Protein AF-C4V7X6-F1 (afdb_monomer)

pLDDT: mean 84.25, std 17.14, range [27.61, 98.06]

Nearest PDB structures (foldseek):
  4yir-assembly1_A  TM=5.001E-01  e=3.037E-16  Saccharomyces cerevisiae S288C
  2qsf-assembly1_A  TM=4.305E-01  e=5.023E-17  Saccharomyces cerevisiae
  6ug1-assembly1_A  TM=4.697E-01  e=4.060E-16  Saccharomyces cerevisiae S288C
  6uin-assembly1_A  TM=4.471E-01  e=1.200E-16  Saccharomyces cerevisiae
  6ubf-assembly1_A  TM=4.645E-01  e=1.322E-14  Saccharomyces cerevisiae

Sequence (397 aa):
MSSDEGWEEVYNDDLSIKLDTKEKQKRLHIKYDIFISLVNIFKEFLQDISIPQISEYLDFNIINKMYYLLKSENQLESTQFYFSDYVKNIKYFKFLKEHNISSRIFFIINKNIESFLEISVNKGIIKNKNKYKGCVFYIDINNTIEDYSWYFSTNMKNHSMFLEVLKHFKNLFSKPNIQNEFTELDERRRKEIPTSIIKFKKHPLYCLESLLKINQVLIDKKLIQGYFRGEPVFLKKYIVDLKSDKYFYKHGKIPKKIDGKDVSPSKIYKDLKFYSEDQVEDILLEDMSLSLVQDYLHPNHIPLNCVYIQNEYDEIICKKLKVDYRRCFVGFNKQNPIYKGVFIYKKDLFIVSNFIFEYFDFVKKLEIKERIEQIVKNWEKLTKLCKRYKKLRTRLG

Organism: Vairimorpha ceranae (strain BRL01) (NCBI:txid578460)

Structure (mmCIF, N/CA/C/O backbone):
data_AF-C4V7X6-F1
#
_entry.id   AF-C4V7X6-F1
#
loop_
_atom_site.group_PDB
_atom_site.id
_atom_site.type_symbol
_atom_site.label_atom_id
_atom_site.label_alt_id
_atom_site.label_comp_id
_atom_site.label_asym_id
_atom_site.label_entity_id
_atom_site.label_seq_id
_atom_site.pdbx_PDB_ins_code
_atom_site.Cartn_x
_atom_site.Cartn_y
_atom_site.Cartn_z
_atom_site.occupancy
_atom_site.B_iso_or_equiv
_atom_site.auth_seq_id
_atom_site.auth_comp_id
_atom_site.auth_asym_id
_atom_site.auth_atom_id
_atom_site.pdbx_PDB_model_num
ATOM 1 N N . MET A 1 1 ? 40.371 -19.729 -3.068 1.00 27.61 1 MET A N 1
ATOM 2 C CA . MET A 1 1 ? 39.379 -20.786 -2.787 1.00 27.61 1 MET A CA 1
ATOM 3 C C . MET A 1 1 ? 38.130 -20.096 -2.275 1.00 27.61 1 MET A C 1
ATOM 5 O O . MET A 1 1 ? 38.260 -19.190 -1.467 1.00 27.61 1 MET A O 1
ATOM 9 N N . SER A 1 2 ? 37.006 -20.455 -2.889 1.00 35.97 2 SER A N 1
ATOM 10 C CA . SER A 1 2 ? 35.614 -20.010 -2.711 1.00 35.97 2 SER A CA 1
ATOM 11 C C . SER A 1 2 ? 35.250 -19.205 -1.456 1.00 35.97 2 SER A C 1
ATOM 13 O O . SER A 1 2 ? 35.359 -19.711 -0.342 1.00 35.97 2 SER A O 1
ATOM 15 N N . SER A 1 3 ? 34.659 -18.031 -1.675 1.00 29.88 3 SER A N 1
ATOM 16 C CA . SER A 1 3 ? 33.728 -17.392 -0.740 1.00 29.88 3 SER A CA 1
ATOM 17 C C . SER A 1 3 ? 32.489 -16.949 -1.527 1.00 29.88 3 SER A C 1
ATOM 19 O O . SER A 1 3 ? 32.413 -15.824 -2.022 1.00 29.88 3 SER A O 1
ATOM 21 N N . ASP A 1 4 ? 31.571 -17.899 -1.709 1.00 40.97 4 ASP A N 1
ATOM 22 C CA . ASP A 1 4 ? 30.183 -17.665 -2.107 1.00 40.97 4 ASP A CA 1
ATOM 23 C C . ASP A 1 4 ? 29.427 -17.062 -0.912 1.00 40.97 4 ASP A C 1
ATOM 25 O O . ASP A 1 4 ? 28.917 -17.794 -0.072 1.00 40.97 4 ASP A O 1
ATOM 29 N N . GLU A 1 5 ? 29.366 -15.734 -0.818 1.00 35.25 5 GLU A N 1
ATOM 30 C CA . GLU A 1 5 ? 28.523 -14.980 0.128 1.00 35.25 5 GLU A CA 1
ATOM 31 C C . GLU A 1 5 ? 28.230 -13.603 -0.503 1.00 35.25 5 GLU A C 1
ATOM 33 O O . GLU A 1 5 ? 29.143 -12.936 -0.973 1.00 35.25 5 GLU A O 1
ATOM 38 N N . GLY A 1 6 ? 27.024 -13.052 -0.610 1.00 32.56 6 GLY A N 1
ATOM 39 C CA . GLY A 1 6 ? 25.678 -13.521 -0.344 1.00 32.56 6 GLY A CA 1
ATOM 40 C C . GLY A 1 6 ? 24.731 -12.637 -1.169 1.00 32.56 6 GLY A C 1
ATOM 41 O O . GLY A 1 6 ? 24.722 -11.414 -1.034 1.00 32.56 6 GLY A O 1
ATOM 42 N N . TRP A 1 7 ? 23.959 -13.257 -2.063 1.00 35.81 7 TRP A N 1
ATOM 43 C CA . TRP A 1 7 ? 22.860 -12.620 -2.810 1.00 35.81 7 TRP A CA 1
ATOM 44 C C . TRP A 1 7 ? 21.488 -12.916 -2.188 1.00 35.81 7 TRP A C 1
ATOM 46 O O . TRP A 1 7 ? 20.442 -12.681 -2.795 1.00 35.81 7 TRP A O 1
ATOM 56 N N . GLU A 1 8 ? 21.473 -13.385 -0.945 1.00 37.62 8 GLU A N 1
ATOM 57 C CA . GLU A 1 8 ? 20.260 -13.518 -0.154 1.00 37.62 8 GLU A CA 1
ATOM 58 C C . GLU A 1 8 ? 20.050 -12.236 0.648 1.00 37.62 8 GLU A C 1
ATOM 60 O O . GLU A 1 8 ? 20.697 -12.030 1.662 1.00 37.62 8 GLU A O 1
ATOM 65 N N . GLU A 1 9 ? 19.202 -11.340 0.134 1.00 39.53 9 GLU A N 1
ATOM 66 C CA . GLU A 1 9 ? 18.213 -10.559 0.906 1.00 39.53 9 GLU A CA 1
ATOM 67 C C . GLU A 1 9 ? 17.699 -9.361 0.083 1.00 39.53 9 GLU A C 1
ATOM 69 O O . GLU A 1 9 ? 18.013 -8.207 0.355 1.00 39.53 9 GLU A O 1
ATOM 74 N N . VAL A 1 10 ? 16.858 -9.632 -0.926 1.00 35.25 10 VAL A N 1
ATOM 75 C CA . VAL A 1 10 ? 15.574 -8.920 -1.112 1.00 35.25 10 VAL A CA 1
ATOM 76 C C . VAL A 1 10 ? 14.563 -9.903 -1.719 1.00 35.25 10 VAL A C 1
ATOM 78 O O . VAL A 1 10 ? 14.067 -9.721 -2.825 1.00 35.25 10 VAL A O 1
ATOM 81 N N . TYR A 1 11 ? 14.241 -10.954 -0.970 1.00 33.44 11 TYR A N 1
ATOM 82 C CA . TYR A 1 11 ? 12.914 -11.558 -1.032 1.00 33.44 11 TYR A CA 1
ATOM 83 C C . TYR A 1 11 ? 12.235 -11.264 0.299 1.00 33.44 11 TYR A C 1
ATOM 85 O O . TYR A 1 11 ? 12.383 -12.000 1.264 1.00 33.44 11 TYR A O 1
ATOM 93 N N . ASN A 1 12 ? 11.477 -10.171 0.345 1.00 36.69 12 ASN A N 1
ATOM 94 C CA . ASN A 1 12 ? 10.424 -10.012 1.350 1.00 36.69 12 ASN A CA 1
ATOM 95 C C . ASN A 1 12 ? 9.066 -10.517 0.831 1.00 36.69 12 ASN A C 1
ATOM 97 O O . ASN A 1 12 ? 8.041 -10.158 1.395 1.00 36.69 12 ASN A O 1
ATOM 101 N N . ASP A 1 13 ? 9.078 -11.386 -0.189 1.00 35.84 13 ASP A N 1
ATOM 102 C CA . ASP A 1 13 ? 7.907 -12.153 -0.641 1.00 35.84 13 ASP A CA 1
ATOM 103 C C . ASP A 1 13 ? 8.136 -13.677 -0.712 1.00 35.84 13 ASP A C 1
ATOM 105 O O . ASP A 1 13 ? 7.194 -14.408 -0.990 1.00 35.84 13 ASP A O 1
ATOM 109 N N . ASP A 1 14 ? 9.322 -14.189 -0.354 1.00 33.59 14 ASP A N 1
ATOM 110 C CA . ASP A 1 14 ? 9.591 -15.637 -0.285 1.00 33.59 14 ASP A CA 1
ATOM 111 C C . ASP A 1 14 ? 10.178 -16.055 1.072 1.00 33.59 14 ASP A C 1
ATOM 113 O O . ASP A 1 14 ? 11.131 -16.826 1.172 1.00 33.59 14 ASP A O 1
ATOM 117 N N . LEU A 1 15 ? 9.487 -15.688 2.158 1.00 33.22 15 LEU A N 1
ATOM 118 C CA . LEU A 1 15 ? 9.352 -16.640 3.264 1.00 33.22 15 LEU A CA 1
ATOM 119 C C . LEU A 1 15 ? 8.469 -17.797 2.780 1.00 33.22 15 LEU A C 1
ATOM 121 O O . LEU A 1 15 ? 7.358 -18.012 3.269 1.00 33.22 15 LEU A O 1
ATOM 125 N N . SER A 1 16 ? 9.005 -18.599 1.859 1.00 36.94 16 SER A N 1
ATOM 126 C CA . SER A 1 16 ? 8.642 -20.001 1.747 1.00 36.94 16 SER A CA 1
ATOM 127 C C . SER A 1 16 ? 9.237 -20.738 2.954 1.00 36.94 16 SER A C 1
ATOM 129 O O . SER A 1 16 ? 9.974 -21.714 2.858 1.00 36.94 16 SER A O 1
ATOM 131 N N . ILE A 1 17 ? 8.767 -20.349 4.149 1.00 36.78 17 ILE A N 1
ATOM 132 C CA . ILE A 1 17 ? 8.308 -21.380 5.070 1.00 36.78 17 ILE A CA 1
ATOM 133 C C . ILE A 1 17 ? 7.487 -22.280 4.151 1.00 36.78 17 ILE A C 1
ATOM 135 O O . ILE A 1 17 ? 6.527 -21.800 3.536 1.00 36.78 17 ILE A O 1
ATOM 139 N N . LYS A 1 18 ? 7.897 -23.537 3.958 1.00 40.56 18 LYS A N 1
ATOM 140 C CA . LYS A 1 18 ? 6.975 -24.571 3.493 1.00 40.56 18 LYS A CA 1
ATOM 141 C C . LYS A 1 18 ? 5.866 -24.593 4.542 1.00 40.56 18 LYS A C 1
ATOM 143 O O . LYS A 1 18 ? 5.904 -25.391 5.468 1.00 40.56 18 LYS A O 1
ATOM 148 N N . LEU A 1 19 ? 4.955 -23.620 4.474 1.00 43.62 19 LEU A N 1
ATOM 149 C CA . LEU A 1 19 ? 3.733 -23.575 5.236 1.00 43.62 19 LEU A CA 1
ATOM 150 C C . LEU A 1 19 ? 3.070 -24.836 4.754 1.00 43.62 19 LEU A C 1
ATOM 152 O O . LEU A 1 19 ? 2.712 -24.936 3.575 1.00 43.62 19 LEU A O 1
ATOM 156 N N . ASP A 1 20 ? 3.067 -25.818 5.649 1.00 58.09 20 ASP A N 1
ATOM 157 C CA . ASP A 1 20 ? 2.465 -27.115 5.451 1.00 58.09 20 ASP A CA 1
ATOM 158 C C . ASP A 1 20 ? 1.180 -26.890 4.651 1.00 58.09 20 ASP A C 1
ATOM 160 O O . ASP A 1 20 ? 0.403 -25.980 4.960 1.00 58.09 20 ASP A O 1
ATOM 164 N N . THR A 1 21 ? 0.982 -27.625 3.558 1.00 69.25 21 THR A N 1
ATOM 165 C CA . THR A 1 21 ? -0.215 -27.482 2.709 1.00 69.25 21 THR A CA 1
ATOM 166 C C . THR A 1 21 ? -1.501 -27.396 3.542 1.00 69.25 21 THR A C 1
ATOM 168 O O . THR A 1 21 ? -2.404 -26.629 3.203 1.00 69.25 21 THR A O 1
ATOM 171 N N . LYS A 1 22 ? -1.514 -28.050 4.712 1.00 72.88 22 LYS A N 1
ATOM 172 C CA . LYS A 1 22 ? -2.533 -27.941 5.762 1.00 72.88 22 LYS A CA 1
ATOM 173 C C . LYS A 1 22 ? -2.671 -26.554 6.398 1.00 72.88 22 LYS A C 1
ATOM 175 O O . LYS A 1 22 ? -3.790 -26.089 6.585 1.00 72.88 22 LYS A O 1
ATOM 180 N N . GLU A 1 23 ? -1.586 -25.861 6.738 1.00 76.94 23 GLU A N 1
ATOM 181 C CA . GLU A 1 23 ? -1.638 -24.483 7.242 1.00 76.94 23 GLU A CA 1
ATOM 182 C C . GLU A 1 23 ? -2.162 -23.513 6.185 1.00 76.94 23 GLU A C 1
ATOM 184 O O . GLU A 1 23 ? -3.003 -22.669 6.500 1.00 76.94 23 GLU A O 1
ATOM 189 N N . LYS A 1 24 ? -1.731 -23.650 4.924 1.00 77.50 24 LYS A N 1
ATOM 190 C CA . LYS A 1 24 ? -2.251 -22.823 3.824 1.00 77.50 24 LYS A CA 1
ATOM 191 C C . LYS A 1 24 ? -3.749 -23.062 3.614 1.00 77.50 24 LYS A C 1
ATOM 193 O O . LYS A 1 24 ? -4.510 -22.098 3.537 1.00 77.50 24 LYS A O 1
ATOM 198 N N . GLN A 1 25 ? -4.183 -24.323 3.611 1.00 77.62 25 GLN A N 1
ATOM 199 C CA . GLN A 1 25 ? -5.600 -24.699 3.555 1.00 77.62 25 GLN A CA 1
ATOM 200 C C . GLN A 1 25 ? -6.386 -24.155 4.754 1.00 77.62 25 GLN A C 1
ATOM 202 O O . GLN A 1 25 ? -7.444 -23.559 4.580 1.00 77.62 25 GLN A O 1
ATOM 207 N N . LYS A 1 26 ? -5.848 -24.263 5.972 1.00 84.62 26 LYS A N 1
ATOM 208 C CA . LYS A 1 26 ? -6.480 -23.729 7.186 1.00 84.62 26 LYS A CA 1
ATOM 209 C C . LYS A 1 26 ? -6.640 -22.211 7.136 1.00 84.62 26 LYS A C 1
ATOM 211 O O . LYS A 1 26 ? -7.678 -21.691 7.533 1.00 84.62 26 LYS A O 1
ATOM 216 N N . ARG A 1 27 ? -5.629 -21.489 6.640 1.00 82.50 27 ARG A N 1
ATOM 217 C CA . ARG A 1 27 ? -5.707 -20.034 6.430 1.00 82.50 27 ARG A CA 1
ATOM 218 C C . ARG A 1 27 ? -6.777 -19.672 5.397 1.00 82.50 27 ARG A C 1
ATOM 220 O O . ARG A 1 27 ? -7.523 -18.725 5.624 1.00 82.50 27 ARG A O 1
ATOM 227 N N . LEU A 1 28 ? -6.873 -20.434 4.305 1.00 84.06 28 LEU A N 1
ATOM 228 C CA . LEU A 1 28 ? -7.912 -20.257 3.286 1.00 84.06 28 LEU A CA 1
ATOM 229 C C . LEU A 1 28 ? -9.315 -20.501 3.851 1.00 84.06 28 LEU A C 1
ATOM 231 O O . LEU A 1 28 ? -10.184 -19.662 3.639 1.00 84.06 28 LEU A O 1
ATOM 235 N N . HIS A 1 29 ? -9.517 -21.568 4.630 1.00 85.81 29 HIS A N 1
ATOM 236 C CA . HIS A 1 29 ? -10.794 -21.838 5.300 1.00 85.81 29 HIS A CA 1
ATOM 237 C C . HIS A 1 29 ? -11.211 -20.695 6.225 1.00 85.81 29 HIS A C 1
ATOM 239 O O . HIS A 1 29 ? -12.316 -20.186 6.107 1.00 85.81 29 HIS A O 1
ATOM 245 N N . ILE A 1 30 ? -10.300 -20.204 7.068 1.00 86.44 30 ILE A N 1
ATOM 246 C CA . ILE A 1 30 ? -10.585 -19.064 7.951 1.00 86.44 30 ILE A CA 1
ATOM 247 C C . ILE A 1 30 ? -10.993 -17.823 7.146 1.00 86.44 30 ILE A C 1
ATOM 249 O O . ILE A 1 30 ? -11.929 -17.118 7.520 1.00 86.44 30 ILE A O 1
ATOM 253 N N . LYS A 1 31 ? -10.280 -17.527 6.053 1.00 87.75 31 LYS A N 1
ATOM 254 C CA . LYS A 1 31 ? -10.598 -16.385 5.186 1.00 87.75 31 LYS A CA 1
ATOM 255 C C . LYS A 1 31 ? -11.971 -16.553 4.528 1.00 87.75 31 LYS A C 1
ATOM 257 O O . LYS A 1 31 ? -12.719 -15.584 4.445 1.00 87.75 31 LYS A O 1
ATOM 262 N N . TYR A 1 32 ? -12.299 -17.771 4.106 1.00 88.69 32 TYR A N 1
ATOM 263 C CA . TYR A 1 32 ? -13.594 -18.129 3.537 1.00 88.69 32 TYR A CA 1
ATOM 264 C C . TYR A 1 32 ? -14.736 -17.972 4.552 1.00 88.69 32 TYR A C 1
ATOM 266 O O . TYR A 1 32 ? -15.736 -17.336 4.234 1.00 88.69 32 TYR A O 1
ATOM 274 N N . ASP A 1 33 ? -14.557 -18.430 5.793 1.00 88.94 33 ASP A N 1
ATOM 275 C CA . ASP A 1 33 ? -15.553 -18.285 6.865 1.00 88.94 33 ASP A CA 1
ATOM 276 C C . ASP A 1 33 ? -15.834 -16.804 7.181 1.00 88.94 33 ASP A C 1
ATOM 278 O O . ASP A 1 33 ? -16.987 -16.390 7.338 1.00 88.94 33 ASP A O 1
ATOM 282 N N . ILE A 1 34 ? -14.781 -15.976 7.225 1.00 91.50 34 ILE A N 1
ATOM 283 C CA . ILE A 1 34 ? -14.910 -14.520 7.394 1.00 91.50 34 ILE A CA 1
ATOM 284 C C . ILE A 1 34 ? -15.667 -13.908 6.211 1.00 91.50 34 ILE A C 1
ATOM 286 O O . ILE A 1 34 ? -16.547 -13.071 6.414 1.00 91.50 34 ILE A O 1
ATOM 290 N N . PHE A 1 35 ? -15.335 -14.318 4.985 1.00 92.12 35 PHE A N 1
ATOM 291 C CA . PHE A 1 35 ? -16.003 -13.837 3.781 1.00 92.12 35 PHE A CA 1
ATOM 292 C C . PHE A 1 35 ? -17.493 -14.183 3.788 1.00 92.12 35 PHE A C 1
ATOM 294 O O . PHE A 1 35 ? -18.305 -13.278 3.621 1.00 92.12 35 PHE A O 1
ATOM 301 N N . ILE A 1 36 ? -17.863 -15.436 4.070 1.00 90.31 36 ILE A N 1
ATOM 302 C CA . ILE A 1 36 ? -19.268 -15.850 4.211 1.00 90.31 36 ILE A CA 1
ATOM 303 C C . ILE A 1 36 ? -19.976 -15.020 5.279 1.00 90.31 36 ILE A C 1
ATOM 305 O O . ILE A 1 36 ? -21.078 -14.529 5.041 1.00 90.31 36 ILE A O 1
ATOM 309 N N . SER A 1 37 ? -19.347 -14.832 6.442 1.00 92.06 37 SER A N 1
ATOM 310 C CA . SER A 1 37 ? -19.945 -14.058 7.535 1.00 92.06 37 SER A CA 1
ATOM 311 C C . SER A 1 37 ? -20.277 -12.631 7.097 1.00 92.06 37 SER A C 1
ATOM 313 O O . SER A 1 37 ? -21.369 -12.135 7.366 1.00 92.06 37 SER A O 1
ATOM 315 N N . LEU A 1 38 ? -19.362 -11.983 6.369 1.00 92.19 38 LEU A N 1
ATOM 316 C CA . LEU A 1 38 ? -19.587 -10.646 5.826 1.00 92.19 38 LEU A CA 1
ATOM 317 C C . LEU A 1 38 ? -20.647 -10.652 4.718 1.00 92.19 38 LEU A C 1
ATOM 319 O O . LEU A 1 38 ? -21.551 -9.826 4.767 1.00 92.19 38 LEU A O 1
ATOM 323 N N . VAL A 1 39 ? -20.612 -11.601 3.776 1.00 91.88 39 VAL A N 1
ATOM 324 C CA . VAL A 1 39 ? -21.655 -11.734 2.741 1.00 91.88 39 VAL A CA 1
ATOM 325 C C . VAL A 1 39 ? -23.040 -11.856 3.374 1.00 91.88 39 VAL A C 1
ATOM 327 O O . VAL A 1 39 ? -23.958 -11.167 2.940 1.00 91.88 39 VAL A O 1
ATOM 330 N N . ASN A 1 40 ? -23.191 -12.667 4.422 1.00 90.00 40 ASN A N 1
ATOM 331 C CA . ASN A 1 40 ? -24.464 -12.823 5.122 1.00 90.00 40 ASN A CA 1
ATOM 332 C C . ASN A 1 40 ? -24.924 -11.510 5.768 1.00 90.00 40 ASN A C 1
ATOM 334 O O . ASN A 1 40 ? -26.076 -11.131 5.596 1.00 90.00 40 ASN A O 1
ATOM 338 N N . ILE A 1 41 ? -24.034 -10.774 6.444 1.00 92.06 41 ILE A N 1
ATOM 339 C CA . ILE A 1 41 ? -24.367 -9.455 7.015 1.00 92.06 41 ILE A CA 1
ATOM 340 C C . ILE A 1 41 ? -24.839 -8.493 5.923 1.00 92.06 41 ILE A C 1
ATOM 342 O O . ILE A 1 41 ? -25.891 -7.872 6.066 1.00 92.06 41 ILE A O 1
ATOM 346 N N . PHE A 1 42 ? -24.085 -8.375 4.828 1.00 90.38 42 PHE A N 1
ATOM 347 C CA . PHE A 1 42 ? -24.412 -7.447 3.745 1.00 90.38 42 PHE A CA 1
ATOM 348 C C . PHE A 1 42 ? -25.671 -7.864 2.976 1.00 90.38 42 PHE A C 1
ATOM 350 O O . PHE A 1 42 ? -26.446 -6.999 2.580 1.00 90.38 42 PHE A O 1
ATOM 357 N N . LYS A 1 43 ? -25.935 -9.168 2.830 1.00 89.38 43 LYS A N 1
ATOM 358 C CA . LYS A 1 43 ? -27.185 -9.686 2.260 1.00 89.38 43 LYS A CA 1
ATOM 359 C C . LYS A 1 43 ? -28.393 -9.237 3.081 1.00 89.38 43 LYS A C 1
ATOM 361 O O . LYS A 1 43 ? -29.337 -8.706 2.510 1.00 89.38 43 LYS A O 1
ATOM 366 N N . GLU A 1 44 ? -28.353 -9.398 4.402 1.00 89.06 44 GLU A N 1
ATOM 367 C CA . GLU A 1 44 ? -29.419 -8.924 5.303 1.00 89.06 44 GLU A CA 1
ATOM 368 C C . GLU A 1 44 ? -29.563 -7.392 5.252 1.00 89.06 44 GLU A C 1
ATOM 370 O O . GLU A 1 44 ? -30.661 -6.831 5.272 1.00 89.06 44 GLU A O 1
ATOM 375 N N . PHE A 1 45 ? -28.444 -6.685 5.105 1.00 85.88 45 PHE A N 1
ATOM 376 C CA . PHE A 1 45 ? -28.428 -5.236 4.929 1.00 85.88 45 PHE A CA 1
ATOM 377 C C . PHE A 1 45 ? -29.072 -4.749 3.628 1.00 85.88 45 PHE A C 1
ATOM 379 O O . PHE A 1 45 ? -29.630 -3.653 3.617 1.00 85.88 45 PHE A O 1
ATOM 386 N N . LEU A 1 46 ? -29.038 -5.548 2.564 1.00 85.69 46 LEU A N 1
ATOM 387 C CA . LEU A 1 46 ? -29.633 -5.218 1.267 1.00 85.69 46 LEU A CA 1
ATOM 388 C C . LEU A 1 46 ? -31.109 -5.617 1.141 1.00 85.69 46 LEU A C 1
ATOM 390 O O . LEU A 1 46 ? -31.762 -5.158 0.216 1.00 85.69 46 LEU A O 1
ATOM 394 N N . GLN A 1 47 ? -31.643 -6.445 2.044 1.00 84.69 47 GLN A N 1
ATOM 395 C CA . GLN A 1 47 ? -33.065 -6.811 2.021 1.00 84.69 47 GLN A CA 1
ATOM 396 C C . GLN A 1 47 ? -33.966 -5.608 2.320 1.00 84.69 47 GLN A C 1
ATOM 398 O O . GLN A 1 47 ? -33.716 -4.870 3.277 1.00 84.69 47 GLN A O 1
ATOM 403 N N . ASP A 1 48 ? -35.041 -5.444 1.557 1.00 76.94 48 ASP A N 1
ATOM 404 C CA . ASP A 1 48 ? -36.060 -4.439 1.849 1.00 76.94 48 ASP A CA 1
ATOM 405 C C . ASP A 1 48 ? -36.789 -4.769 3.157 1.00 76.94 48 ASP A C 1
ATOM 407 O O . ASP A 1 48 ? -36.999 -5.934 3.502 1.00 76.94 48 ASP A O 1
ATOM 411 N N . ILE A 1 49 ? -37.153 -3.733 3.913 1.00 71.75 49 ILE A N 1
ATOM 412 C CA . ILE A 1 49 ? -37.855 -3.872 5.191 1.00 71.75 49 ILE A CA 1
ATOM 413 C C . ILE A 1 49 ? -39.081 -2.971 5.148 1.00 71.75 49 ILE A C 1
ATOM 415 O O . ILE A 1 49 ? -38.963 -1.785 4.852 1.00 71.75 49 ILE A O 1
ATOM 419 N N . SER A 1 50 ? -40.252 -3.526 5.458 1.00 70.38 50 SER A N 1
ATOM 420 C CA . SER A 1 50 ? -41.456 -2.734 5.690 1.00 70.38 50 SER A CA 1
ATOM 421 C C . SER A 1 50 ? -41.275 -1.927 6.975 1.00 70.38 50 SER A C 1
ATOM 423 O O . SER A 1 50 ? -41.259 -2.489 8.069 1.00 70.38 50 SER A O 1
ATOM 425 N N . ILE A 1 51 ? -41.088 -0.616 6.843 1.00 66.19 51 ILE A N 1
ATOM 426 C CA . ILE A 1 51 ? -40.948 0.302 7.975 1.00 66.19 51 ILE A CA 1
ATOM 427 C C . ILE A 1 51 ? -42.348 0.787 8.377 1.00 66.19 51 ILE A C 1
ATOM 429 O O . ILE A 1 51 ? -43.036 1.375 7.538 1.00 66.19 51 ILE A O 1
ATOM 433 N N . PRO A 1 52 ? -42.805 0.555 9.621 1.00 65.06 52 PRO A N 1
ATOM 434 C CA . PRO A 1 52 ? -44.100 1.057 10.066 1.00 65.06 52 PRO A CA 1
ATOM 435 C C . PRO A 1 52 ? -44.097 2.592 10.106 1.00 65.06 52 PRO A C 1
ATOM 437 O O . PRO A 1 52 ? -43.176 3.205 10.647 1.00 65.06 52 PRO A O 1
ATOM 440 N N . GLN A 1 53 ? -45.135 3.222 9.547 1.00 60.41 53 GLN A N 1
ATOM 441 C CA . GLN A 1 53 ? -45.309 4.675 9.620 1.00 60.41 53 GLN A CA 1
ATOM 442 C C . GLN A 1 53 ? -45.677 5.091 11.050 1.00 60.41 53 GLN A C 1
ATOM 444 O O . GLN A 1 53 ? -46.694 4.657 11.587 1.00 60.41 53 GLN A O 1
ATOM 449 N N . ILE A 1 54 ? -44.867 5.962 11.658 1.00 61.44 54 ILE A N 1
ATOM 450 C CA . ILE A 1 54 ? -45.194 6.606 12.936 1.00 61.44 54 ILE A CA 1
ATOM 451 C C . ILE A 1 54 ? -45.874 7.945 12.629 1.00 61.44 54 ILE A C 1
ATOM 453 O O . ILE A 1 54 ? -45.255 8.840 12.062 1.00 61.44 54 ILE A O 1
ATOM 457 N N . SER A 1 55 ? -47.148 8.081 13.000 1.00 54.09 55 SER A N 1
ATOM 458 C CA . SER A 1 55 ? -47.980 9.266 12.732 1.00 54.09 55 SER A CA 1
ATOM 459 C C . SER A 1 55 ? -47.786 10.426 13.720 1.00 54.09 55 SER A C 1
ATOM 461 O O . SER A 1 55 ? -48.436 11.460 13.586 1.00 54.09 55 SER A O 1
ATOM 463 N N . GLU A 1 56 ? -46.932 10.271 14.733 1.00 52.38 56 GLU A N 1
ATOM 464 C CA . GLU A 1 56 ? -46.790 11.225 15.838 1.00 52.38 56 GLU A CA 1
ATOM 465 C C . GLU A 1 56 ? -45.400 11.879 15.830 1.00 52.38 56 GLU A C 1
ATOM 467 O O . GLU A 1 56 ? -44.372 11.206 15.877 1.00 52.38 56 GLU A O 1
ATOM 472 N N . TYR A 1 57 ? -45.380 13.214 15.769 1.00 46.97 57 TYR A N 1
ATOM 473 C CA . TYR A 1 57 ? -44.184 14.030 15.513 1.00 46.97 57 TYR A CA 1
ATOM 474 C C . TYR A 1 57 ? -43.215 14.179 16.698 1.00 46.97 57 TYR A C 1
ATOM 476 O O . TYR A 1 57 ? -42.107 14.678 16.517 1.00 46.97 57 TYR A O 1
ATOM 484 N N . LEU A 1 58 ? -43.588 13.760 17.906 1.00 46.94 58 LEU A N 1
ATOM 485 C CA . LEU A 1 58 ? -42.721 13.829 19.082 1.00 46.94 58 LEU A CA 1
ATOM 486 C C . LEU A 1 58 ? -43.115 12.736 20.068 1.00 46.94 58 LEU A C 1
ATOM 488 O O . LEU A 1 58 ? -44.013 12.926 20.882 1.00 46.94 58 LEU A O 1
ATOM 492 N N . ASP A 1 59 ? -42.416 11.607 20.033 1.00 46.53 59 ASP A N 1
ATOM 493 C CA . ASP A 1 59 ? -42.476 10.654 21.134 1.00 46.53 59 ASP A CA 1
ATOM 494 C C . ASP A 1 59 ? -41.081 10.574 21.767 1.00 46.53 59 ASP A C 1
ATOM 496 O O . ASP A 1 59 ? -40.147 9.988 21.218 1.00 46.53 59 ASP A O 1
ATOM 500 N N . PHE A 1 60 ? -40.912 11.182 22.946 1.00 46.34 60 PHE A N 1
ATOM 501 C CA . PHE A 1 60 ? -39.695 11.030 23.760 1.00 46.34 60 PHE A CA 1
ATOM 502 C C . PHE A 1 60 ? -39.446 9.558 24.144 1.00 46.34 60 PHE A C 1
ATOM 504 O O . PHE A 1 60 ? -38.351 9.202 24.578 1.00 46.34 60 PHE A O 1
ATOM 511 N N . ASN A 1 61 ? -40.442 8.693 23.925 1.00 53.31 61 ASN A N 1
ATOM 512 C CA . ASN A 1 61 ? -40.371 7.249 24.055 1.00 53.31 61 ASN A CA 1
ATOM 513 C C . ASN A 1 61 ? -40.218 6.508 22.718 1.00 53.31 61 ASN A C 1
ATOM 515 O O . ASN A 1 61 ? -40.446 5.302 22.714 1.00 53.31 61 ASN A O 1
ATOM 519 N N . ILE A 1 62 ? -39.792 7.153 21.618 1.00 55.69 62 ILE A N 1
ATOM 520 C CA . ILE A 1 62 ? -39.509 6.490 20.325 1.00 55.69 62 ILE A CA 1
ATOM 521 C C . ILE A 1 62 ? -38.740 5.179 20.546 1.00 55.69 62 ILE A C 1
ATOM 523 O O . ILE A 1 62 ? -39.191 4.148 20.080 1.00 55.69 62 ILE A O 1
ATOM 527 N N . ILE A 1 63 ? -37.691 5.157 21.377 1.00 54.59 63 ILE A N 1
ATOM 528 C CA . ILE A 1 63 ? -36.928 3.929 21.684 1.00 54.59 63 ILE A CA 1
ATOM 529 C C . ILE A 1 63 ? -37.799 2.830 22.329 1.00 54.59 63 ILE A C 1
ATOM 531 O O . ILE A 1 63 ? -37.726 1.668 21.932 1.00 54.59 63 ILE A O 1
ATOM 535 N N . ASN A 1 64 ? -38.641 3.179 23.306 1.00 59.41 64 ASN A N 1
ATOM 536 C CA . ASN A 1 64 ? -39.528 2.227 23.983 1.00 59.41 64 ASN A CA 1
ATOM 537 C C . ASN A 1 64 ? -40.650 1.751 23.050 1.00 59.41 64 ASN A C 1
ATOM 539 O O . ASN A 1 64 ? -40.932 0.558 22.983 1.00 59.41 64 ASN A O 1
ATOM 543 N N . LYS A 1 65 ? -41.254 2.657 22.276 1.00 59.12 65 LYS A N 1
ATOM 544 C CA . LYS A 1 65 ? -42.292 2.347 21.286 1.00 59.12 65 LYS A CA 1
ATOM 545 C C . LYS A 1 65 ? -41.730 1.515 20.135 1.00 59.12 65 LYS A C 1
ATOM 547 O O . LYS A 1 65 ? -42.393 0.590 19.695 1.00 59.12 65 LYS A O 1
ATOM 552 N N . MET A 1 66 ? -40.484 1.752 19.724 1.00 57.78 66 MET A N 1
ATOM 553 C CA . MET A 1 66 ? -39.764 0.913 18.763 1.00 57.78 66 MET A CA 1
ATOM 554 C C . MET A 1 66 ? -39.509 -0.492 19.316 1.00 57.78 66 MET A C 1
ATOM 556 O O . MET A 1 66 ? -39.688 -1.468 18.592 1.00 57.78 66 MET A O 1
ATOM 560 N N . TYR A 1 67 ? -39.124 -0.610 20.594 1.00 57.59 67 TYR A N 1
ATOM 561 C CA . TYR A 1 67 ? -38.990 -1.910 21.256 1.00 57.59 67 TYR A CA 1
ATOM 562 C C . TYR A 1 67 ? -40.331 -2.661 21.280 1.00 57.59 67 TYR A C 1
ATOM 564 O O . TYR A 1 67 ? -40.370 -3.854 20.987 1.00 57.59 67 TYR A O 1
ATOM 572 N N . TYR A 1 68 ? -41.436 -1.961 21.562 1.00 58.69 68 TYR A N 1
ATOM 573 C CA . TYR A 1 68 ? -42.779 -2.543 21.540 1.00 58.69 68 TYR A CA 1
ATOM 574 C C . TYR A 1 68 ? -43.273 -2.888 20.133 1.00 58.69 68 TYR A C 1
ATOM 576 O O . TYR A 1 68 ? -43.821 -3.969 19.979 1.00 58.69 68 TYR A O 1
ATOM 584 N N . LEU A 1 69 ? -43.044 -2.053 19.114 1.00 56.41 69 LEU A N 1
ATOM 585 C CA . LEU A 1 69 ? -43.461 -2.309 17.726 1.00 56.41 69 LEU A CA 1
ATOM 586 C C . LEU A 1 69 ? -42.785 -3.556 17.150 1.00 56.41 69 LEU A C 1
ATOM 588 O O . LEU A 1 69 ? -43.452 -4.418 16.582 1.00 56.41 69 LEU A O 1
ATOM 592 N N . LEU A 1 70 ? -41.478 -3.701 17.389 1.00 54.16 70 LEU A N 1
ATOM 593 C CA . LEU A 1 70 ? -40.733 -4.906 17.019 1.00 54.16 70 LEU A CA 1
ATOM 594 C C . LEU A 1 70 ? -41.194 -6.148 17.793 1.00 54.16 70 LEU A C 1
ATOM 596 O O . LEU A 1 70 ? -41.011 -7.261 17.311 1.00 54.16 70 LEU A O 1
ATOM 600 N N . LYS A 1 71 ? -41.773 -5.974 18.986 1.00 55.34 71 LYS A N 1
ATOM 601 C CA . LYS A 1 71 ? -42.323 -7.064 19.800 1.00 55.34 71 LYS A CA 1
ATOM 602 C C . LYS A 1 71 ? -43.781 -7.400 19.441 1.00 55.34 71 LYS A C 1
ATOM 604 O O . LYS A 1 71 ? -44.172 -8.552 19.581 1.00 55.34 71 LYS A O 1
ATOM 609 N N . SER A 1 72 ? -44.577 -6.419 19.005 1.00 49.47 72 SER A N 1
ATOM 610 C CA . SER A 1 72 ? -46.010 -6.555 18.702 1.00 49.47 72 SER A CA 1
ATOM 611 C C . SER A 1 72 ? -46.294 -7.050 17.286 1.00 49.47 72 SER A C 1
ATOM 613 O O . SER A 1 72 ? -47.335 -7.663 17.055 1.00 49.47 72 SER A O 1
ATOM 615 N N . GLU A 1 73 ? -45.381 -6.832 16.335 1.00 48.19 73 GLU A N 1
ATOM 616 C CA . GLU A 1 73 ? -45.368 -7.637 15.116 1.00 48.19 73 GLU A CA 1
ATOM 617 C C . GLU A 1 73 ? -44.956 -9.064 15.503 1.00 48.19 73 GLU A C 1
ATOM 619 O O . GLU A 1 73 ? -43.803 -9.314 15.851 1.00 48.19 73 GLU A O 1
ATOM 624 N N . ASN A 1 74 ? -45.894 -10.012 15.460 1.00 42.72 74 ASN A N 1
ATOM 625 C CA . ASN A 1 74 ? -45.652 -11.451 15.601 1.00 42.72 74 ASN A CA 1
ATOM 626 C C . ASN A 1 74 ? -44.703 -11.987 14.495 1.00 42.72 74 ASN A C 1
ATOM 628 O O . ASN A 1 74 ? -45.105 -12.737 13.612 1.00 42.72 74 ASN A O 1
ATOM 632 N N . GLN A 1 75 ? -43.419 -11.627 14.554 1.00 46.16 75 GLN A N 1
ATOM 633 C CA . GLN A 1 75 ? -42.294 -12.303 13.895 1.00 46.16 75 GLN A CA 1
ATOM 634 C C . GLN A 1 75 ? -41.211 -12.733 14.901 1.00 46.16 75 GLN A C 1
ATOM 636 O O . GLN A 1 75 ? -40.120 -13.133 14.495 1.00 46.16 75 GLN A O 1
ATOM 641 N N . LEU A 1 76 ? -41.477 -12.656 16.213 1.00 41.75 76 LEU A N 1
ATOM 642 C CA . LEU A 1 76 ? -40.484 -12.998 17.239 1.00 41.75 76 LEU A CA 1
ATOM 643 C C . LEU A 1 76 ? -40.913 -14.042 18.276 1.00 41.75 76 LEU A C 1
ATOM 645 O O . LEU A 1 76 ? -40.036 -14.519 18.991 1.00 41.75 76 LEU A O 1
ATOM 649 N N . GLU A 1 77 ? -42.178 -14.474 18.327 1.00 38.62 77 GLU A N 1
ATOM 650 C CA . GLU A 1 77 ? -42.618 -15.455 19.341 1.00 38.62 77 GLU A CA 1
ATOM 651 C C . GLU A 1 77 ? -43.265 -16.747 18.817 1.00 38.62 77 GLU A C 1
ATOM 653 O O . GLU A 1 77 ? -43.559 -17.635 19.610 1.00 38.62 77 GLU A O 1
ATOM 658 N N . SER A 1 78 ? -43.406 -16.973 17.508 1.00 35.78 78 SER A N 1
ATOM 659 C CA . SER A 1 78 ? -43.819 -18.306 17.036 1.00 35.78 78 SER A CA 1
ATOM 660 C C . SER A 1 78 ? -43.405 -18.587 15.597 1.00 35.78 78 SER A C 1
ATOM 662 O O . SER A 1 78 ? -44.029 -18.147 14.643 1.00 35.78 78 SER A O 1
ATOM 664 N N . THR A 1 79 ? -42.292 -19.301 15.441 1.00 28.47 79 THR A N 1
ATOM 665 C CA . THR A 1 79 ? -42.073 -20.452 14.541 1.00 28.47 79 THR A CA 1
ATOM 666 C C . THR A 1 79 ? -40.569 -20.721 14.481 1.00 28.47 79 THR A C 1
ATOM 668 O O . THR A 1 79 ? -39.740 -19.821 14.583 1.00 28.47 79 THR A O 1
ATOM 671 N N . GLN A 1 80 ? -40.199 -21.991 14.395 1.00 30.91 80 GLN A N 1
ATOM 672 C CA . GLN A 1 80 ? -38.837 -22.501 14.527 1.00 30.91 80 GLN A CA 1
ATOM 673 C C . GLN A 1 80 ? -37.909 -22.108 13.360 1.00 30.91 80 GLN A C 1
ATOM 675 O O . GLN A 1 80 ? -37.543 -22.956 12.555 1.00 30.91 80 GLN A O 1
ATOM 680 N N . PHE A 1 81 ? -37.451 -20.856 13.297 1.00 28.80 81 PHE A N 1
ATOM 681 C CA . PHE A 1 81 ? -36.251 -20.478 12.546 1.00 28.80 81 PHE A CA 1
ATOM 682 C C . PHE A 1 81 ? -35.435 -19.455 13.347 1.00 28.80 81 PHE A C 1
ATOM 684 O O . PHE A 1 81 ? -35.900 -18.370 13.680 1.00 28.80 81 PHE A O 1
ATOM 691 N N . TYR A 1 82 ? -34.206 -19.837 13.696 1.00 31.11 82 TYR A N 1
ATOM 692 C CA . TYR A 1 82 ? -33.254 -19.054 14.482 1.00 31.11 82 TYR A CA 1
ATOM 693 C C . TYR A 1 82 ? -32.869 -17.746 13.767 1.00 31.11 82 TYR A C 1
ATOM 695 O O . TYR A 1 82 ? -31.856 -17.694 13.070 1.00 31.11 82 TYR A O 1
ATOM 703 N N . PHE A 1 83 ? -33.624 -16.662 13.955 1.00 37.69 83 PHE A N 1
ATOM 704 C CA . PHE A 1 83 ? -33.102 -15.331 13.647 1.00 37.69 83 PHE A CA 1
ATOM 705 C C . PHE A 1 83 ? -32.015 -14.999 14.669 1.00 37.69 83 PHE A C 1
ATOM 707 O O . PHE A 1 83 ? -32.297 -14.686 15.826 1.00 37.69 83 PHE A O 1
ATOM 714 N N . SER A 1 84 ? -30.758 -15.085 14.242 1.00 57.72 84 SER A N 1
ATOM 715 C CA . SER A 1 84 ? -29.609 -14.609 15.012 1.00 57.72 84 SER A CA 1
ATOM 716 C C . SER A 1 84 ? -29.822 -13.157 15.450 1.00 57.72 84 SER A C 1
ATOM 718 O O . SER A 1 84 ? -30.286 -12.342 14.648 1.00 57.72 84 SER A O 1
ATOM 720 N N . ASP A 1 85 ? -29.436 -12.814 16.683 1.00 74.38 85 ASP A N 1
ATOM 721 C CA . ASP A 1 85 ? -29.671 -11.491 17.289 1.00 74.38 85 ASP A CA 1
ATOM 722 C C . ASP A 1 85 ? -29.195 -10.310 16.427 1.00 74.38 85 ASP A C 1
ATOM 724 O O . ASP A 1 85 ? -29.737 -9.208 16.520 1.00 74.38 85 ASP A O 1
ATOM 728 N N . TYR A 1 86 ? -28.239 -10.529 15.518 1.00 86.88 86 TYR A N 1
ATOM 729 C CA . TYR A 1 86 ? -27.780 -9.476 14.622 1.00 86.88 86 TYR A CA 1
ATOM 730 C C . TYR A 1 86 ? -28.772 -9.057 13.535 1.00 86.88 86 TYR A C 1
ATOM 732 O O . TYR A 1 86 ? -28.768 -7.891 13.148 1.00 86.88 86 TYR A O 1
ATOM 740 N N . VAL A 1 87 ? -29.656 -9.947 13.078 1.00 88.06 87 VAL A N 1
ATOM 741 C CA . VAL A 1 87 ? -30.679 -9.604 12.073 1.00 88.06 87 VAL A CA 1
ATOM 742 C C . VAL A 1 87 ? -31.696 -8.629 12.670 1.00 88.06 87 VAL A C 1
ATOM 744 O O . VAL A 1 87 ? -32.097 -7.664 12.018 1.00 88.06 87 VAL A O 1
ATOM 747 N N . LYS A 1 88 ? -32.050 -8.816 13.950 1.00 84.62 88 LYS A N 1
ATOM 748 C CA . LYS A 1 88 ? -32.916 -7.889 14.696 1.00 84.62 88 LYS A CA 1
ATOM 749 C C . LYS A 1 88 ? -32.275 -6.505 14.799 1.00 84.62 88 LYS A C 1
ATOM 751 O O . LYS A 1 88 ? -32.925 -5.499 14.532 1.00 84.62 88 LYS A O 1
ATOM 756 N N . ASN A 1 89 ? -30.979 -6.457 15.106 1.00 88.88 89 ASN A N 1
ATOM 757 C CA . ASN A 1 89 ? -30.247 -5.196 15.172 1.00 88.88 89 ASN A CA 1
ATOM 758 C C . ASN A 1 89 ? -30.125 -4.515 13.802 1.00 88.88 89 ASN A C 1
ATOM 760 O O . ASN A 1 89 ? -30.199 -3.292 13.748 1.00 88.88 89 ASN A O 1
ATOM 764 N N . ILE A 1 90 ? -29.994 -5.266 12.699 1.00 91.56 90 ILE A N 1
ATOM 765 C CA . ILE A 1 90 ? -30.029 -4.705 11.336 1.00 91.56 90 ILE A CA 1
ATOM 766 C C . ILE A 1 90 ? -31.388 -4.058 11.056 1.00 91.56 90 ILE A C 1
ATOM 768 O O . ILE A 1 90 ? -31.424 -2.914 10.607 1.00 91.56 90 ILE A O 1
ATOM 772 N N . LYS A 1 91 ? -32.499 -4.751 11.351 1.00 88.44 91 LYS A N 1
ATOM 773 C CA . LYS A 1 91 ? -33.862 -4.200 11.225 1.00 88.44 91 LYS A CA 1
ATOM 774 C C . LYS A 1 91 ? -33.995 -2.885 11.998 1.00 88.44 91 LYS A C 1
ATOM 776 O O . LYS A 1 91 ? -34.402 -1.871 11.436 1.00 88.44 91 LYS A O 1
ATOM 781 N N . TYR A 1 92 ? -33.564 -2.887 13.258 1.00 85.50 92 TYR A N 1
ATOM 782 C CA . TYR A 1 92 ? -33.607 -1.710 14.121 1.00 85.50 92 TYR A CA 1
ATOM 783 C C . TYR A 1 92 ? -32.722 -0.562 13.611 1.00 85.50 92 TYR A C 1
ATOM 785 O O . TYR A 1 92 ? -33.142 0.591 13.599 1.00 85.50 92 TYR A O 1
ATOM 793 N N . PHE A 1 93 ? -31.523 -0.873 13.118 1.00 90.81 93 PHE A N 1
ATOM 794 C CA . PHE A 1 93 ? -30.625 0.101 12.508 1.00 90.81 93 PHE A CA 1
ATOM 795 C C . PHE A 1 93 ? -31.228 0.752 11.254 1.00 90.81 93 PHE A C 1
ATOM 797 O O . PHE A 1 93 ? -31.167 1.972 11.117 1.00 90.81 93 PHE A O 1
ATOM 804 N N . LYS A 1 94 ? -31.836 -0.031 10.349 1.00 89.56 94 LYS A N 1
ATOM 805 C CA . LYS A 1 94 ? -32.493 0.526 9.154 1.00 89.56 94 LYS A CA 1
ATOM 806 C C . LYS A 1 94 ? -33.660 1.428 9.533 1.00 89.56 94 LYS A C 1
ATOM 808 O O . LYS A 1 94 ? -33.782 2.509 8.979 1.00 89.56 94 LYS A O 1
ATOM 813 N N . PHE A 1 95 ? -34.448 1.036 10.528 1.00 84.69 95 PHE A N 1
ATOM 814 C CA . PHE A 1 95 ? -35.518 1.882 11.043 1.00 84.69 95 PHE A CA 1
ATOM 815 C C . PHE A 1 95 ? -34.984 3.225 11.577 1.00 84.69 95 PHE A C 1
ATOM 817 O O . PHE A 1 95 ? -35.473 4.285 11.196 1.00 84.69 95 PHE A O 1
ATOM 824 N N . LEU A 1 96 ? -33.935 3.204 12.412 1.00 85.94 96 LEU A N 1
ATOM 825 C CA . LEU A 1 96 ? -33.282 4.428 12.902 1.00 85.94 96 LEU A CA 1
ATOM 826 C C . LEU A 1 96 ? -32.787 5.309 11.748 1.00 85.94 96 LEU A C 1
ATOM 828 O O . LEU A 1 96 ? -32.930 6.529 11.801 1.00 85.94 96 LEU A O 1
ATOM 832 N N . LYS A 1 97 ? -32.235 4.685 10.704 1.00 88.44 97 LYS A N 1
ATOM 833 C CA . LYS A 1 97 ? -31.757 5.372 9.506 1.00 88.44 97 LYS A CA 1
ATOM 834 C C . LYS A 1 97 ? -32.871 6.103 8.754 1.00 88.44 97 LYS A C 1
ATOM 836 O O . LYS A 1 97 ? -32.676 7.260 8.401 1.00 88.44 97 LYS A O 1
ATOM 841 N N . GLU A 1 98 ? -34.021 5.471 8.556 1.00 86.06 98 GLU A N 1
ATOM 842 C CA . GLU A 1 98 ? -35.183 6.074 7.879 1.00 86.06 98 GLU A CA 1
ATOM 843 C C . GLU A 1 98 ? -35.744 7.282 8.638 1.00 86.06 98 GLU A C 1
ATOM 845 O O . GLU A 1 98 ? -36.181 8.262 8.041 1.00 86.06 98 GLU A O 1
ATOM 850 N N . HIS A 1 99 ? -35.651 7.256 9.968 1.00 83.19 99 HIS A N 1
ATOM 851 C CA . HIS A 1 99 ? -36.041 8.372 10.828 1.00 83.19 99 HIS A CA 1
ATOM 852 C C . HIS A 1 99 ? -34.920 9.399 11.067 1.00 83.19 99 HIS A C 1
ATOM 854 O O . HIS A 1 99 ? -35.070 10.272 11.921 1.00 83.19 99 HIS A O 1
ATOM 860 N N . ASN A 1 100 ? -33.803 9.322 10.333 1.00 85.88 100 ASN A N 1
ATOM 861 C CA . ASN A 1 100 ? -32.636 10.202 10.483 1.00 85.88 100 ASN A CA 1
ATOM 862 C C . ASN A 1 100 ? -32.071 10.255 11.916 1.00 85.88 100 ASN A C 1
ATOM 864 O O . ASN A 1 100 ? -31.510 11.266 12.339 1.00 85.88 100 ASN A O 1
ATOM 868 N N . ILE A 1 101 ? -32.199 9.165 12.676 1.00 86.06 101 ILE A N 1
ATOM 869 C CA . ILE A 1 101 ? -31.618 9.055 14.014 1.00 86.06 101 ILE A CA 1
ATOM 870 C C . ILE A 1 101 ? -30.182 8.550 13.880 1.00 86.06 101 ILE A C 1
ATOM 872 O O . ILE A 1 101 ? -29.928 7.401 13.494 1.00 86.06 101 ILE A O 1
ATOM 876 N N . SER A 1 102 ? -29.236 9.414 14.246 1.00 89.81 102 SER A N 1
ATOM 877 C CA . SER A 1 102 ? -27.801 9.136 14.246 1.00 89.81 102 SER A CA 1
ATOM 878 C C . SER A 1 102 ? -27.481 7.852 15.013 1.00 89.81 102 SER A C 1
ATOM 880 O O . SER A 1 102 ? -27.597 7.763 16.237 1.00 89.81 102 SER A O 1
ATOM 882 N N . SER A 1 103 ? -27.069 6.824 14.275 1.00 91.38 103 SER A N 1
ATOM 883 C CA . SER A 1 103 ? -26.830 5.490 14.815 1.00 91.38 103 SER A CA 1
ATOM 884 C C . SER A 1 103 ? -25.703 4.765 14.085 1.00 91.38 103 SER A C 1
ATOM 886 O O . SER A 1 103 ? -25.320 5.102 12.958 1.00 91.38 103 SER A O 1
ATOM 888 N N . ARG A 1 104 ? -25.140 3.767 14.766 1.00 94.06 104 ARG A N 1
ATOM 889 C CA . ARG A 1 104 ? -24.125 2.849 14.247 1.00 94.06 104 ARG A CA 1
ATOM 890 C C . ARG A 1 104 ? -24.435 1.448 14.729 1.00 94.06 104 ARG A C 1
ATOM 892 O O . ARG A 1 104 ? -24.698 1.254 15.914 1.00 94.06 104 ARG A O 1
ATOM 899 N N . ILE A 1 105 ? -24.341 0.472 13.840 1.00 95.19 105 ILE A N 1
ATOM 900 C CA . ILE A 1 105 ? -24.399 -0.941 14.206 1.00 95.19 105 ILE A CA 1
ATOM 901 C C . ILE A 1 105 ? -23.002 -1.540 14.137 1.00 95.19 105 ILE A C 1
ATOM 903 O O . ILE A 1 105 ? -22.292 -1.390 13.146 1.00 95.19 105 ILE A O 1
ATOM 907 N N . PHE A 1 106 ? -22.606 -2.214 15.207 1.00 95.94 106 PHE A N 1
ATOM 908 C CA . PHE A 1 106 ? -21.334 -2.905 15.328 1.00 95.94 106 PHE A CA 1
ATOM 909 C C . PHE A 1 106 ? -21.553 -4.398 15.155 1.00 95.94 106 PHE A C 1
ATOM 911 O O . PHE A 1 106 ? -22.436 -4.962 15.792 1.00 95.94 106 PHE A O 1
ATOM 918 N N . PHE A 1 107 ? -20.706 -5.044 14.364 1.00 96.06 107 PHE A N 1
ATOM 919 C CA . PHE A 1 107 ? -20.678 -6.491 14.182 1.00 96.06 107 PHE A CA 1
ATOM 920 C C . PHE A 1 107 ? -19.421 -7.074 14.794 1.00 96.06 107 PHE A C 1
ATOM 922 O O . PHE A 1 107 ? -18.325 -6.549 14.593 1.00 96.06 107 PHE A O 1
ATOM 929 N N . ILE A 1 108 ? -19.577 -8.192 15.493 1.00 94.88 108 ILE A N 1
ATOM 930 C CA . ILE A 1 108 ? -18.481 -8.996 16.011 1.00 94.88 108 ILE A CA 1
ATOM 931 C C . ILE A 1 108 ? -18.389 -10.265 15.169 1.00 94.88 108 ILE A C 1
ATOM 933 O O . ILE A 1 108 ? -19.262 -11.129 15.215 1.00 94.88 108 ILE A O 1
ATOM 937 N N . ILE A 1 109 ? -17.297 -10.383 14.419 1.00 93.56 109 ILE A N 1
ATOM 938 C CA . ILE A 1 109 ? -16.960 -11.565 13.634 1.00 93.56 109 ILE A CA 1
ATOM 939 C C . ILE A 1 109 ? -16.182 -12.534 14.524 1.00 93.56 109 ILE A C 1
ATOM 941 O O . ILE A 1 109 ? -14.983 -12.354 14.785 1.00 93.56 109 ILE A O 1
ATOM 945 N N . ASN A 1 110 ? -16.889 -13.553 15.012 1.00 87.44 110 ASN A N 1
ATOM 946 C CA . ASN A 1 110 ? -16.323 -14.702 15.710 1.00 87.44 110 ASN A CA 1
ATOM 947 C C . ASN A 1 110 ? -16.873 -16.017 15.111 1.00 87.44 110 ASN A C 1
ATOM 949 O O . ASN A 1 110 ? -17.097 -16.069 13.907 1.00 87.44 110 ASN A O 1
ATOM 953 N N . LYS A 1 111 ? -17.017 -17.100 15.891 1.00 83.19 111 LYS A N 1
ATOM 954 C CA . LYS A 1 111 ? -17.685 -18.325 15.406 1.00 83.19 111 LYS A CA 1
ATOM 955 C C . LYS A 1 111 ? -19.144 -18.062 15.009 1.00 83.19 111 LYS A C 1
ATOM 957 O O . LYS A 1 111 ? -19.612 -18.642 14.041 1.00 83.19 111 LYS A O 1
ATOM 962 N N . ASN A 1 112 ? -19.818 -17.191 15.755 1.00 86.69 112 ASN A N 1
ATOM 963 C CA . ASN A 1 112 ? -21.159 -16.693 15.495 1.00 86.69 112 ASN A CA 1
ATOM 964 C C . ASN A 1 112 ? -21.090 -15.177 15.261 1.00 86.69 112 ASN A C 1
ATOM 966 O O . ASN A 1 112 ? -20.175 -14.495 15.726 1.00 86.69 112 ASN A O 1
ATOM 970 N N . ILE A 1 113 ? -22.059 -14.636 14.530 1.00 90.38 113 ILE A N 1
ATOM 971 C CA . ILE A 1 113 ? -22.150 -13.193 14.313 1.00 90.38 113 ILE A CA 1
ATOM 972 C C . ILE A 1 113 ? -22.959 -12.601 15.464 1.00 90.38 113 ILE A C 1
ATOM 974 O O . ILE A 1 113 ? -24.145 -12.888 15.617 1.00 90.38 113 ILE A O 1
ATOM 978 N N . GLU A 1 114 ? -22.315 -11.762 16.266 1.00 92.25 114 GLU A N 1
ATOM 979 C CA . GLU A 1 114 ? -22.978 -10.936 17.277 1.00 92.25 114 GLU A CA 1
ATOM 980 C C . GLU A 1 114 ? -23.022 -9.483 16.791 1.00 92.25 114 GLU A C 1
ATOM 982 O O . GLU A 1 114 ? -22.228 -9.071 15.940 1.00 92.25 114 GLU A O 1
ATOM 987 N N . SER A 1 115 ? -23.934 -8.678 17.332 1.00 93.88 115 SER A N 1
ATOM 988 C CA . SER A 1 115 ? -23.955 -7.242 17.048 1.00 93.88 115 SER A CA 1
ATOM 989 C C . SER A 1 115 ? -24.566 -6.435 18.187 1.00 93.88 115 SER A C 1
ATOM 991 O O . SER A 1 115 ? -25.240 -6.982 19.057 1.00 93.88 115 SER A O 1
ATOM 993 N N . PHE A 1 116 ? -24.339 -5.128 18.163 1.00 93.00 116 PHE A N 1
ATOM 994 C CA . PHE A 1 116 ? -24.982 -4.155 19.045 1.00 93.00 116 PHE A CA 1
ATOM 995 C C . PHE A 1 116 ? -25.090 -2.804 18.336 1.00 93.00 116 PHE A C 1
ATOM 997 O O . PHE A 1 116 ? -24.418 -2.579 17.329 1.00 93.00 116 PHE A O 1
ATOM 1004 N N . LEU A 1 117 ? -25.902 -1.893 18.872 1.00 91.25 117 LEU A N 1
ATOM 1005 C CA . LEU A 1 117 ? -26.020 -0.533 18.351 1.00 91.25 117 LEU A CA 1
ATOM 1006 C C . LEU A 1 117 ? -25.457 0.501 19.320 1.00 91.25 117 LEU A C 1
ATOM 1008 O O . LEU A 1 117 ? -25.503 0.329 20.537 1.00 91.25 117 LEU A O 1
ATOM 1012 N N . GLU A 1 118 ? -24.980 1.601 18.753 1.00 91.75 118 GLU A N 1
ATOM 1013 C CA . GLU A 1 118 ? -24.808 2.869 19.451 1.00 91.75 118 GLU A CA 1
ATOM 1014 C C . GLU A 1 118 ? -25.697 3.914 18.785 1.00 91.75 118 GLU A C 1
ATOM 1016 O O . GLU A 1 118 ? -25.786 3.973 17.558 1.00 91.75 118 GLU A O 1
ATOM 1021 N N . ILE A 1 119 ? -26.383 4.710 19.601 1.00 88.88 119 ILE A N 1
ATOM 1022 C CA . ILE A 1 119 ? -27.420 5.643 19.147 1.00 88.88 119 ILE A CA 1
ATOM 1023 C C . ILE A 1 119 ? -27.182 6.981 19.831 1.00 88.88 119 ILE A C 1
ATOM 1025 O O . ILE A 1 119 ? -26.908 7.019 21.034 1.00 88.88 119 ILE A O 1
ATOM 1029 N N . SER A 1 120 ? -27.283 8.059 19.065 1.00 86.56 120 SER A N 1
ATOM 1030 C CA . SER A 1 120 ? -27.244 9.429 19.554 1.00 86.56 120 SER A CA 1
ATOM 1031 C C . SER A 1 120 ? -28.658 10.008 19.533 1.00 86.56 120 SER A C 1
ATOM 1033 O O . SER A 1 120 ? -29.316 10.018 18.495 1.00 86.56 120 SER A O 1
ATOM 1035 N N . VAL A 1 121 ? -29.144 10.448 20.694 1.00 81.62 121 VAL A N 1
ATOM 1036 C CA . VAL A 1 121 ? -30.457 11.087 20.863 1.00 81.62 121 VAL A CA 1
ATOM 1037 C C . VAL A 1 121 ? -30.294 12.278 21.799 1.00 81.62 121 VAL A C 1
ATOM 1039 O O . VAL A 1 121 ? -29.749 12.136 22.893 1.00 81.62 121 VAL A O 1
ATOM 1042 N N . ASN A 1 122 ? -30.765 13.461 21.395 1.00 75.06 122 ASN A N 1
ATOM 1043 C CA . ASN A 1 122 ? -30.716 14.688 22.205 1.00 75.06 122 ASN A CA 1
ATOM 1044 C C . ASN A 1 122 ? -29.317 14.994 22.787 1.00 75.06 122 ASN A C 1
ATOM 1046 O O . ASN A 1 122 ? -29.197 15.390 23.946 1.00 75.06 122 ASN A O 1
ATOM 1050 N N . LYS A 1 123 ? -28.248 14.792 21.997 1.00 72.50 123 LYS A N 1
ATOM 1051 C CA . LYS A 1 123 ? -26.825 14.920 22.398 1.00 72.50 123 LYS A CA 1
ATOM 1052 C C . LYS A 1 123 ? -26.329 13.882 23.421 1.00 72.50 123 LYS A C 1
ATOM 1054 O O . LYS A 1 123 ? -25.151 13.886 23.776 1.00 72.50 123 LYS A O 1
ATOM 1059 N N . GLY A 1 124 ? -27.189 12.980 23.891 1.00 76.94 124 GLY A N 1
ATOM 1060 C CA . GLY A 1 124 ? -26.808 11.815 24.679 1.00 76.94 124 GLY A CA 1
ATOM 1061 C C . GLY A 1 124 ? -26.466 10.635 23.773 1.00 76.94 124 GLY A C 1
ATOM 1062 O O . GLY A 1 124 ? -27.201 10.340 22.836 1.00 76.94 124 GLY A O 1
ATOM 1063 N N . ILE A 1 125 ? -25.370 9.931 24.066 1.00 83.88 125 ILE A N 1
ATOM 1064 C CA . ILE A 1 125 ? -24.986 8.724 23.324 1.00 83.88 125 ILE A CA 1
ATOM 1065 C C . ILE A 1 125 ? -25.201 7.487 24.193 1.00 83.88 125 ILE A C 1
ATOM 1067 O O . ILE A 1 125 ? -24.555 7.315 25.235 1.00 83.88 125 ILE A O 1
ATOM 1071 N N . ILE A 1 126 ? -26.057 6.582 23.720 1.00 82.81 126 ILE A N 1
ATOM 1072 C CA . ILE A 1 126 ? -26.179 5.225 24.248 1.00 82.81 126 ILE A CA 1
ATOM 1073 C C . ILE A 1 126 ? -24.965 4.444 23.746 1.00 82.81 126 ILE A C 1
ATOM 1075 O O . ILE A 1 126 ? -24.922 3.982 22.607 1.00 82.81 126 ILE A O 1
ATOM 1079 N N . LYS A 1 127 ? -23.940 4.358 24.598 1.00 85.88 127 LYS A N 1
ATOM 1080 C CA . LYS A 1 127 ? -22.662 3.711 24.286 1.00 85.88 127 LYS A CA 1
ATOM 1081 C C . LYS A 1 127 ? -22.593 2.295 24.835 1.00 85.88 127 LYS A C 1
ATOM 1083 O O . LYS A 1 127 ? -22.982 2.039 25.977 1.00 85.88 127 LYS A O 1
ATOM 1088 N N . ASN A 1 128 ? -21.969 1.405 24.077 1.00 88.06 128 ASN A N 1
ATOM 1089 C CA . ASN A 1 128 ? -21.631 0.082 24.566 1.00 88.06 128 ASN A CA 1
ATOM 1090 C C . ASN A 1 128 ? -20.332 0.120 25.388 1.00 88.06 128 ASN A C 1
ATOM 1092 O O . ASN A 1 128 ? -19.360 0.798 25.037 1.00 88.06 128 ASN A O 1
ATOM 1096 N N . LYS A 1 129 ? -20.314 -0.626 26.495 1.00 87.50 129 LYS A N 1
ATOM 1097 C CA . LYS A 1 129 ? -19.150 -0.759 27.389 1.00 87.50 129 LYS A CA 1
ATOM 1098 C C . LYS A 1 129 ? -18.509 -2.147 27.325 1.00 87.50 129 LYS A C 1
ATOM 1100 O O . LYS A 1 129 ? -17.380 -2.313 27.786 1.00 87.50 129 LYS A O 1
ATOM 1105 N N . ASN A 1 130 ? -19.205 -3.126 26.751 1.00 89.69 130 ASN A N 1
ATOM 1106 C CA . ASN A 1 130 ? -18.758 -4.512 26.730 1.00 89.69 130 ASN A CA 1
ATOM 1107 C C . ASN A 1 130 ? -17.557 -4.706 25.797 1.00 89.69 130 ASN A C 1
ATOM 1109 O O . ASN A 1 130 ? -17.342 -3.950 24.848 1.00 89.69 130 ASN A O 1
ATOM 1113 N N . LYS A 1 131 ? -16.755 -5.735 26.077 1.00 90.44 131 LYS A N 1
ATOM 1114 C CA . LYS A 1 131 ? -15.634 -6.163 25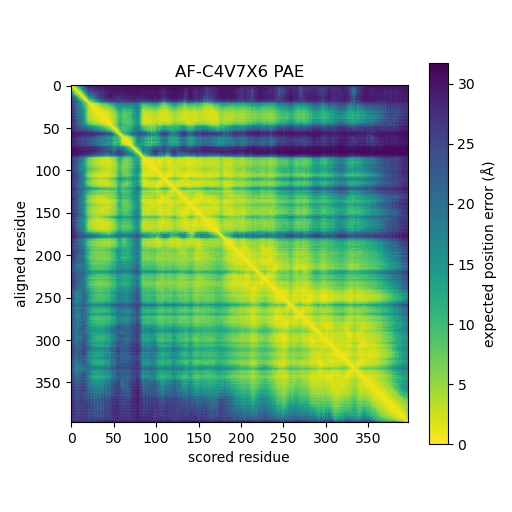.234 1.00 90.44 131 LYS A CA 1
ATOM 1115 C C . LYS A 1 131 ? -15.898 -7.585 24.741 1.00 90.44 131 LYS A C 1
ATOM 1117 O O . LYS A 1 131 ? -16.437 -8.400 25.481 1.00 90.44 131 LYS A O 1
ATOM 1122 N N . TYR A 1 132 ? -15.478 -7.890 23.517 1.00 91.50 132 TYR A N 1
ATOM 1123 C CA . TYR A 1 132 ? -15.882 -9.104 22.801 1.00 91.50 132 TYR A CA 1
ATOM 1124 C C . TYR A 1 132 ? -14.688 -9.929 22.334 1.00 91.50 132 TYR A C 1
ATOM 1126 O O . TYR A 1 132 ? -13.580 -9.416 22.174 1.00 91.50 132 TYR A O 1
ATOM 1134 N N . LYS A 1 133 ? -14.887 -11.226 22.099 1.00 91.69 133 LYS A N 1
ATOM 1135 C CA . LYS A 1 133 ? -13.895 -12.081 21.428 1.00 91.69 133 LYS A CA 1
ATOM 1136 C C . LYS A 1 133 ? -14.210 -12.079 19.931 1.00 91.69 133 LYS A C 1
ATOM 1138 O O . LYS A 1 133 ? -15.304 -12.482 19.564 1.00 91.69 133 LYS A O 1
ATOM 1143 N N . GLY A 1 134 ? -13.273 -11.655 19.082 1.00 91.50 134 GLY A N 1
ATOM 1144 C CA . GLY A 1 134 ? -13.495 -11.546 17.633 1.00 91.50 134 GLY A CA 1
ATOM 1145 C C . GLY A 1 134 ? -13.099 -10.187 17.062 1.00 91.50 134 GLY A C 1
ATOM 1146 O O . GLY A 1 134 ? -12.750 -9.267 17.806 1.00 91.50 134 GLY A O 1
ATOM 1147 N N . CYS A 1 135 ? -13.127 -10.064 15.737 1.00 94.12 135 CYS A N 1
ATOM 1148 C CA . CYS A 1 135 ? -12.898 -8.782 15.066 1.00 94.12 135 CYS A CA 1
ATOM 1149 C C . CYS A 1 135 ? -14.195 -7.972 15.060 1.00 94.12 135 CYS A C 1
ATOM 1151 O O . CYS A 1 135 ? -15.266 -8.546 14.902 1.00 94.12 135 CYS A O 1
ATOM 1153 N N . VAL A 1 136 ? -14.103 -6.659 15.254 1.00 95.19 136 VAL A N 1
ATOM 1154 C CA . VAL A 1 136 ? -15.261 -5.772 15.378 1.00 95.19 136 VAL A CA 1
ATOM 1155 C C . VAL A 1 136 ? -15.177 -4.680 14.326 1.00 95.19 136 VAL A C 1
ATOM 1157 O O . VAL A 1 136 ? -14.157 -4.004 14.234 1.00 95.19 136 VAL A O 1
ATOM 1160 N N . PHE A 1 137 ? -16.246 -4.468 13.570 1.00 96.12 137 PHE A N 1
ATOM 1161 C CA . PHE A 1 137 ? -16.398 -3.306 12.693 1.00 96.12 137 PHE A CA 1
ATOM 1162 C C . PHE A 1 137 ? -17.780 -2.699 12.875 1.00 96.12 137 PHE A C 1
ATOM 1164 O O . PHE A 1 137 ? -18.664 -3.359 13.419 1.00 96.12 137 PHE A O 1
ATOM 1171 N N . TYR A 1 138 ? -17.969 -1.461 12.434 1.00 95.38 138 TYR A N 1
ATOM 1172 C CA . TYR A 1 138 ? -19.291 -0.846 12.402 1.00 95.38 138 TYR A CA 1
ATOM 1173 C C . TYR A 1 138 ? -19.704 -0.427 11.000 1.00 95.38 138 TYR A C 1
ATOM 1175 O O . TYR A 1 138 ? -18.856 -0.252 10.125 1.00 95.38 138 TYR A O 1
ATOM 1183 N N . ILE A 1 139 ? -21.014 -0.256 10.837 1.00 94.12 139 ILE A N 1
ATOM 1184 C CA . ILE A 1 139 ? -21.656 0.446 9.729 1.00 94.12 139 ILE A CA 1
ATOM 1185 C C . ILE A 1 139 ? -22.469 1.591 10.338 1.00 94.12 139 ILE A C 1
ATOM 1187 O O . ILE A 1 139 ? -23.247 1.365 11.267 1.00 94.12 139 ILE A O 1
ATOM 1191 N N . ASP A 1 140 ? -22.249 2.820 9.875 1.00 92.81 140 ASP A N 1
ATOM 1192 C CA . ASP A 1 140 ? -23.031 3.985 10.306 1.00 92.81 140 ASP A CA 1
ATOM 1193 C C . ASP A 1 140 ? -24.164 4.330 9.332 1.00 92.81 140 ASP A C 1
ATOM 1195 O O . ASP A 1 140 ? -24.292 3.731 8.262 1.00 92.81 140 ASP A O 1
ATOM 1199 N N . ILE A 1 141 ? -25.016 5.286 9.716 1.00 90.25 141 ILE A N 1
ATOM 1200 C CA . ILE A 1 141 ? -26.167 5.738 8.915 1.00 90.25 141 ILE A CA 1
ATOM 1201 C C . ILE A 1 141 ? -25.784 6.181 7.488 1.00 90.25 141 ILE A C 1
ATOM 1203 O O . ILE A 1 141 ? -26.554 5.986 6.543 1.00 90.25 141 ILE A O 1
ATOM 1207 N N . ASN A 1 142 ? -24.558 6.682 7.314 1.00 88.19 142 ASN A N 1
ATOM 1208 C CA . ASN A 1 142 ? -23.993 7.114 6.036 1.00 88.19 142 ASN A CA 1
ATOM 1209 C C . ASN A 1 142 ? -23.392 5.951 5.230 1.00 88.19 142 ASN A C 1
ATOM 1211 O O . ASN A 1 142 ? -22.827 6.168 4.159 1.00 88.19 142 ASN A O 1
ATOM 1215 N N . ASN A 1 143 ? -23.544 4.714 5.711 1.00 89.06 143 ASN A N 1
ATOM 1216 C CA . ASN A 1 143 ? -22.907 3.501 5.206 1.00 89.06 143 ASN A CA 1
ATOM 1217 C C . ASN A 1 143 ? -21.372 3.528 5.306 1.00 89.06 143 ASN A C 1
ATOM 1219 O O . ASN A 1 143 ? -20.704 2.797 4.578 1.00 89.06 143 ASN A O 1
ATOM 1223 N N . THR A 1 144 ? -20.789 4.338 6.190 1.00 91.00 144 THR A N 1
ATOM 1224 C CA . THR A 1 144 ? -19.351 4.290 6.478 1.00 91.00 144 THR A CA 1
ATOM 1225 C C . THR A 1 144 ? -19.036 2.986 7.193 1.00 91.00 144 THR A C 1
ATOM 1227 O O . THR A 1 144 ? -19.669 2.657 8.198 1.00 91.00 144 THR A O 1
ATOM 1230 N N . ILE A 1 145 ? -18.046 2.251 6.690 1.00 92.75 145 ILE A N 1
ATOM 1231 C CA . ILE A 1 145 ? -17.617 0.975 7.264 1.00 92.75 145 ILE A CA 1
ATOM 1232 C C . ILE A 1 145 ? -16.232 1.153 7.877 1.00 92.75 145 ILE A C 1
ATOM 1234 O O . ILE A 1 145 ? -15.286 1.493 7.168 1.00 92.75 145 ILE A O 1
ATOM 1238 N N . GLU A 1 146 ? -16.070 0.861 9.168 1.00 91.88 146 GLU A N 1
ATOM 1239 C CA . GLU A 1 146 ? -14.787 1.040 9.859 1.00 91.88 146 GLU A CA 1
ATOM 1240 C C . GLU A 1 146 ? -14.424 -0.081 10.830 1.00 91.88 146 GLU A C 1
ATOM 1242 O O . GLU A 1 146 ? -15.276 -0.615 11.538 1.00 91.88 146 GLU A O 1
ATOM 1247 N N . ASP A 1 147 ? -13.128 -0.417 10.886 1.00 93.62 147 ASP A N 1
ATOM 1248 C CA . ASP A 1 147 ? -12.603 -1.375 11.863 1.00 93.62 147 ASP A CA 1
ATOM 1249 C C . ASP A 1 147 ? -12.515 -0.717 13.241 1.00 93.62 147 ASP A C 1
ATOM 1251 O O . ASP A 1 147 ? -11.883 0.323 13.434 1.00 93.62 147 ASP A O 1
ATOM 1255 N N . TYR A 1 148 ? -13.115 -1.375 14.223 1.00 93.50 148 TYR A N 1
ATOM 1256 C CA . TYR A 1 148 ? -13.141 -0.938 15.613 1.00 93.50 148 TYR A CA 1
ATOM 1257 C C . TYR A 1 148 ? -12.656 -2.034 16.573 1.00 93.50 148 TYR A C 1
ATOM 1259 O O . TYR A 1 148 ? -12.820 -1.944 17.797 1.00 93.50 148 TYR A O 1
ATOM 1267 N N . SER A 1 149 ? -12.000 -3.063 16.021 1.00 93.19 149 SER A N 1
ATOM 1268 C CA . SER A 1 149 ? -11.431 -4.187 16.765 1.00 93.19 149 SER A CA 1
ATOM 1269 C C . SER A 1 149 ? -10.476 -3.716 17.857 1.00 93.19 149 SER A C 1
ATOM 1271 O O . SER A 1 149 ? -10.486 -4.261 18.958 1.00 93.19 149 SER A O 1
ATOM 1273 N N . TRP A 1 150 ? -9.680 -2.675 17.594 1.00 90.44 150 TRP A N 1
ATOM 1274 C CA . TRP A 1 150 ? -8.700 -2.149 18.547 1.00 90.44 150 TRP A CA 1
ATOM 1275 C C . TRP A 1 150 ? -9.331 -1.734 19.891 1.00 90.44 150 TRP A C 1
ATOM 1277 O O . TRP A 1 150 ? -8.704 -1.920 20.938 1.00 90.44 150 TRP A O 1
ATOM 1287 N N . TYR A 1 151 ? -10.577 -1.246 19.879 1.00 91.62 151 TYR A N 1
ATOM 1288 C CA . TYR A 1 151 ? -11.286 -0.813 21.081 1.00 91.62 151 TYR A CA 1
ATOM 1289 C C . TYR A 1 151 ? -12.096 -1.947 21.716 1.00 91.62 151 TYR A C 1
ATOM 1291 O O . TYR A 1 151 ? -11.920 -2.246 22.903 1.00 91.62 151 TYR A O 1
ATOM 1299 N N . PHE A 1 152 ? -12.991 -2.577 20.947 1.00 92.31 152 PHE A N 1
ATOM 1300 C CA . PHE A 1 152 ? -13.984 -3.523 21.473 1.00 92.31 152 PHE A CA 1
ATOM 1301 C C . PHE A 1 152 ? -13.477 -4.959 21.588 1.00 92.31 152 PHE A C 1
ATOM 1303 O O . PHE A 1 152 ? -14.027 -5.733 22.370 1.00 92.31 152 PHE A O 1
ATOM 1310 N N . SER A 1 153 ? -12.418 -5.330 20.868 1.00 92.69 153 SER A N 1
ATOM 1311 C CA . SER A 1 153 ? -11.917 -6.700 20.889 1.00 92.69 153 SER A CA 1
ATOM 1312 C C . SER A 1 153 ? -11.013 -6.983 22.093 1.00 92.69 153 SER A C 1
ATOM 1314 O O . SER A 1 153 ? -10.133 -6.203 22.469 1.00 92.69 153 SER A O 1
ATOM 1316 N N . THR A 1 154 ? -11.210 -8.153 22.687 1.00 90.25 154 THR A N 1
ATOM 1317 C CA . THR A 1 154 ? -10.306 -8.809 23.642 1.00 90.25 154 THR A CA 1
ATOM 1318 C C . THR A 1 154 ? -9.334 -9.750 22.932 1.00 90.25 154 THR A C 1
ATOM 1320 O O . THR A 1 154 ? -8.228 -9.972 23.416 1.00 90.25 154 THR A O 1
ATOM 1323 N N . ASN A 1 155 ? -9.718 -10.277 21.764 1.00 86.31 155 ASN A N 1
ATOM 1324 C CA . ASN A 1 155 ? -8.931 -11.215 20.976 1.00 86.31 155 ASN A CA 1
ATOM 1325 C C . ASN A 1 155 ? -9.122 -10.944 19.481 1.00 86.31 155 ASN A C 1
ATOM 1327 O O . ASN A 1 155 ? -10.201 -11.158 18.933 1.00 86.31 155 ASN A O 1
ATOM 1331 N N . MET A 1 156 ? -8.034 -10.541 18.827 1.00 82.88 156 MET A N 1
ATOM 1332 C CA . MET A 1 156 ? -7.997 -10.177 17.411 1.00 82.88 156 MET A CA 1
ATOM 1333 C C . MET A 1 156 ? -7.234 -11.217 16.574 1.00 82.88 156 MET A C 1
ATOM 1335 O O . MET A 1 156 ? -6.397 -10.863 15.730 1.00 82.88 156 MET A O 1
ATOM 1339 N N . LYS A 1 157 ? -7.459 -12.507 16.847 1.00 84.75 157 LYS A N 1
ATOM 1340 C CA . LYS A 1 157 ? -6.964 -13.609 16.011 1.00 84.75 157 LYS A CA 1
ATOM 1341 C C . LYS A 1 157 ? -7.505 -13.443 14.585 1.00 84.75 157 LYS A C 1
ATOM 1343 O O . LYS A 1 157 ? -8.656 -13.072 14.407 1.00 84.75 157 LYS A O 1
ATOM 1348 N N . ASN A 1 158 ? -6.666 -13.695 13.580 1.00 87.56 158 ASN A N 1
ATOM 1349 C CA . ASN A 1 158 ? -7.000 -13.572 12.150 1.00 87.56 158 ASN A CA 1
ATOM 1350 C C . ASN A 1 158 ? -7.396 -12.158 11.670 1.00 87.56 158 ASN A C 1
ATOM 1352 O O . ASN A 1 158 ? -7.892 -12.006 10.560 1.00 87.56 158 ASN A O 1
ATOM 1356 N N . HIS A 1 159 ? -7.138 -11.111 12.460 1.00 90.69 159 HIS A N 1
ATOM 1357 C CA . HIS A 1 159 ? -7.498 -9.727 12.110 1.00 90.69 159 HIS A CA 1
ATOM 1358 C C . HIS A 1 159 ? -6.898 -9.226 10.791 1.00 90.69 159 HIS A C 1
ATOM 1360 O O . HIS A 1 159 ? -7.548 -8.458 10.100 1.00 90.69 159 HIS A O 1
ATOM 1366 N N . SER A 1 160 ? -5.700 -9.681 10.405 1.00 89.56 160 SER A N 1
ATOM 1367 C CA . SER A 1 160 ? -5.118 -9.327 9.102 1.00 89.56 160 SER A CA 1
ATOM 1368 C C . SER A 1 160 ? -5.969 -9.836 7.936 1.00 89.56 160 SER A C 1
ATOM 1370 O O . SER A 1 160 ? -6.253 -9.074 7.019 1.00 89.56 160 SER A O 1
ATOM 1372 N N . MET A 1 161 ? -6.427 -11.091 8.001 1.00 90.62 161 MET A N 1
ATOM 1373 C CA . MET A 1 161 ? -7.343 -11.666 7.007 1.00 90.62 161 MET A CA 1
ATOM 1374 C C . MET A 1 161 ? -8.692 -10.956 7.036 1.00 90.62 161 MET A C 1
ATOM 1376 O O . MET A 1 161 ? -9.251 -10.655 5.989 1.00 90.62 161 MET A O 1
ATOM 1380 N N . PHE A 1 162 ? -9.196 -10.649 8.233 1.00 93.44 162 PHE A N 1
ATOM 1381 C CA . PHE A 1 162 ? -10.423 -9.878 8.389 1.00 93.44 162 PHE A CA 1
ATOM 1382 C C . PHE A 1 162 ? -10.336 -8.506 7.718 1.00 93.44 162 PHE A C 1
ATOM 1384 O O . PHE A 1 162 ? -11.233 -8.165 6.959 1.00 93.44 162 PHE A O 1
ATOM 1391 N N . LEU A 1 163 ? -9.258 -7.747 7.935 1.00 92.69 163 LEU A N 1
ATOM 1392 C CA . LEU A 1 163 ? -9.066 -6.445 7.296 1.00 92.69 163 LEU A CA 1
ATOM 1393 C C . LEU A 1 163 ? -8.966 -6.554 5.775 1.00 92.69 163 LEU A C 1
ATOM 1395 O O . LEU A 1 163 ? -9.523 -5.714 5.072 1.00 92.69 163 LEU A O 1
ATOM 1399 N N . GLU A 1 164 ? -8.273 -7.576 5.271 1.00 92.00 164 GLU A N 1
ATOM 1400 C CA . GLU A 1 164 ? -8.167 -7.830 3.835 1.00 92.00 164 GLU A CA 1
ATOM 1401 C C . GLU A 1 164 ? -9.554 -8.044 3.215 1.00 92.00 164 GLU A C 1
ATOM 1403 O O . GLU A 1 164 ? -9.900 -7.390 2.234 1.00 92.00 164 GLU A O 1
ATOM 1408 N N . VAL A 1 165 ? -10.380 -8.894 3.833 1.00 92.25 165 VAL A N 1
ATOM 1409 C CA . VAL A 1 165 ? -11.746 -9.145 3.362 1.00 92.25 165 VAL A CA 1
ATOM 1410 C C . VAL A 1 165 ? -12.627 -7.904 3.534 1.00 92.25 165 VAL A C 1
ATOM 1412 O O . VAL A 1 165 ? -13.287 -7.495 2.582 1.00 92.25 165 VAL A O 1
ATOM 1415 N N . LEU A 1 166 ? -12.607 -7.258 4.705 1.00 93.69 166 LEU A N 1
ATOM 1416 C CA . LEU A 1 166 ? -13.406 -6.065 5.000 1.00 93.69 166 LEU A CA 1
ATOM 1417 C C . LEU A 1 166 ? -13.118 -4.934 4.006 1.00 93.69 166 LEU A C 1
ATOM 1419 O O . LEU A 1 166 ? -14.045 -4.246 3.590 1.00 93.69 166 LEU A O 1
ATOM 1423 N N . LYS A 1 167 ? -11.860 -4.767 3.575 1.00 93.31 167 LYS A N 1
ATOM 1424 C CA . LYS A 1 167 ? -11.464 -3.760 2.579 1.00 93.31 167 LYS A CA 1
ATOM 1425 C C . LYS A 1 167 ? -12.236 -3.905 1.264 1.00 93.31 167 LYS A C 1
ATOM 1427 O O . LYS A 1 167 ? -12.619 -2.892 0.685 1.00 93.31 167 LYS A O 1
ATOM 1432 N N . HIS A 1 168 ? -12.512 -5.130 0.812 1.00 91.50 168 HIS A N 1
ATOM 1433 C CA . HIS A 1 168 ? -13.324 -5.347 -0.388 1.00 91.50 168 HIS A CA 1
ATOM 1434 C C . HIS A 1 168 ? -14.758 -4.836 -0.204 1.00 91.50 168 HIS A C 1
ATOM 1436 O O . HIS A 1 168 ? -15.274 -4.150 -1.079 1.00 91.50 168 HIS A O 1
ATOM 1442 N N . PHE A 1 169 ? -15.371 -5.083 0.956 1.00 88.81 169 PHE A N 1
ATOM 1443 C CA . PHE A 1 169 ? -16.707 -4.568 1.268 1.00 88.81 169 PHE A CA 1
ATOM 1444 C C . PHE A 1 169 ? -16.716 -3.048 1.451 1.00 88.81 169 PHE A C 1
ATOM 1446 O O . PHE A 1 169 ? -17.622 -2.386 0.952 1.00 88.81 169 PHE A O 1
ATOM 1453 N N . LYS A 1 170 ? -15.687 -2.468 2.086 1.00 90.75 170 LYS A N 1
ATOM 1454 C CA . LYS A 1 170 ? -15.542 -1.007 2.180 1.00 90.75 170 LYS A CA 1
ATOM 1455 C C . LYS A 1 170 ? -15.559 -0.357 0.798 1.00 90.75 170 LYS A C 1
ATOM 1457 O O . LYS A 1 170 ? -16.293 0.599 0.593 1.00 90.75 170 LYS A O 1
ATOM 1462 N N . ASN A 1 171 ? -14.804 -0.903 -0.153 1.00 87.69 171 ASN A N 1
ATOM 1463 C CA . ASN A 1 171 ? -14.734 -0.359 -1.509 1.00 87.69 171 ASN A CA 1
ATOM 1464 C C . ASN A 1 171 ? -16.065 -0.462 -2.274 1.00 87.69 171 ASN A C 1
ATOM 1466 O O . ASN A 1 171 ? -16.305 0.342 -3.167 1.00 87.69 171 ASN A O 1
ATOM 1470 N N . LEU A 1 172 ? -16.903 -1.450 -1.949 1.00 87.06 172 LEU A N 1
ATOM 1471 C CA . LEU A 1 172 ? -18.189 -1.672 -2.614 1.00 87.06 172 LEU A CA 1
ATOM 1472 C C . LEU A 1 172 ? -19.328 -0.839 -2.014 1.00 87.06 172 LEU A C 1
ATOM 1474 O O . LEU A 1 172 ? -20.204 -0.392 -2.747 1.00 87.06 172 LEU A O 1
ATOM 1478 N N . PHE A 1 173 ? -19.336 -0.655 -0.692 1.00 81.31 173 PHE A N 1
ATOM 1479 C CA . PHE A 1 173 ? -20.498 -0.128 0.033 1.00 81.31 173 PHE A CA 1
ATOM 1480 C C . PHE A 1 173 ? -20.247 1.201 0.752 1.00 81.31 173 PHE A C 1
ATOM 1482 O O . PHE A 1 173 ? -21.210 1.915 1.043 1.00 81.31 173 PHE A O 1
ATOM 1489 N N . SER A 1 174 ? -18.990 1.538 1.064 1.00 82.69 174 SER A N 1
ATOM 1490 C CA . SER A 1 174 ? -18.684 2.714 1.880 1.00 82.69 174 SER A CA 1
ATOM 1491 C C . SER A 1 174 ? -18.815 3.999 1.076 1.00 82.69 174 SER A C 1
ATOM 1493 O O . SER A 1 174 ? -18.245 4.137 -0.005 1.00 82.69 174 SER A O 1
ATOM 1495 N N . LYS A 1 175 ? -19.511 4.978 1.651 1.00 77.94 175 LYS A N 1
ATOM 1496 C CA . LYS A 1 175 ? -19.500 6.366 1.180 1.00 77.94 175 LYS A CA 1
ATOM 1497 C C . LYS A 1 175 ? -18.423 7.167 1.929 1.00 77.94 175 LYS A C 1
ATOM 1499 O O . LYS A 1 175 ? -17.974 6.719 2.990 1.00 77.94 175 LYS A O 1
ATOM 1504 N N . PRO A 1 176 ? -17.953 8.304 1.379 1.00 70.56 176 PRO A N 1
ATOM 1505 C CA . PRO A 1 176 ? -17.031 9.184 2.088 1.00 70.56 176 PRO A CA 1
ATOM 1506 C C . PRO A 1 176 ? -17.633 9.639 3.421 1.00 70.56 176 PRO A C 1
ATOM 1508 O O . PRO A 1 176 ? -18.823 9.936 3.515 1.00 70.56 176 PRO A O 1
ATOM 1511 N N . ASN A 1 177 ? -16.784 9.666 4.446 1.00 63.31 177 ASN A N 1
ATOM 1512 C CA . ASN A 1 177 ? -17.178 9.945 5.819 1.00 63.31 177 ASN A CA 1
ATOM 1513 C C . ASN A 1 177 ? -17.571 11.426 5.963 1.00 63.31 177 ASN A C 1
ATOM 1515 O O . ASN A 1 177 ? -16.734 12.312 5.786 1.00 63.31 177 ASN A O 1
ATOM 1519 N N . ILE A 1 178 ? -18.841 11.684 6.263 1.00 65.19 178 ILE A N 1
ATOM 1520 C CA . ILE A 1 178 ? -19.368 13.013 6.598 1.00 65.19 178 ILE A CA 1
ATOM 1521 C C . ILE A 1 178 ? -19.277 13.179 8.119 1.00 65.19 178 ILE A C 1
ATOM 1523 O O . ILE A 1 178 ? -19.340 12.190 8.851 1.00 65.19 178 ILE A O 1
ATOM 1527 N N . GLN A 1 179 ? -19.108 14.417 8.597 1.00 64.56 179 GLN A N 1
ATOM 1528 C CA . GLN A 1 179 ? -19.084 14.760 10.023 1.00 64.56 179 GLN A CA 1
ATOM 1529 C C . GLN A 1 179 ? -20.163 13.975 10.791 1.00 64.56 179 GLN A C 1
ATOM 1531 O O . GLN A 1 179 ? -21.348 14.070 10.478 1.00 64.56 179 GLN A O 1
ATOM 1536 N N . ASN A 1 180 ? -19.742 13.175 11.772 1.00 72.62 180 ASN A N 1
ATOM 1537 C CA . ASN A 1 180 ? -20.613 12.235 12.474 1.00 72.62 180 ASN A CA 1
ATOM 1538 C C . ASN A 1 180 ? -20.741 12.632 13.959 1.00 72.62 180 ASN A C 1
ATOM 1540 O O . ASN A 1 180 ? -19.745 12.990 14.589 1.00 72.62 180 ASN A O 1
ATOM 1544 N N . GLU A 1 181 ? -21.936 12.538 14.545 1.00 82.56 181 GLU A N 1
ATOM 1545 C CA . GLU A 1 181 ? -22.224 12.892 15.949 1.00 82.56 181 GLU A CA 1
ATOM 1546 C C . GLU A 1 181 ? -21.396 12.097 16.973 1.00 82.56 181 GLU A C 1
ATOM 1548 O O . GLU A 1 181 ? -21.179 12.540 18.098 1.00 82.56 181 GLU A O 1
ATOM 1553 N N . PHE A 1 182 ? -20.863 10.939 16.587 1.00 87.75 182 PHE A N 1
ATOM 1554 C CA . PHE A 1 182 ? -20.007 10.123 17.451 1.00 87.75 182 PHE A CA 1
ATOM 1555 C C . PHE A 1 182 ? -18.517 10.530 17.419 1.00 87.75 182 PHE A C 1
ATOM 1557 O O . PHE A 1 182 ? -17.705 9.877 18.076 1.00 87.75 182 PHE A O 1
ATOM 1564 N N . THR A 1 183 ? -18.128 11.582 16.684 1.00 87.44 183 THR A N 1
ATOM 1565 C CA . THR A 1 183 ? -16.713 11.989 16.523 1.00 87.44 183 THR A CA 1
ATOM 1566 C C . THR A 1 183 ? -16.030 12.239 17.869 1.00 87.44 183 THR A C 1
ATOM 1568 O O . THR A 1 183 ? -14.946 11.709 18.119 1.00 87.44 183 THR A O 1
ATOM 1571 N N . GLU A 1 184 ? -16.682 12.963 18.783 1.00 88.69 184 GLU A N 1
ATOM 1572 C CA . GLU A 1 184 ? -16.133 13.219 20.121 1.00 88.69 184 GLU A CA 1
ATOM 1573 C C . GLU A 1 184 ? -15.949 11.930 20.934 1.00 88.69 184 GLU A C 1
ATOM 1575 O O . GLU A 1 184 ? -14.952 11.764 21.643 1.00 88.69 184 GLU A O 1
ATOM 1580 N N . LEU A 1 185 ? -16.899 10.994 20.834 1.00 89.12 185 LEU A N 1
ATOM 1581 C CA . LEU A 1 185 ? -16.805 9.697 21.499 1.00 89.12 185 LEU A CA 1
ATOM 1582 C C . LEU A 1 185 ? -15.629 8.890 20.937 1.00 89.12 185 LEU A C 1
ATOM 1584 O O . LEU A 1 185 ? -14.845 8.336 21.709 1.00 89.12 185 LEU A O 1
ATOM 1588 N N . ASP A 1 186 ? -15.472 8.861 19.614 1.00 90.69 186 ASP A N 1
ATOM 1589 C CA . ASP A 1 186 ? -14.374 8.173 18.934 1.00 90.69 186 ASP A CA 1
ATOM 1590 C C . ASP A 1 186 ? -13.011 8.771 19.296 1.00 90.69 186 ASP A C 1
ATOM 1592 O O . ASP A 1 186 ? -12.031 8.048 19.473 1.00 90.69 186 ASP A O 1
ATOM 1596 N N . GLU A 1 187 ? -12.915 10.091 19.431 1.00 90.00 187 GLU A N 1
ATOM 1597 C CA . GLU A 1 187 ? -11.701 10.755 19.907 1.00 90.00 187 GLU A CA 1
ATOM 1598 C C . GLU A 1 187 ? -11.366 10.403 21.352 1.00 90.00 187 GLU A C 1
ATOM 1600 O O . GLU A 1 187 ? -10.211 10.084 21.641 1.00 90.00 187 GLU A O 1
ATOM 1605 N N . ARG A 1 188 ? -12.355 10.404 22.256 1.00 90.31 188 ARG A N 1
ATOM 1606 C CA . ARG A 1 188 ? -12.146 9.984 23.651 1.00 90.31 188 ARG A CA 1
ATOM 1607 C C . ARG A 1 188 ? -11.642 8.545 23.717 1.00 90.31 188 ARG A C 1
ATOM 1609 O O . ARG A 1 188 ? -10.652 8.286 24.392 1.00 90.31 188 ARG A O 1
ATOM 1616 N N . ARG A 1 189 ? -12.255 7.633 22.954 1.00 91.81 189 ARG A N 1
ATOM 1617 C CA . ARG A 1 189 ? -11.843 6.222 22.878 1.00 91.81 189 ARG A CA 1
ATOM 1618 C C . ARG A 1 189 ? -10.433 6.053 22.325 1.00 91.81 189 ARG A C 1
ATOM 1620 O O . ARG A 1 189 ? -9.668 5.253 22.847 1.00 91.81 189 ARG A O 1
ATOM 1627 N N . ARG A 1 190 ? -10.073 6.804 21.279 1.00 89.81 190 ARG A N 1
ATOM 1628 C CA . ARG A 1 190 ? -8.731 6.748 20.673 1.00 89.81 190 ARG A CA 1
ATOM 1629 C C . ARG A 1 190 ? -7.639 7.290 21.598 1.00 89.81 190 ARG A C 1
ATOM 1631 O O . ARG A 1 190 ? -6.490 6.894 21.445 1.00 89.81 190 ARG A O 1
ATOM 1638 N N . LYS A 1 191 ? -7.976 8.178 22.537 1.00 91.31 191 LYS A N 1
ATOM 1639 C CA . LYS A 1 191 ? -7.044 8.701 23.550 1.00 91.31 191 LYS A CA 1
ATOM 1640 C C . LYS A 1 191 ? -6.800 7.724 24.710 1.00 91.31 191 LYS A C 1
ATOM 1642 O O . LYS A 1 191 ? -5.884 7.942 25.495 1.00 91.31 191 LYS A O 1
ATOM 1647 N N . GLU A 1 192 ? -7.572 6.640 24.832 1.00 91.38 192 GLU A N 1
ATOM 1648 C CA . GLU A 1 192 ? -7.317 5.614 25.849 1.00 91.38 192 GLU A CA 1
ATOM 1649 C C . GLU A 1 192 ? -6.035 4.827 25.519 1.00 91.38 192 GLU A C 1
ATOM 1651 O O . GLU A 1 192 ? -5.887 4.274 24.426 1.00 91.38 192 GLU A O 1
ATOM 1656 N N . ILE A 1 193 ? -5.103 4.741 26.475 1.00 91.38 193 ILE A N 1
ATOM 1657 C CA . ILE A 1 193 ? -3.867 3.969 26.300 1.00 91.38 193 ILE A CA 1
ATOM 1658 C C . ILE A 1 193 ? -4.201 2.466 26.282 1.00 91.38 193 ILE A C 1
ATOM 1660 O O . ILE A 1 193 ? -4.838 1.959 27.211 1.00 91.38 193 ILE A O 1
ATOM 1664 N N . PRO A 1 194 ? -3.759 1.712 25.257 1.00 91.38 194 PRO A N 1
ATOM 1665 C CA . PRO A 1 194 ? -3.986 0.280 25.188 1.00 91.38 194 PRO A CA 1
ATOM 1666 C C . PRO A 1 194 ? -3.438 -0.482 26.397 1.00 91.38 194 PRO A C 1
ATOM 1668 O O . PRO A 1 194 ? -2.320 -0.271 26.850 1.00 91.38 194 PRO A O 1
ATOM 1671 N N . THR A 1 195 ? -4.196 -1.472 26.862 1.00 89.75 195 THR A N 1
ATOM 1672 C CA . THR A 1 195 ? -3.823 -2.302 28.021 1.00 89.75 195 THR A CA 1
ATOM 1673 C C . THR A 1 195 ? -3.035 -3.564 27.657 1.00 89.75 195 THR A C 1
ATOM 1675 O O . THR A 1 195 ? -2.736 -4.387 28.521 1.00 89.75 195 THR A O 1
ATOM 1678 N N . SER A 1 196 ? -2.703 -3.771 26.378 1.00 89.69 196 SER A N 1
ATOM 1679 C CA . SER A 1 196 ? -1.937 -4.942 25.932 1.00 89.69 196 SER A CA 1
ATOM 1680 C C . SER A 1 196 ? -1.119 -4.665 24.674 1.00 89.69 196 SER A C 1
ATOM 1682 O O . SER A 1 196 ? -1.520 -3.881 23.813 1.00 89.69 196 SER A O 1
ATOM 1684 N N . ILE A 1 197 ? -0.017 -5.403 24.519 1.00 90.31 197 ILE A N 1
ATOM 1685 C CA . ILE A 1 197 ? 0.897 -5.328 23.366 1.00 90.31 197 ILE A CA 1
ATOM 1686 C C . ILE A 1 197 ? 0.159 -5.579 22.040 1.00 90.31 197 ILE A C 1
ATOM 1688 O O . ILE A 1 197 ? 0.388 -4.891 21.047 1.00 90.31 197 ILE A O 1
ATOM 1692 N N . ILE A 1 198 ? -0.770 -6.543 22.010 1.00 86.75 198 ILE A N 1
ATOM 1693 C CA . ILE A 1 198 ? -1.544 -6.873 20.801 1.00 86.75 198 ILE A CA 1
ATOM 1694 C C . ILE A 1 198 ? -2.413 -5.684 20.373 1.00 86.75 198 ILE A C 1
ATOM 1696 O O . ILE A 1 198 ? -2.536 -5.416 19.175 1.00 86.75 198 ILE A O 1
ATOM 1700 N N . LYS A 1 199 ? -2.992 -4.957 21.337 1.00 86.19 199 LYS A N 1
ATOM 1701 C CA . LYS A 1 199 ? -3.754 -3.739 21.053 1.00 86.19 199 LYS A CA 1
ATOM 1702 C C . LYS A 1 199 ? -2.845 -2.617 20.566 1.00 86.19 199 LYS A C 1
ATOM 1704 O O . LYS A 1 199 ? -3.198 -2.002 19.571 1.00 86.19 199 LYS A O 1
ATOM 1709 N N . PHE A 1 200 ? -1.657 -2.423 21.148 1.00 90.62 200 PHE A N 1
ATOM 1710 C CA . PHE A 1 200 ? -0.681 -1.444 20.641 1.00 90.62 200 PHE A CA 1
ATOM 1711 C C . PHE A 1 200 ? -0.298 -1.676 19.178 1.00 90.62 200 PHE A C 1
ATOM 1713 O O . PHE A 1 200 ? -0.319 -0.734 18.388 1.00 90.62 200 PHE A O 1
ATOM 1720 N N . LYS A 1 201 ? -0.032 -2.928 18.776 1.00 88.25 201 LYS A N 1
ATOM 1721 C CA . LYS A 1 201 ? 0.292 -3.257 17.372 1.00 88.25 201 LYS A CA 1
ATOM 1722 C C . LYS A 1 201 ? -0.767 -2.737 16.388 1.00 88.25 201 LYS A C 1
ATOM 1724 O O . LYS A 1 201 ? -0.430 -2.326 15.280 1.00 88.25 201 LYS A O 1
ATOM 1729 N N . LYS A 1 202 ? -2.036 -2.725 16.801 1.00 85.81 202 LYS A N 1
ATOM 1730 C CA . LYS A 1 202 ? -3.200 -2.381 15.968 1.00 85.81 202 LYS A CA 1
ATOM 1731 C C . LYS A 1 202 ? -3.838 -1.037 16.320 1.00 85.81 202 LYS A C 1
ATOM 1733 O O . LYS A 1 202 ? -4.817 -0.655 15.692 1.00 85.81 202 LYS A O 1
ATOM 1738 N N . HIS A 1 203 ? -3.307 -0.322 17.308 1.00 89.50 203 HIS A N 1
ATOM 1739 C CA . HIS A 1 203 ? -3.890 0.931 17.771 1.00 89.50 203 HIS A CA 1
ATOM 1740 C C . HIS A 1 203 ? -3.685 2.036 16.725 1.00 89.50 203 HIS A C 1
ATOM 1742 O O . HIS A 1 203 ? -2.590 2.119 16.163 1.00 89.50 203 HIS A O 1
ATOM 1748 N N . PRO A 1 204 ? -4.675 2.902 16.451 1.00 89.75 204 PRO A N 1
ATOM 1749 C CA . PRO A 1 204 ? -4.526 3.958 15.450 1.00 89.75 204 PRO A CA 1
ATOM 1750 C C . PRO A 1 204 ? -3.546 5.061 15.869 1.00 89.75 204 PRO A C 1
ATOM 1752 O O . PRO A 1 204 ? -2.812 5.565 15.026 1.00 89.75 204 PRO A O 1
ATOM 1755 N N . LEU A 1 205 ? -3.498 5.425 17.158 1.00 92.69 205 LEU A N 1
ATOM 1756 C CA . LEU A 1 205 ? -2.729 6.593 17.615 1.00 92.69 205 LEU A CA 1
ATOM 1757 C C . LEU A 1 205 ? -1.419 6.269 18.322 1.00 92.69 205 LEU A C 1
ATOM 1759 O O . LEU A 1 205 ? -0.504 7.079 18.267 1.00 92.69 205 LEU A O 1
ATOM 1763 N N . TYR A 1 206 ? -1.319 5.121 18.987 1.00 94.31 206 TYR A N 1
ATOM 1764 C CA . TYR A 1 206 ? -0.258 4.864 19.963 1.00 94.31 206 TYR A CA 1
ATOM 1765 C C . TYR A 1 206 ? 0.619 3.702 19.523 1.00 94.31 206 TYR A C 1
ATOM 1767 O O . TYR A 1 206 ? 0.144 2.751 18.898 1.00 94.31 206 TYR A O 1
ATOM 1775 N N . CYS A 1 207 ? 1.891 3.773 19.884 1.00 94.06 207 CYS A N 1
ATOM 1776 C CA . CYS A 1 207 ? 2.885 2.734 19.673 1.00 94.06 207 CYS A CA 1
ATOM 1777 C C . CYS A 1 207 ? 3.844 2.659 20.863 1.00 94.06 207 CYS A C 1
ATOM 1779 O O . CYS A 1 207 ? 3.982 3.611 21.630 1.00 94.06 207 CYS A O 1
ATOM 1781 N N . LEU A 1 208 ? 4.526 1.525 20.961 1.00 94.94 208 LEU A N 1
ATOM 1782 C CA . LEU A 1 208 ? 5.656 1.310 21.858 1.00 94.94 208 LEU A CA 1
ATOM 1783 C C . LEU A 1 208 ? 6.938 1.293 21.024 1.00 94.94 208 LEU A C 1
ATOM 1785 O O . LEU A 1 208 ? 6.893 0.885 19.859 1.00 94.94 208 LEU A O 1
ATOM 1789 N N . GLU A 1 209 ? 8.060 1.711 21.603 1.00 92.12 209 GLU A N 1
ATOM 1790 C CA . GLU A 1 209 ? 9.353 1.710 20.909 1.00 92.12 209 GLU A CA 1
ATOM 1791 C C . GLU A 1 209 ? 9.800 0.279 20.573 1.00 92.12 209 GLU A C 1
ATOM 1793 O O . GLU A 1 209 ? 10.237 0.010 19.454 1.00 92.12 209 GLU A O 1
ATOM 1798 N N . SER A 1 210 ? 9.556 -0.672 21.478 1.00 92.88 210 SER A N 1
ATOM 1799 C CA . SER A 1 210 ? 9.800 -2.109 21.289 1.00 92.88 210 SER A CA 1
ATOM 1800 C C . SER A 1 210 ? 9.008 -2.738 20.137 1.00 92.88 210 SER A C 1
ATOM 1802 O O . SER A 1 210 ? 9.343 -3.826 19.665 1.00 92.88 210 SER A O 1
ATOM 1804 N N . LEU A 1 211 ? 7.940 -2.076 19.678 1.00 93.69 211 LEU A N 1
ATOM 1805 C CA . LEU A 1 211 ? 7.081 -2.541 18.590 1.00 93.69 211 LEU A CA 1
ATOM 1806 C C . LEU A 1 211 ? 7.395 -1.894 17.239 1.00 93.69 211 LEU A C 1
ATOM 1808 O O . LEU A 1 211 ? 6.737 -2.236 16.250 1.00 93.69 211 LEU A O 1
ATOM 1812 N N . LEU A 1 212 ? 8.358 -0.973 17.182 1.00 92.50 212 LEU A N 1
ATOM 1813 C CA . LEU A 1 212 ? 8.784 -0.367 15.927 1.00 92.50 212 LEU A CA 1
ATOM 1814 C C . LEU A 1 212 ? 9.426 -1.415 15.021 1.00 92.50 212 LEU A C 1
ATOM 1816 O O . LEU A 1 212 ? 10.173 -2.293 15.458 1.00 92.50 212 LEU A O 1
ATOM 1820 N N . LYS A 1 213 ? 9.145 -1.316 13.722 1.00 92.19 213 LYS A N 1
ATOM 1821 C CA . LYS A 1 213 ? 9.813 -2.155 12.726 1.00 92.19 213 LYS A CA 1
ATOM 1822 C C . LYS A 1 213 ? 11.299 -1.805 12.635 1.00 92.19 213 LYS A C 1
ATOM 1824 O O . LYS A 1 213 ? 11.745 -0.720 13.013 1.00 92.19 213 LYS A O 1
ATOM 1829 N N . ILE A 1 214 ? 12.075 -2.716 12.051 1.00 90.88 214 ILE A N 1
ATOM 1830 C CA . ILE A 1 214 ? 13.509 -2.507 11.804 1.00 90.88 214 ILE A CA 1
ATOM 1831 C C . ILE A 1 214 ? 13.731 -1.221 11.001 1.00 90.88 214 ILE A C 1
ATOM 1833 O O . ILE A 1 214 ? 14.590 -0.428 11.361 1.00 90.88 214 ILE A O 1
ATOM 1837 N N . ASN A 1 215 ? 12.887 -0.955 10.007 1.00 92.69 215 ASN A N 1
ATOM 1838 C CA . ASN A 1 215 ? 12.950 0.232 9.164 1.00 92.69 215 ASN A CA 1
ATOM 1839 C C . ASN A 1 215 ? 12.161 1.432 9.725 1.00 92.69 215 ASN A C 1
ATOM 1841 O O . ASN A 1 215 ? 11.780 2.307 8.963 1.00 92.69 215 ASN A O 1
ATOM 1845 N N . GLN A 1 216 ? 11.848 1.465 11.019 1.00 94.00 216 GLN A N 1
ATOM 1846 C CA . GLN A 1 216 ? 11.136 2.574 11.653 1.00 94.00 216 GLN A CA 1
ATOM 1847 C C . GLN A 1 216 ? 11.980 3.208 12.754 1.00 94.00 216 GLN A C 1
ATOM 1849 O O . GLN A 1 216 ? 12.754 2.528 13.444 1.00 94.00 216 GLN A O 1
ATOM 1854 N N . VAL A 1 217 ? 11.799 4.515 12.924 1.00 93.25 217 VAL A N 1
ATOM 1855 C CA . VAL A 1 217 ? 12.413 5.301 13.994 1.00 93.25 217 VAL A CA 1
ATOM 1856 C C . VAL A 1 217 ? 11.415 6.313 14.542 1.00 93.25 217 VAL A C 1
ATOM 1858 O O . VAL A 1 217 ? 10.492 6.731 13.846 1.00 93.25 217 VAL A O 1
ATOM 1861 N N . LEU A 1 218 ? 11.594 6.692 15.801 1.00 92.62 218 LEU A N 1
ATOM 1862 C CA . LEU A 1 218 ? 10.846 7.765 16.436 1.00 92.62 218 LEU A CA 1
ATOM 1863 C C . LEU A 1 218 ? 11.676 9.053 16.374 1.00 92.62 218 LEU A C 1
ATOM 1865 O O . LEU A 1 218 ? 12.804 9.052 16.867 1.00 92.62 218 LEU A O 1
ATOM 1869 N N . ILE A 1 219 ? 11.137 10.129 15.792 1.00 86.81 219 ILE A N 1
ATOM 1870 C CA . ILE A 1 219 ? 11.874 11.405 15.687 1.00 86.81 219 ILE A CA 1
ATOM 1871 C C . ILE A 1 219 ? 11.960 12.104 17.047 1.00 86.81 219 ILE A C 1
ATOM 1873 O O . ILE A 1 219 ? 13.016 12.605 17.425 1.00 86.81 219 ILE A O 1
ATOM 1877 N N . ASP A 1 220 ? 10.852 12.136 17.791 1.00 83.88 220 ASP A N 1
ATOM 1878 C CA . ASP A 1 220 ? 10.764 12.867 19.054 1.00 83.88 220 ASP A CA 1
ATOM 1879 C C . ASP A 1 220 ? 10.472 11.925 20.224 1.00 83.88 220 ASP A C 1
ATOM 1881 O O . ASP A 1 220 ? 9.330 11.530 20.476 1.00 83.88 220 ASP A O 1
ATOM 1885 N N . LYS A 1 221 ? 11.533 11.573 20.958 1.00 85.62 221 LYS A N 1
ATOM 1886 C CA . LYS A 1 221 ? 11.442 10.729 22.156 1.00 85.62 221 LYS A CA 1
ATOM 1887 C C . LYS A 1 221 ? 10.955 11.483 23.399 1.00 85.62 221 LYS A C 1
ATOM 1889 O O . LYS A 1 221 ? 10.731 10.852 24.428 1.00 85.62 221 LYS A O 1
ATOM 1894 N N . LYS A 1 222 ? 10.800 12.813 23.347 1.00 84.44 222 LYS A N 1
ATOM 1895 C CA . LYS A 1 222 ? 10.402 13.623 24.512 1.00 84.44 222 LYS A CA 1
ATOM 1896 C C . LYS A 1 222 ? 8.885 13.650 24.709 1.00 84.44 222 LYS A C 1
ATOM 1898 O O . LYS A 1 222 ? 8.418 13.838 25.828 1.00 84.44 222 LYS A O 1
ATOM 1903 N N . LEU A 1 223 ? 8.105 13.427 23.649 1.00 88.44 223 LEU A N 1
ATOM 1904 C CA . LEU A 1 223 ? 6.640 13.534 23.662 1.00 88.44 223 LEU A CA 1
ATOM 1905 C C . LEU A 1 223 ? 5.938 12.255 24.143 1.00 88.44 223 LEU A C 1
ATOM 1907 O O . LEU A 1 223 ? 5.107 11.662 23.444 1.00 88.44 223 LEU A O 1
ATOM 1911 N N . ILE A 1 224 ? 6.260 11.850 25.369 1.00 92.44 224 ILE A N 1
ATOM 1912 C CA . ILE A 1 224 ? 5.684 10.678 26.032 1.00 92.44 224 ILE A CA 1
ATOM 1913 C C . ILE A 1 224 ? 4.204 10.937 26.348 1.00 92.44 224 ILE A C 1
ATOM 1915 O O . ILE A 1 224 ? 3.851 11.927 26.981 1.00 92.44 224 ILE A O 1
ATOM 1919 N N . GLN A 1 225 ? 3.327 10.034 25.907 1.00 93.75 225 GLN A N 1
ATOM 1920 C CA . GLN A 1 225 ? 1.875 10.111 26.136 1.00 93.75 225 GLN A CA 1
ATOM 1921 C C . GLN A 1 225 ? 1.436 9.381 27.410 1.00 93.75 225 GLN A C 1
ATOM 1923 O O . GLN A 1 225 ? 0.315 9.552 27.878 1.00 93.75 225 GLN A O 1
ATOM 1928 N N . GLY A 1 226 ? 2.311 8.537 27.948 1.00 93.75 226 GLY A N 1
ATOM 1929 C CA . GLY A 1 226 ? 2.098 7.742 29.146 1.00 93.75 226 GLY A CA 1
ATOM 1930 C C . GLY A 1 226 ? 3.061 6.563 29.181 1.00 93.75 226 GLY A C 1
ATOM 1931 O O . GLY A 1 226 ? 4.015 6.509 28.405 1.00 93.75 226 GLY A O 1
ATOM 1932 N N . TYR A 1 227 ? 2.788 5.602 30.058 1.00 94.88 227 TYR A N 1
ATOM 1933 C CA . TYR A 1 227 ? 3.623 4.418 30.232 1.00 94.88 227 TYR A CA 1
ATOM 1934 C C . TYR A 1 227 ? 2.778 3.148 30.181 1.00 94.88 227 TYR A C 1
ATOM 1936 O O . TYR A 1 227 ? 1.673 3.093 30.723 1.00 94.88 227 TYR A O 1
ATOM 1944 N N . PHE A 1 228 ? 3.317 2.104 29.563 1.00 95.25 228 PHE A N 1
ATOM 1945 C CA . PHE A 1 228 ? 2.759 0.761 29.574 1.00 95.25 228 PHE A CA 1
ATOM 1946 C C . PHE A 1 228 ? 3.806 -0.200 30.131 1.00 95.25 228 PHE A C 1
ATOM 1948 O O . PHE A 1 228 ? 4.815 -0.467 29.489 1.00 95.25 228 PHE A O 1
ATOM 1955 N N . ARG A 1 229 ? 3.567 -0.726 31.341 1.00 93.31 229 ARG A N 1
ATOM 1956 C CA . ARG A 1 229 ? 4.492 -1.652 32.029 1.00 93.31 229 ARG A CA 1
ATOM 1957 C C . ARG A 1 229 ? 5.933 -1.116 32.122 1.00 93.31 229 ARG A C 1
ATOM 1959 O O . ARG A 1 229 ? 6.883 -1.863 31.936 1.00 93.31 229 ARG A O 1
ATOM 1966 N N . GLY A 1 230 ? 6.075 0.183 32.383 1.00 92.75 230 GLY A N 1
ATOM 1967 C CA . GLY A 1 230 ? 7.370 0.866 32.461 1.00 92.75 230 GLY A CA 1
ATOM 1968 C C . GLY A 1 230 ? 7.947 1.317 31.114 1.00 92.75 230 GLY A C 1
ATOM 1969 O O . GLY A 1 230 ? 8.873 2.119 31.109 1.00 92.75 230 GLY A O 1
ATOM 1970 N N . GLU A 1 231 ? 7.390 0.886 29.978 1.00 95.12 231 GLU A N 1
ATOM 1971 C CA . GLU A 1 231 ? 7.809 1.351 28.651 1.00 95.12 231 GLU A CA 1
ATOM 1972 C C . GLU A 1 231 ? 7.057 2.639 28.256 1.00 95.12 231 GLU A C 1
ATOM 1974 O O . GLU A 1 231 ? 5.833 2.697 28.431 1.00 95.12 231 GLU A O 1
ATOM 1979 N N . PRO A 1 232 ? 7.735 3.677 27.727 1.00 95.31 232 PRO A N 1
ATOM 1980 C CA . PRO A 1 232 ? 7.075 4.895 27.268 1.00 95.31 232 PRO A CA 1
ATOM 1981 C C . PRO A 1 232 ? 6.180 4.642 26.046 1.00 95.31 232 PRO A C 1
ATOM 1983 O O . PRO A 1 232 ? 6.517 3.902 25.121 1.00 95.31 232 PRO A O 1
ATOM 1986 N N . VAL A 1 233 ? 5.020 5.297 26.039 1.00 95.88 233 VAL A N 1
ATOM 1987 C CA . VAL A 1 233 ? 4.044 5.257 24.947 1.00 95.88 233 VAL A CA 1
ATOM 1988 C C . VAL A 1 233 ? 4.182 6.509 24.092 1.00 95.88 233 VAL A C 1
ATOM 1990 O O . VAL A 1 233 ? 4.124 7.627 24.605 1.00 95.88 233 VAL A O 1
ATOM 1993 N N . PHE A 1 234 ? 4.277 6.326 22.778 1.00 95.62 234 PHE A N 1
ATOM 1994 C CA . PHE A 1 234 ? 4.435 7.414 21.814 1.00 95.62 234 PHE A CA 1
ATOM 1995 C C . PHE A 1 234 ? 3.266 7.486 20.834 1.00 95.62 234 PHE A C 1
ATOM 1997 O O . PHE A 1 234 ? 2.521 6.518 20.653 1.00 95.62 234 PHE A O 1
ATOM 2004 N N . LEU A 1 235 ? 3.105 8.641 20.180 1.00 94.00 235 LEU A N 1
ATOM 2005 C CA . LEU A 1 235 ? 2.163 8.783 19.072 1.00 94.00 235 LEU A CA 1
ATOM 2006 C C . LEU A 1 235 ? 2.767 8.240 17.776 1.00 94.00 235 LEU A C 1
ATOM 2008 O O . LEU A 1 235 ? 3.878 8.607 17.399 1.00 94.00 235 LEU A O 1
ATOM 2012 N N . LYS A 1 236 ? 1.977 7.468 17.025 1.00 92.75 236 LYS A N 1
ATOM 2013 C CA . LYS A 1 236 ? 2.357 6.938 15.708 1.00 92.75 236 LYS A CA 1
ATOM 2014 C C . LYS A 1 236 ? 2.719 8.024 14.698 1.00 92.75 236 LYS A C 1
ATOM 2016 O O . LYS A 1 236 ? 3.528 7.768 13.819 1.00 92.75 236 LYS A O 1
ATOM 2021 N N . LYS A 1 237 ? 2.169 9.235 14.847 1.00 92.56 237 LYS A N 1
ATOM 2022 C CA . LYS A 1 237 ? 2.481 10.383 13.980 1.00 92.56 237 LYS A CA 1
ATOM 2023 C C . LYS A 1 237 ? 3.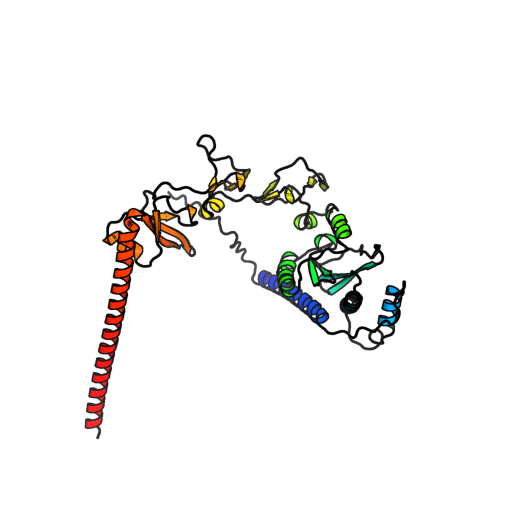954 10.819 14.035 1.00 92.56 237 LYS A C 1
ATOM 2025 O O . LYS A 1 237 ? 4.388 11.539 13.150 1.00 92.56 237 LYS A O 1
ATOM 2030 N N . TYR A 1 238 ? 4.695 10.419 15.073 1.00 92.56 238 TYR A N 1
ATOM 2031 C CA . TYR A 1 238 ? 6.127 10.706 15.222 1.00 92.56 238 TYR A CA 1
ATOM 2032 C C . TYR A 1 238 ? 7.026 9.548 14.773 1.00 92.56 238 TYR A C 1
ATOM 2034 O O . TYR A 1 238 ? 8.249 9.643 14.887 1.00 92.56 238 TYR A O 1
ATOM 2042 N N . ILE A 1 239 ? 6.433 8.450 14.291 1.00 92.75 239 ILE A N 1
ATOM 2043 C CA . ILE A 1 239 ? 7.176 7.367 13.657 1.00 92.75 239 ILE A CA 1
ATOM 2044 C C . ILE A 1 239 ? 7.452 7.770 12.215 1.00 92.75 239 ILE A C 1
ATOM 2046 O O . ILE A 1 239 ? 6.526 8.084 11.468 1.00 92.75 239 ILE A O 1
ATOM 2050 N N . VAL A 1 240 ? 8.712 7.677 11.816 1.00 93.38 240 VAL A N 1
ATOM 2051 C CA . VAL A 1 240 ? 9.121 7.777 10.418 1.00 93.38 240 VAL A CA 1
ATOM 2052 C C . VAL A 1 240 ? 9.444 6.395 9.894 1.00 93.38 240 VAL A C 1
ATOM 2054 O O . VAL A 1 240 ? 10.215 5.643 10.500 1.00 93.38 240 VAL A O 1
ATOM 2057 N N . ASP A 1 241 ? 8.851 6.079 8.748 1.00 93.88 241 ASP A N 1
ATOM 2058 C CA . ASP A 1 241 ? 9.262 4.949 7.933 1.00 93.88 241 ASP A CA 1
ATOM 2059 C C . ASP A 1 241 ? 10.542 5.320 7.187 1.00 93.88 241 ASP A C 1
ATOM 2061 O O . ASP A 1 241 ? 10.564 6.209 6.340 1.00 93.88 241 ASP A O 1
ATOM 2065 N N . LEU A 1 242 ? 11.610 4.605 7.499 1.00 95.88 242 LEU A N 1
ATOM 2066 C CA . LEU A 1 242 ? 12.875 4.669 6.796 1.00 95.88 242 LEU A CA 1
ATOM 2067 C C . LEU A 1 242 ? 12.899 3.633 5.671 1.00 95.88 242 LEU A C 1
ATOM 2069 O O . LEU A 1 242 ? 12.224 2.591 5.720 1.00 95.88 242 LEU A O 1
ATOM 2073 N N . LYS A 1 243 ? 13.719 3.898 4.661 1.00 96.56 243 LYS A N 1
ATOM 2074 C CA . LYS A 1 243 ? 13.957 2.991 3.536 1.00 96.56 243 LYS A CA 1
ATOM 2075 C C . LYS A 1 243 ? 15.451 2.783 3.343 1.00 96.56 243 LYS A C 1
ATOM 2077 O O . LYS A 1 243 ? 16.251 3.613 3.764 1.00 96.56 243 LYS A O 1
ATOM 2082 N N . SER A 1 244 ? 15.827 1.645 2.770 1.00 95.56 244 SER A N 1
ATOM 2083 C CA . SER A 1 244 ? 17.236 1.355 2.518 1.00 95.56 244 SER A CA 1
ATOM 2084 C C . SER A 1 244 ? 17.802 2.231 1.402 1.00 95.56 244 SER A C 1
ATOM 2086 O O . SER A 1 244 ? 17.063 2.702 0.536 1.00 95.56 244 SER A O 1
ATOM 2088 N N . ASP A 1 245 ? 19.121 2.388 1.384 1.00 93.81 245 ASP A N 1
ATOM 2089 C CA . ASP A 1 245 ? 19.868 2.939 0.246 1.00 93.81 245 ASP A CA 1
ATOM 2090 C C . ASP A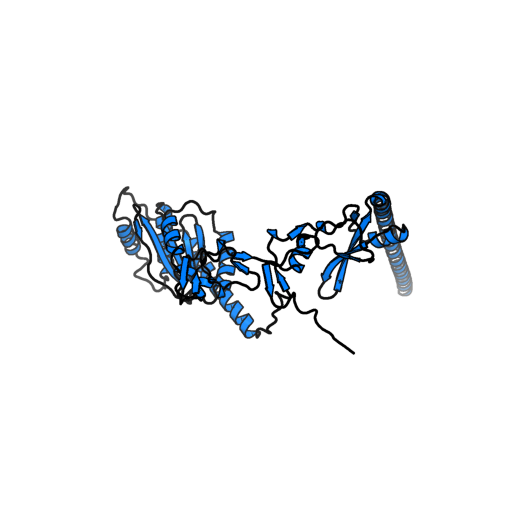 1 245 ? 19.454 2.311 -1.097 1.00 93.81 245 ASP A C 1
ATOM 2092 O O . ASP A 1 245 ? 19.122 3.023 -2.040 1.00 93.81 245 ASP A O 1
ATOM 2096 N N . LYS A 1 246 ? 19.356 0.978 -1.166 1.00 94.00 246 LYS A N 1
ATOM 2097 C CA . LYS A 1 246 ? 18.922 0.241 -2.362 1.00 94.00 246 LYS A CA 1
ATOM 2098 C C . LYS A 1 246 ? 17.494 0.591 -2.780 1.00 94.00 246 LYS A C 1
ATOM 2100 O O . LYS A 1 246 ? 17.194 0.594 -3.973 1.00 94.00 246 LYS A O 1
ATOM 2105 N N . TYR A 1 247 ? 16.595 0.838 -1.823 1.00 95.75 247 TYR A N 1
ATOM 2106 C CA . TYR A 1 247 ? 15.233 1.275 -2.134 1.00 95.75 247 TYR A CA 1
ATOM 2107 C C . TYR A 1 247 ? 15.256 2.657 -2.782 1.00 95.75 247 TYR A C 1
ATOM 2109 O O . TYR A 1 247 ? 14.638 2.831 -3.829 1.00 95.75 247 TYR A O 1
ATOM 2117 N N . PHE A 1 248 ? 15.979 3.609 -2.189 1.00 96.88 248 PHE A N 1
ATOM 2118 C CA . PHE A 1 248 ? 16.080 4.963 -2.724 1.00 96.88 248 PHE A CA 1
ATOM 2119 C C . PHE A 1 248 ? 16.752 4.988 -4.092 1.00 96.88 248 PHE A C 1
ATOM 2121 O O . PHE A 1 248 ? 16.216 5.615 -5.000 1.00 96.88 248 PHE A O 1
ATOM 2128 N N . TYR A 1 249 ? 17.814 4.205 -4.284 1.00 96.00 249 TYR A N 1
ATOM 2129 C CA . TYR A 1 249 ? 18.476 4.072 -5.579 1.00 96.00 249 TYR A CA 1
ATOM 2130 C C . TYR A 1 249 ? 17.504 3.604 -6.667 1.00 96.00 249 TYR A C 1
ATOM 2132 O O . TYR A 1 249 ? 17.392 4.225 -7.714 1.00 96.00 249 TYR A O 1
ATOM 2140 N N . LYS A 1 250 ? 16.690 2.575 -6.393 1.00 96.00 250 LYS A N 1
ATOM 2141 C CA . LYS A 1 250 ? 15.632 2.129 -7.323 1.00 96.00 250 LYS A CA 1
ATOM 2142 C C . LYS A 1 250 ? 14.587 3.206 -7.630 1.00 96.00 250 LYS A C 1
ATOM 2144 O O . LYS A 1 250 ? 13.964 3.143 -8.680 1.00 96.00 250 LYS A O 1
ATOM 2149 N N . HIS A 1 251 ? 14.391 4.160 -6.724 1.00 96.19 251 HIS A N 1
ATOM 2150 C CA . HIS A 1 251 ? 13.492 5.303 -6.892 1.00 96.19 251 HIS A CA 1
ATOM 2151 C C . HIS A 1 251 ? 14.233 6.562 -7.365 1.00 96.19 251 HIS A C 1
ATOM 2153 O O . HIS A 1 251 ? 13.706 7.664 -7.245 1.00 96.19 251 HIS A O 1
ATOM 2159 N N . GLY A 1 252 ? 15.448 6.417 -7.903 1.00 96.69 252 GLY A N 1
ATOM 2160 C CA . GLY A 1 252 ? 16.188 7.523 -8.495 1.00 96.69 252 GLY A CA 1
ATOM 2161 C C . GLY A 1 252 ? 16.746 8.519 -7.488 1.00 96.69 252 GLY A C 1
ATOM 2162 O O . GLY A 1 252 ? 16.904 9.687 -7.844 1.00 96.69 252 GLY A O 1
ATOM 2163 N N . LYS A 1 253 ? 17.015 8.081 -6.255 1.00 97.62 253 LYS A N 1
ATOM 2164 C CA . LYS A 1 253 ? 17.546 8.907 -5.169 1.00 97.62 253 LYS A CA 1
ATOM 2165 C C . LYS A 1 253 ? 18.802 8.307 -4.542 1.00 97.62 253 LYS A C 1
ATOM 2167 O O . LYS A 1 253 ? 18.953 7.089 -4.477 1.00 97.62 253 LYS A O 1
ATOM 2172 N N . ILE A 1 254 ? 19.676 9.160 -4.024 1.00 96.44 254 ILE A N 1
ATOM 2173 C CA . ILE A 1 254 ? 20.889 8.788 -3.282 1.00 96.44 254 ILE A CA 1
ATOM 2174 C C . ILE A 1 254 ? 20.985 9.575 -1.972 1.00 96.44 254 ILE A C 1
ATOM 2176 O O . ILE A 1 254 ? 20.359 10.627 -1.851 1.00 96.44 254 ILE A O 1
ATOM 2180 N N . PRO A 1 255 ? 21.737 9.087 -0.970 1.00 96.44 255 PRO A N 1
ATOM 2181 C CA . PRO A 1 255 ? 22.040 9.874 0.219 1.00 96.44 255 PRO A CA 1
ATOM 2182 C C . PRO A 1 255 ? 22.695 11.208 -0.154 1.00 96.44 255 PRO A C 1
ATOM 2184 O O . PRO A 1 255 ? 23.632 11.233 -0.952 1.00 96.44 255 PRO A O 1
ATOM 2187 N N . LYS A 1 256 ? 22.219 12.301 0.450 1.00 95.75 256 LYS A N 1
ATOM 2188 C CA . LYS A 1 256 ? 22.818 13.633 0.292 1.00 95.75 256 LYS A CA 1
ATOM 2189 C C . LYS A 1 256 ? 24.274 13.619 0.721 1.00 95.75 256 LYS A C 1
ATOM 2191 O O . LYS A 1 256 ? 24.625 12.924 1.678 1.00 95.75 256 LYS A O 1
ATOM 2196 N N . LYS A 1 257 ? 25.093 14.461 0.096 1.00 92.75 257 LYS A N 1
ATOM 2197 C CA . LYS A 1 257 ? 26.477 14.678 0.525 1.00 92.75 257 LYS A CA 1
ATOM 2198 C C . LYS A 1 257 ? 26.611 15.957 1.348 1.00 92.75 257 LYS A C 1
ATOM 2200 O O . LYS A 1 257 ? 26.228 17.031 0.900 1.00 92.75 257 LYS A O 1
ATOM 2205 N N . ILE A 1 258 ? 27.190 15.840 2.540 1.00 89.38 258 ILE A N 1
ATOM 2206 C CA . ILE A 1 258 ? 27.614 16.960 3.389 1.00 89.38 258 ILE A CA 1
ATOM 2207 C C . ILE A 1 258 ? 29.139 16.892 3.476 1.00 89.38 258 ILE A C 1
ATOM 2209 O O . ILE A 1 258 ? 29.695 15.849 3.818 1.00 89.38 258 ILE A O 1
ATOM 2213 N N . ASP A 1 259 ? 29.821 17.975 3.101 1.00 86.81 259 ASP A N 1
ATOM 2214 C CA . ASP A 1 259 ? 31.291 18.054 3.057 1.00 86.81 259 ASP A CA 1
ATOM 2215 C C . ASP A 1 259 ? 31.946 16.916 2.247 1.00 86.81 259 ASP A C 1
ATOM 2217 O O . ASP A 1 259 ? 32.974 16.347 2.618 1.00 86.81 259 ASP A O 1
ATOM 2221 N N . GLY A 1 260 ? 31.307 16.538 1.134 1.00 84.06 260 GLY A N 1
ATOM 2222 C CA . GLY A 1 260 ? 31.777 15.477 0.238 1.00 84.06 260 GLY A CA 1
ATOM 2223 C C . GLY A 1 260 ? 31.558 14.047 0.747 1.00 84.06 260 GLY A C 1
ATOM 2224 O O . GLY A 1 260 ? 31.933 13.103 0.051 1.00 84.06 260 GLY A O 1
ATOM 2225 N N . LYS A 1 261 ? 30.934 13.863 1.917 1.00 87.62 261 LYS A N 1
ATOM 2226 C CA . LYS A 1 261 ? 30.597 12.551 2.486 1.00 87.62 261 LYS A CA 1
ATOM 2227 C C . LYS A 1 261 ? 29.093 12.342 2.523 1.00 87.62 261 LYS A C 1
ATOM 2229 O O . LYS A 1 261 ? 28.344 13.279 2.780 1.00 87.62 261 LYS A O 1
ATOM 2234 N N . ASP A 1 262 ? 28.662 11.105 2.314 1.00 89.19 262 ASP A N 1
ATOM 2235 C CA . ASP A 1 262 ? 27.254 10.746 2.454 1.00 89.19 262 ASP A CA 1
ATOM 2236 C C . ASP A 1 262 ? 26.761 11.070 3.870 1.00 89.19 262 ASP A C 1
ATOM 2238 O O . ASP A 1 262 ? 27.443 10.806 4.866 1.00 89.19 262 ASP A O 1
ATOM 2242 N N . VAL A 1 263 ? 25.549 11.612 3.955 1.00 94.12 263 VAL A N 1
ATOM 2243 C CA . VAL A 1 263 ? 24.829 11.807 5.211 1.00 94.12 263 VAL A CA 1
ATOM 2244 C C . VAL A 1 263 ? 24.791 10.500 5.995 1.00 94.12 263 VAL A C 1
ATOM 2246 O O . VAL A 1 263 ? 24.510 9.426 5.457 1.00 94.12 263 VAL A O 1
ATOM 2249 N N . SER A 1 264 ? 25.032 10.597 7.302 1.00 93.56 264 SER A N 1
ATOM 2250 C CA . SER A 1 264 ? 24.904 9.459 8.206 1.00 93.56 264 SER A CA 1
ATOM 2251 C C . SER A 1 264 ? 23.471 8.907 8.175 1.00 93.56 264 SER A C 1
ATOM 2253 O O . SER A 1 264 ? 22.517 9.676 8.327 1.00 93.56 264 SER A O 1
ATOM 2255 N N . PRO A 1 265 ? 23.284 7.587 8.011 1.00 94.31 265 PRO A N 1
ATOM 2256 C CA . PRO A 1 265 ? 21.955 6.987 7.997 1.00 94.31 265 PRO A CA 1
ATOM 2257 C C . PRO A 1 265 ? 21.238 7.200 9.333 1.00 94.31 265 PRO A C 1
ATOM 2259 O O . PRO A 1 265 ? 21.855 7.172 10.397 1.00 94.31 265 PRO A O 1
ATOM 2262 N N . SER A 1 266 ? 19.913 7.348 9.283 1.00 93.25 266 SER A N 1
ATOM 2263 C CA . SER A 1 266 ? 19.072 7.446 10.485 1.00 93.25 266 SER A CA 1
ATOM 2264 C C . SER A 1 266 ? 19.118 6.176 11.340 1.00 93.25 266 SER A C 1
ATOM 2266 O O . SER A 1 266 ? 18.916 6.229 12.553 1.00 93.25 266 SER A O 1
ATOM 2268 N N . LYS A 1 267 ? 19.344 5.014 10.716 1.00 93.44 267 LYS A N 1
ATOM 2269 C CA . LYS A 1 267 ? 19.434 3.726 11.409 1.00 93.44 267 LYS A CA 1
ATOM 2270 C C . LYS A 1 267 ? 20.287 2.742 10.615 1.00 93.44 267 LYS A C 1
ATOM 2272 O O . LYS A 1 267 ? 20.201 2.698 9.390 1.00 93.44 267 LYS A O 1
ATOM 2277 N N . ILE A 1 268 ? 21.069 1.929 11.321 1.00 93.50 268 ILE A N 1
ATOM 2278 C CA . ILE A 1 268 ? 21.850 0.828 10.746 1.00 93.50 268 ILE A CA 1
ATOM 2279 C C . ILE A 1 268 ? 21.406 -0.469 11.418 1.00 93.50 268 ILE A C 1
ATOM 2281 O O . ILE A 1 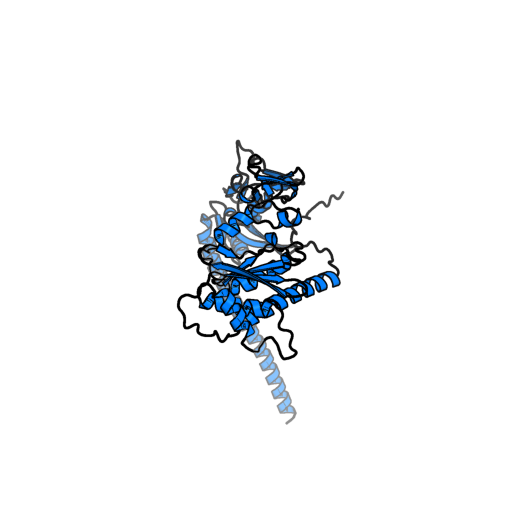268 ? 21.283 -0.525 12.642 1.00 93.50 268 ILE A O 1
ATOM 2285 N N . TYR A 1 269 ? 21.140 -1.506 10.627 1.00 92.38 269 TYR A N 1
ATOM 2286 C CA . TYR A 1 269 ? 20.805 -2.835 11.137 1.00 92.38 269 TYR A CA 1
ATOM 2287 C C . TYR A 1 269 ? 21.402 -3.909 10.231 1.00 92.38 269 TYR A C 1
ATOM 2289 O O . TYR A 1 269 ? 21.023 -3.973 9.067 1.00 92.38 269 TYR A O 1
ATOM 2297 N N . LYS A 1 270 ? 22.297 -4.754 10.767 1.00 89.88 270 LYS A N 1
ATOM 2298 C CA . LYS A 1 270 ? 23.014 -5.791 9.997 1.00 89.88 270 LYS A CA 1
ATOM 2299 C C . LYS A 1 270 ? 23.582 -5.233 8.682 1.00 89.88 270 LYS A C 1
ATOM 2301 O O . LYS A 1 270 ? 23.235 -5.698 7.604 1.00 89.88 270 LYS A O 1
ATOM 2306 N N . ASP A 1 271 ? 24.333 -4.138 8.791 1.00 90.62 271 ASP A N 1
ATOM 2307 C CA . ASP A 1 271 ? 24.951 -3.402 7.674 1.00 90.62 271 ASP A CA 1
ATOM 2308 C C . ASP A 1 271 ? 23.994 -2.728 6.675 1.00 90.62 271 ASP A C 1
ATOM 2310 O O . ASP A 1 271 ? 24.426 -1.926 5.845 1.00 90.62 271 ASP A O 1
ATOM 2314 N N . LEU A 1 272 ? 22.680 -2.940 6.798 1.00 92.75 272 LEU A N 1
ATOM 2315 C CA . LEU A 1 272 ? 21.683 -2.202 6.031 1.00 92.75 272 LEU A CA 1
ATOM 2316 C C . LEU A 1 272 ? 21.539 -0.787 6.589 1.00 92.75 272 LEU A C 1
ATOM 2318 O O . LEU A 1 272 ? 21.185 -0.585 7.756 1.00 92.75 272 LEU A O 1
ATOM 2322 N N . LYS A 1 273 ? 21.781 0.196 5.722 1.00 95.06 273 LYS A N 1
ATOM 2323 C CA . LYS A 1 273 ? 21.640 1.622 6.018 1.00 95.06 273 LYS A CA 1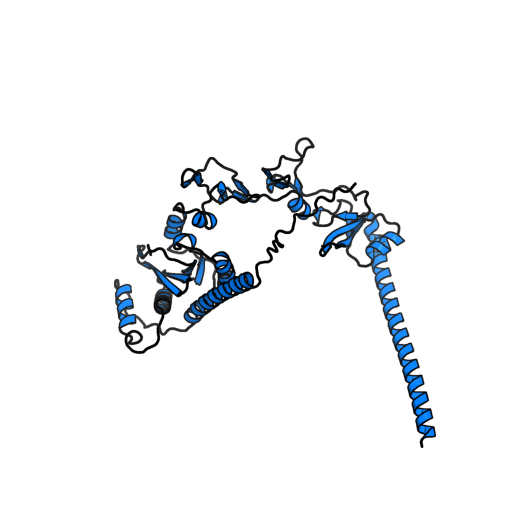
ATOM 2324 C C . LYS A 1 273 ? 20.237 2.088 5.658 1.00 95.06 273 LYS A C 1
ATOM 2326 O O . LYS A 1 273 ? 19.791 1.901 4.527 1.00 95.06 273 LYS A O 1
ATOM 2331 N N . PHE A 1 274 ? 19.556 2.710 6.612 1.00 96.06 274 PHE A N 1
ATOM 2332 C CA . PHE A 1 274 ? 18.209 3.236 6.444 1.00 96.06 274 PHE A CA 1
ATOM 2333 C C . PHE A 1 274 ? 18.199 4.760 6.538 1.00 96.06 274 PHE A C 1
ATOM 2335 O O . PHE A 1 274 ? 18.731 5.341 7.487 1.00 96.06 274 PHE A O 1
ATOM 2342 N N . TYR A 1 275 ? 17.533 5.385 5.575 1.00 96.44 275 TYR A N 1
ATOM 2343 C CA . TYR A 1 275 ? 17.434 6.829 5.414 1.00 96.44 275 TYR A CA 1
ATOM 2344 C C . TYR A 1 275 ? 15.971 7.275 5.468 1.00 96.44 275 TYR A C 1
ATOM 2346 O O . TYR A 1 275 ? 15.061 6.498 5.156 1.00 96.44 275 TYR A O 1
ATOM 2354 N N . SER A 1 276 ? 15.742 8.518 5.883 1.00 95.25 276 SER A N 1
ATOM 2355 C CA . SER A 1 276 ? 14.468 9.212 5.674 1.00 95.25 276 SER A CA 1
ATOM 2356 C C . SER A 1 276 ? 14.482 9.965 4.339 1.00 95.25 276 SER A C 1
ATOM 2358 O O . SER A 1 276 ? 15.542 10.172 3.749 1.00 95.25 276 SER A O 1
ATOM 2360 N N . GLU A 1 277 ? 13.310 10.403 3.870 1.00 94.31 277 GLU A N 1
ATOM 2361 C CA . GLU A 1 277 ? 13.185 11.206 2.639 1.00 94.31 277 GLU A CA 1
ATOM 2362 C C . GLU A 1 277 ? 14.017 12.500 2.686 1.00 94.31 277 GLU A C 1
ATOM 2364 O O . GLU A 1 277 ? 14.575 12.914 1.676 1.00 94.31 277 GLU A O 1
ATOM 2369 N N . ASP A 1 278 ? 14.175 13.108 3.863 1.00 93.94 278 ASP A N 1
ATOM 2370 C CA . ASP A 1 278 ? 14.921 14.364 4.009 1.00 93.94 278 ASP A CA 1
ATOM 2371 C C . ASP A 1 278 ? 16.443 14.185 3.864 1.00 93.94 278 ASP A C 1
ATOM 2373 O O . ASP A 1 278 ? 17.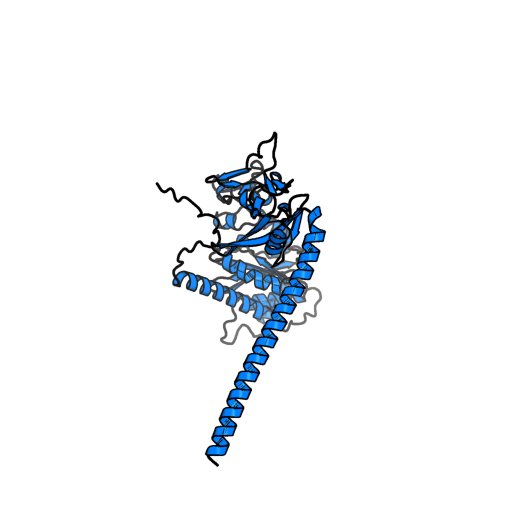164 15.154 3.604 1.00 93.94 278 ASP A O 1
ATOM 2377 N N . GLN A 1 279 ? 16.942 12.955 4.027 1.00 95.31 279 GLN A N 1
ATOM 2378 C CA . GLN A 1 279 ? 18.367 12.612 3.953 1.00 95.31 279 GLN A CA 1
ATOM 2379 C C . GLN A 1 279 ? 18.836 12.247 2.541 1.00 95.31 279 GLN A C 1
ATOM 2381 O O . GLN A 1 279 ? 20.028 12.012 2.341 1.00 95.31 279 GLN A O 1
ATOM 2386 N N . VAL A 1 280 ? 17.921 12.179 1.577 1.00 96.88 280 VAL A N 1
ATOM 2387 C CA . VAL A 1 280 ? 18.212 11.773 0.203 1.00 96.88 280 VAL A CA 1
ATOM 2388 C C . VAL A 1 280 ? 17.910 12.893 -0.783 1.00 96.88 280 VAL A C 1
ATOM 2390 O O . VAL A 1 280 ? 17.119 13.795 -0.511 1.00 96.88 280 VAL A O 1
ATOM 2393 N N . GLU A 1 281 ? 18.555 12.834 -1.935 1.00 97.00 281 GLU A N 1
ATOM 2394 C CA . GLU A 1 281 ? 18.361 13.740 -3.062 1.00 97.00 281 GLU A CA 1
ATOM 2395 C C . GLU A 1 281 ? 18.239 12.954 -4.363 1.00 97.00 281 GLU A C 1
ATOM 2397 O O . GLU A 1 281 ? 18.582 11.771 -4.421 1.00 97.00 281 GLU A O 1
ATOM 2402 N N . ASP A 1 282 ? 17.710 13.605 -5.393 1.00 97.19 282 ASP A N 1
ATOM 2403 C CA . ASP A 1 282 ? 17.565 12.989 -6.703 1.00 97.19 282 ASP A CA 1
ATOM 2404 C C . ASP A 1 282 ? 18.939 12.715 -7.319 1.00 97.19 282 ASP A C 1
ATOM 2406 O O . ASP A 1 282 ? 19.859 13.529 -7.246 1.00 97.19 282 ASP A O 1
ATOM 2410 N N . ILE A 1 283 ? 19.074 11.545 -7.938 1.00 95.94 283 ILE A N 1
ATOM 2411 C CA . ILE A 1 283 ? 20.279 11.175 -8.671 1.00 95.94 283 ILE A CA 1
ATOM 2412 C C . ILE A 1 283 ? 20.440 12.124 -9.856 1.00 95.94 283 ILE A C 1
ATOM 2414 O O . ILE A 1 283 ? 19.540 12.263 -10.681 1.00 95.94 283 ILE A O 1
ATOM 2418 N N . LEU A 1 284 ? 21.621 12.725 -9.957 1.00 94.75 284 LEU A N 1
ATOM 2419 C CA . LEU A 1 284 ? 22.040 13.523 -11.099 1.00 94.75 284 LEU A CA 1
ATOM 2420 C C . LEU A 1 284 ? 23.302 12.890 -11.681 1.00 94.75 284 LEU A C 1
ATOM 2422 O O . LEU A 1 284 ? 24.366 12.924 -11.066 1.00 94.75 284 LEU A O 1
ATOM 2426 N N . LEU A 1 285 ? 23.168 12.267 -12.853 1.00 94.94 285 LEU A N 1
ATOM 2427 C CA . LEU A 1 285 ? 24.295 11.688 -13.581 1.00 94.94 285 LEU A CA 1
ATOM 2428 C C . LEU A 1 285 ? 24.760 12.673 -14.652 1.00 94.94 285 LEU A C 1
ATOM 2430 O O . LEU A 1 285 ? 23.996 13.028 -15.550 1.00 94.94 285 LEU A O 1
ATOM 2434 N N . GLU A 1 286 ? 26.013 13.106 -14.565 1.00 94.00 286 GLU A N 1
ATOM 2435 C CA . GLU A 1 286 ? 26.595 14.033 -15.540 1.00 94.00 286 GLU A CA 1
ATOM 2436 C C . GLU A 1 286 ? 26.759 13.373 -16.913 1.00 94.00 286 GLU A C 1
ATOM 2438 O O . GLU A 1 286 ? 26.412 13.972 -17.934 1.00 94.00 286 GLU A O 1
ATOM 2443 N N . ASP A 1 287 ? 27.223 12.119 -16.929 1.00 95.62 287 ASP A N 1
ATOM 2444 C CA . ASP A 1 287 ? 27.562 11.400 -18.153 1.00 95.62 287 ASP A CA 1
ATOM 2445 C C . ASP A 1 287 ? 27.265 9.888 -18.083 1.00 95.62 287 ASP A C 1
ATOM 2447 O O . ASP A 1 287 ? 26.912 9.344 -17.030 1.00 95.62 287 ASP A O 1
ATOM 2451 N N . MET A 1 288 ? 27.374 9.206 -19.226 1.00 94.94 288 MET A N 1
ATOM 2452 C CA . MET A 1 288 ? 27.298 7.750 -19.329 1.00 94.94 288 MET A CA 1
ATOM 2453 C C . MET A 1 288 ? 28.458 7.074 -18.589 1.00 94.94 288 MET A C 1
ATOM 2455 O O . MET A 1 288 ? 29.583 7.569 -18.547 1.00 94.94 288 MET A O 1
ATOM 2459 N N . SER A 1 289 ? 28.194 5.898 -18.015 1.00 92.62 289 SER A N 1
ATOM 2460 C CA . SER A 1 289 ? 29.221 5.112 -17.321 1.00 92.62 289 SER A CA 1
ATOM 2461 C C . SER A 1 289 ? 30.318 4.635 -18.288 1.00 92.62 289 SER A C 1
ATOM 2463 O O . SER A 1 289 ? 30.136 4.627 -19.500 1.00 92.62 289 SER A O 1
ATOM 2465 N N . LEU A 1 290 ? 31.475 4.196 -17.787 1.00 91.94 290 LEU A N 1
ATOM 2466 C CA . LEU A 1 290 ? 32.507 3.578 -18.643 1.00 91.94 290 LEU A CA 1
ATOM 2467 C C . LEU A 1 290 ? 32.148 2.142 -19.068 1.00 91.94 290 LEU A C 1
ATOM 2469 O O . LEU A 1 290 ? 32.651 1.635 -20.067 1.00 91.94 290 LEU A O 1
ATOM 2473 N N . SER A 1 291 ? 31.295 1.474 -18.291 1.00 93.94 291 SER A N 1
ATOM 2474 C CA . SER A 1 291 ? 30.780 0.136 -18.596 1.00 93.94 291 SER A CA 1
ATOM 2475 C C . SER A 1 291 ? 29.805 0.211 -19.760 1.00 93.94 291 SER A C 1
ATOM 2477 O O . SER A 1 291 ? 29.050 1.160 -19.821 1.00 93.94 291 SER A O 1
ATOM 2479 N N . LEU A 1 292 ? 29.716 -0.806 -20.624 1.00 93.81 292 LEU A N 1
ATOM 2480 C CA . LEU A 1 292 ? 28.693 -0.863 -21.684 1.00 93.81 292 LEU A CA 1
ATOM 2481 C C . LEU A 1 292 ? 27.255 -0.922 -21.131 1.00 93.81 292 LEU A C 1
ATOM 2483 O O . LEU A 1 292 ? 26.296 -0.665 -21.853 1.00 93.81 292 LEU A O 1
ATOM 2487 N N . VAL A 1 293 ? 27.095 -1.291 -19.862 1.00 96.19 293 VAL A N 1
ATOM 2488 C CA . VAL A 1 293 ? 25.803 -1.435 -19.189 1.00 96.19 293 VAL A CA 1
ATOM 2489 C C . VAL A 1 293 ? 25.647 -0.341 -18.140 1.00 96.19 293 VAL A C 1
ATOM 2491 O O . VAL A 1 293 ? 26.578 -0.065 -17.380 1.00 96.19 293 VAL A O 1
ATOM 2494 N N . GLN A 1 294 ? 24.448 0.231 -18.066 1.00 96.00 294 GLN A N 1
ATOM 2495 C CA . GLN A 1 294 ? 24.080 1.217 -17.058 1.00 96.00 294 GLN A CA 1
ATOM 2496 C C . GLN A 1 294 ? 22.666 0.961 -16.530 1.00 96.00 294 GLN A C 1
ATOM 2498 O O . GLN A 1 294 ? 21.776 0.550 -17.275 1.00 96.00 294 GLN A O 1
ATOM 2503 N N . ASP A 1 295 ? 22.458 1.205 -15.240 1.00 96.81 295 ASP A N 1
ATOM 2504 C CA . ASP A 1 295 ? 21.174 0.981 -14.581 1.00 96.81 295 ASP A CA 1
ATOM 2505 C C . ASP A 1 295 ? 20.123 1.998 -15.036 1.00 96.81 295 ASP A C 1
ATOM 2507 O O . ASP A 1 295 ? 20.367 3.200 -15.046 1.00 96.81 295 ASP A O 1
ATOM 2511 N N . TYR A 1 296 ? 18.917 1.524 -15.337 1.00 96.69 296 TYR A N 1
ATOM 2512 C CA . TYR A 1 296 ? 17.731 2.321 -15.640 1.00 96.69 296 TYR A CA 1
ATOM 2513 C C . TYR A 1 296 ? 16.535 1.779 -14.852 1.00 96.69 296 TYR A C 1
ATOM 2515 O O . TYR A 1 296 ? 15.730 0.988 -15.341 1.00 96.69 296 TYR A O 1
ATOM 2523 N N . LEU A 1 297 ? 16.457 2.189 -13.587 1.00 95.75 297 LEU A N 1
ATOM 2524 C CA . LEU A 1 297 ? 15.400 1.783 -12.651 1.00 95.75 297 LEU A CA 1
ATOM 2525 C C . LEU A 1 297 ? 14.394 2.919 -12.415 1.00 95.75 297 LEU A C 1
ATOM 2527 O O . LEU A 1 297 ? 13.253 2.672 -12.033 1.00 95.75 297 LEU A O 1
ATOM 2531 N N . HIS A 1 298 ? 14.816 4.156 -12.685 1.00 97.12 298 HIS A N 1
ATOM 2532 C CA . HIS A 1 298 ? 14.039 5.380 -12.547 1.00 97.12 298 HIS A CA 1
ATOM 2533 C C . HIS A 1 298 ? 14.490 6.407 -13.607 1.00 97.12 298 HIS A C 1
ATOM 2535 O O . HIS A 1 298 ? 15.662 6.386 -13.990 1.00 97.12 298 HIS A O 1
ATOM 2541 N N . PRO A 1 299 ? 13.629 7.342 -14.060 1.00 96.38 299 PRO A N 1
ATOM 2542 C CA . PRO A 1 299 ? 14.014 8.416 -14.985 1.00 96.38 299 PRO A CA 1
ATOM 2543 C C . PRO A 1 299 ? 15.246 9.235 -14.570 1.00 96.38 299 PRO A C 1
ATOM 2545 O O . PRO A 1 299 ? 16.020 9.635 -15.432 1.00 96.38 299 PRO A O 1
ATOM 2548 N N . ASN A 1 300 ? 15.487 9.407 -13.268 1.00 97.00 300 ASN A N 1
ATOM 2549 C CA . ASN A 1 300 ? 16.675 10.105 -12.744 1.00 97.00 300 ASN A CA 1
ATOM 2550 C C . ASN A 1 300 ? 18.000 9.367 -13.032 1.00 97.00 300 ASN A C 1
ATOM 2552 O O . ASN A 1 300 ? 19.073 9.913 -12.812 1.00 97.00 300 ASN A O 1
ATOM 2556 N N . HIS A 1 301 ? 17.958 8.123 -13.519 1.00 96.38 301 HIS A N 1
ATOM 2557 C CA . HIS A 1 301 ? 19.157 7.406 -13.960 1.00 96.38 301 HIS A CA 1
ATOM 2558 C C . HIS A 1 301 ? 19.578 7.761 -15.393 1.00 96.38 301 HIS A C 1
ATOM 2560 O O . HIS A 1 301 ? 20.581 7.238 -15.875 1.00 96.38 301 HIS A O 1
ATOM 2566 N N . ILE A 1 302 ? 18.813 8.598 -16.101 1.00 96.81 302 ILE A N 1
ATOM 2567 C CA . ILE A 1 302 ? 19.193 9.089 -17.426 1.00 96.81 302 ILE A CA 1
ATOM 2568 C C . ILE A 1 302 ? 20.239 10.195 -17.233 1.00 96.81 302 ILE A C 1
ATOM 2570 O O . ILE A 1 302 ? 19.931 11.196 -16.583 1.00 96.81 302 ILE A O 1
ATOM 2574 N N . PRO A 1 303 ? 21.454 10.068 -17.798 1.00 96.94 303 PRO A N 1
ATOM 2575 C CA . PRO A 1 303 ? 22.436 11.145 -17.736 1.00 96.94 303 PRO A CA 1
ATOM 2576 C C . PRO A 1 303 ? 21.941 12.432 -18.397 1.00 96.94 303 PRO A C 1
ATOM 2578 O O . PRO A 1 303 ? 21.219 12.386 -19.394 1.00 96.94 303 PRO A O 1
ATOM 2581 N N . LEU A 1 304 ? 22.370 13.588 -17.886 1.00 94.69 304 LEU A N 1
ATOM 2582 C CA . LEU A 1 304 ? 21.862 14.912 -18.281 1.00 94.69 304 LEU A CA 1
ATOM 2583 C C . LEU A 1 304 ? 21.889 15.154 -19.801 1.00 94.69 304 LEU A C 1
ATOM 2585 O O . LEU A 1 304 ? 20.938 15.698 -20.378 1.00 94.69 304 LEU A O 1
ATOM 2589 N N . ASN A 1 305 ? 22.959 14.717 -20.467 1.00 95.19 305 ASN A N 1
ATOM 2590 C CA . ASN A 1 305 ? 23.165 14.897 -21.909 1.00 95.19 305 ASN A CA 1
ATOM 2591 C C . ASN A 1 305 ? 22.704 13.708 -22.759 1.00 95.19 305 ASN A C 1
ATOM 2593 O O . ASN A 1 305 ? 22.960 13.669 -23.966 1.00 95.19 305 ASN A O 1
ATOM 2597 N N . CYS A 1 306 ? 22.002 12.761 -22.145 1.00 97.38 306 CYS A N 1
ATOM 2598 C CA . CYS A 1 306 ? 21.553 11.539 -22.783 1.00 97.38 306 CYS A CA 1
ATOM 2599 C C . CYS A 1 306 ? 20.036 11.473 -22.921 1.00 97.38 306 CYS A C 1
ATOM 2601 O O . CYS A 1 306 ? 19.280 12.263 -22.350 1.00 97.38 306 CYS A O 1
ATOM 2603 N N . VAL A 1 307 ? 19.601 10.514 -23.726 1.00 96.62 307 VAL A N 1
ATOM 2604 C CA . VAL A 1 307 ? 18.206 10.126 -23.895 1.00 96.62 307 VAL A CA 1
ATOM 2605 C C . VAL A 1 307 ? 18.097 8.617 -23.807 1.00 96.62 307 VAL A C 1
ATOM 2607 O O . VAL A 1 307 ? 18.970 7.891 -24.279 1.00 96.62 307 VAL A O 1
ATOM 2610 N N . TYR A 1 308 ? 17.010 8.164 -23.196 1.00 97.00 308 TYR A N 1
ATOM 2611 C CA . TYR A 1 308 ? 16.619 6.767 -23.204 1.00 97.00 308 TYR A CA 1
ATOM 2612 C C . TYR A 1 308 ? 15.812 6.472 -24.466 1.00 97.00 308 TYR A C 1
ATOM 2614 O O . TYR A 1 308 ? 14.794 7.118 -24.717 1.00 97.00 308 TYR A O 1
ATOM 2622 N N . ILE A 1 309 ? 16.258 5.493 -25.244 1.00 94.94 309 ILE A N 1
ATOM 2623 C CA . ILE A 1 309 ? 15.514 4.949 -26.377 1.00 94.94 309 ILE A CA 1
ATOM 2624 C C . ILE A 1 309 ? 15.161 3.513 -26.040 1.00 94.94 309 ILE A C 1
ATOM 2626 O O . ILE A 1 309 ? 16.020 2.757 -25.606 1.00 94.94 309 ILE A O 1
ATOM 2630 N N . GLN A 1 310 ? 13.904 3.139 -26.263 1.00 94.44 310 GLN A N 1
ATOM 2631 C CA . GLN A 1 310 ? 13.456 1.760 -26.145 1.00 94.44 310 GLN A CA 1
ATOM 2632 C C . GLN A 1 310 ? 12.942 1.280 -27.500 1.00 94.44 310 GLN A C 1
ATOM 2634 O O . GLN A 1 310 ? 11.808 1.570 -27.884 1.00 94.44 310 GLN A O 1
ATOM 2639 N N . ASN A 1 311 ? 13.773 0.536 -28.223 1.00 92.25 311 ASN A N 1
ATOM 2640 C CA . ASN A 1 311 ? 13.396 -0.127 -29.466 1.00 92.25 311 ASN A CA 1
ATOM 2641 C C . ASN A 1 311 ? 14.011 -1.535 -29.522 1.00 92.25 311 ASN A C 1
ATOM 2643 O O . ASN A 1 311 ? 14.993 -1.817 -28.854 1.00 92.25 311 ASN A O 1
ATOM 2647 N N . GLU A 1 312 ? 13.450 -2.446 -30.311 1.00 89.75 312 GLU A N 1
ATOM 2648 C CA . GLU A 1 312 ? 14.012 -3.799 -30.454 1.00 89.75 312 GLU A CA 1
ATOM 2649 C C . GLU A 1 312 ? 15.348 -3.809 -31.217 1.00 89.75 312 GLU A C 1
ATOM 2651 O O . GLU A 1 312 ? 16.144 -4.737 -31.072 1.00 89.75 312 GLU A O 1
ATOM 2656 N N . TYR A 1 313 ? 15.600 -2.776 -32.026 1.00 92.94 313 TYR A N 1
ATOM 2657 C CA . TYR A 1 313 ? 16.764 -2.683 -32.907 1.00 92.94 313 TYR A CA 1
ATOM 2658 C C . TYR A 1 313 ? 17.777 -1.614 -32.493 1.00 92.94 313 TYR A C 1
ATOM 2660 O O . TYR A 1 313 ? 18.775 -1.431 -33.193 1.00 92.94 313 TYR A O 1
ATOM 2668 N N . ASP A 1 314 ? 17.546 -0.907 -31.387 1.00 93.06 314 ASP A N 1
ATOM 2669 C CA . ASP A 1 314 ? 18.383 0.220 -30.967 1.00 93.06 314 ASP A CA 1
ATOM 2670 C C . ASP A 1 314 ? 19.857 -0.168 -30.780 1.00 93.06 314 ASP A C 1
ATOM 2672 O O . ASP A 1 314 ? 20.730 0.435 -31.400 1.00 93.06 314 ASP A O 1
ATOM 2676 N N . GLU A 1 315 ? 20.145 -1.238 -30.041 1.00 94.75 315 GLU A N 1
ATOM 2677 C CA . GLU A 1 315 ? 21.500 -1.744 -29.806 1.00 94.75 315 GLU A CA 1
ATOM 2678 C C . GLU A 1 315 ? 22.207 -2.115 -31.122 1.00 94.75 315 GLU A C 1
ATOM 2680 O O . GLU A 1 315 ? 23.374 -1.774 -31.344 1.00 94.75 315 GLU A O 1
ATOM 2685 N N . ILE A 1 316 ? 21.489 -2.778 -32.035 1.00 94.62 316 ILE A N 1
ATOM 2686 C CA . ILE A 1 316 ? 22.019 -3.181 -33.345 1.00 94.62 316 ILE A CA 1
ATOM 2687 C C . ILE A 1 316 ? 22.387 -1.944 -34.168 1.00 94.62 316 ILE A C 1
ATOM 2689 O O . ILE A 1 316 ? 23.430 -1.921 -34.828 1.00 94.62 316 ILE A O 1
ATOM 2693 N N . ILE A 1 317 ? 21.537 -0.922 -34.139 1.00 95.62 317 ILE A N 1
ATOM 2694 C CA . ILE A 1 317 ? 21.705 0.297 -34.926 1.00 95.62 317 ILE A CA 1
ATOM 2695 C C . ILE A 1 317 ? 22.825 1.155 -34.360 1.00 95.62 317 ILE A C 1
ATOM 2697 O O . ILE A 1 317 ? 23.708 1.546 -35.121 1.00 95.62 317 ILE A O 1
ATOM 2701 N N . CYS A 1 318 ? 22.867 1.366 -33.044 1.00 96.38 318 CYS A N 1
ATOM 2702 C CA . CYS A 1 318 ? 23.971 2.064 -32.390 1.00 96.38 318 CYS A CA 1
ATOM 2703 C C . CYS A 1 318 ? 25.315 1.404 -32.727 1.00 96.38 318 CYS A C 1
ATOM 2705 O O . CYS A 1 318 ? 26.264 2.089 -33.113 1.00 96.38 318 CYS A O 1
ATOM 2707 N N . LYS A 1 319 ? 25.376 0.064 -32.704 1.00 96.06 319 LYS A N 1
ATOM 2708 C CA . LYS A 1 319 ? 26.574 -0.693 -33.091 1.00 96.06 319 LYS A CA 1
ATOM 2709 C C . LYS A 1 319 ? 26.956 -0.503 -34.564 1.00 96.06 319 LYS A C 1
ATOM 2711 O O . LYS A 1 319 ? 28.140 -0.360 -34.862 1.00 96.06 319 LYS A O 1
ATOM 2716 N N . LYS A 1 320 ? 25.986 -0.494 -35.488 1.00 95.38 320 LYS A N 1
ATOM 2717 C CA . LYS A 1 320 ? 26.232 -0.265 -36.927 1.00 95.38 320 LYS A CA 1
ATOM 2718 C C . LYS A 1 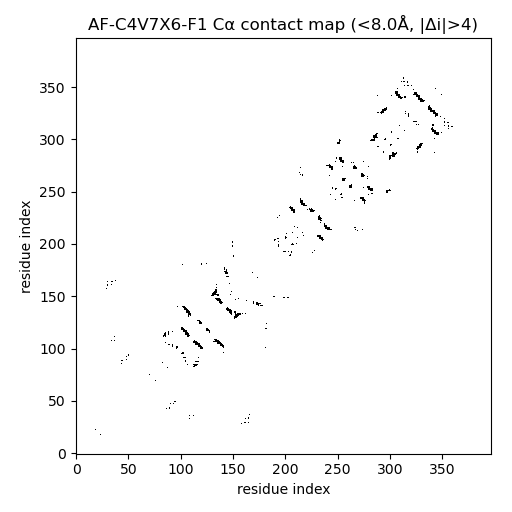320 ? 26.712 1.157 -37.215 1.00 95.38 320 LYS A C 1
ATOM 2720 O O . LYS A 1 320 ? 27.623 1.334 -38.019 1.00 95.38 320 LYS A O 1
ATOM 2725 N N . LEU A 1 321 ? 26.125 2.142 -36.540 1.00 95.75 321 LEU A N 1
ATOM 2726 C CA . LEU A 1 321 ? 26.475 3.555 -36.675 1.00 95.75 321 LEU A CA 1
ATOM 2727 C C . LEU A 1 321 ? 27.750 3.938 -35.915 1.00 95.75 321 LEU A C 1
ATOM 2729 O O . LEU A 1 321 ? 28.249 5.042 -36.104 1.00 95.75 321 LEU A O 1
ATOM 2733 N N . LYS A 1 322 ? 28.286 3.038 -35.077 1.00 96.38 322 LYS A N 1
ATOM 2734 C CA . LYS A 1 322 ? 29.420 3.303 -34.175 1.00 96.38 322 LYS A CA 1
ATOM 2735 C C . LYS A 1 322 ? 29.170 4.512 -33.260 1.00 96.38 322 LYS A C 1
ATOM 2737 O O . LYS A 1 322 ? 30.093 5.259 -32.950 1.00 96.38 322 LYS A O 1
ATOM 2742 N N . VAL A 1 323 ? 27.918 4.689 -32.841 1.00 96.06 323 VAL A N 1
ATOM 2743 C CA . VAL A 1 323 ? 27.513 5.691 -31.846 1.00 96.06 323 VAL A CA 1
ATOM 2744 C C . VAL A 1 323 ? 27.822 5.146 -30.457 1.00 96.06 323 VAL A C 1
ATOM 2746 O O . VAL A 1 323 ? 27.655 3.950 -30.218 1.00 96.06 323 VAL A O 1
ATOM 2749 N N . ASP A 1 324 ? 28.270 6.007 -29.546 1.00 96.19 324 ASP A N 1
ATOM 2750 C CA . ASP A 1 324 ? 28.485 5.615 -28.154 1.00 96.19 324 ASP A CA 1
ATOM 2751 C C . ASP A 1 324 ? 27.137 5.417 -27.447 1.00 96.19 324 ASP A C 1
ATOM 2753 O O . ASP A 1 324 ? 26.264 6.287 -27.497 1.00 96.19 324 ASP A O 1
ATOM 2757 N N . TYR A 1 325 ? 26.947 4.254 -26.825 1.00 97.38 325 TYR A N 1
ATOM 2758 C CA . TYR A 1 325 ? 25.680 3.883 -26.198 1.00 97.38 325 TYR A CA 1
ATOM 2759 C C . TYR A 1 325 ? 25.877 3.010 -24.962 1.00 97.38 325 TYR A C 1
ATOM 2761 O O . TYR A 1 325 ? 26.904 2.342 -24.806 1.00 97.38 325 TYR A O 1
ATOM 2769 N N . ARG A 1 326 ? 24.865 2.974 -24.092 1.00 97.81 326 ARG A N 1
ATOM 2770 C CA . ARG A 1 326 ? 24.818 2.087 -22.923 1.00 97.81 326 ARG A CA 1
ATOM 2771 C C . ARG A 1 326 ? 23.560 1.254 -22.920 1.00 97.81 326 ARG A C 1
ATOM 2773 O O . ARG A 1 326 ? 22.476 1.793 -23.082 1.00 97.81 326 ARG A O 1
ATOM 2780 N N . ARG A 1 327 ? 23.694 -0.051 -22.700 1.00 97.31 327 ARG A N 1
ATOM 2781 C CA . ARG A 1 327 ? 22.557 -0.960 -22.533 1.00 97.31 327 ARG A CA 1
ATOM 2782 C C . 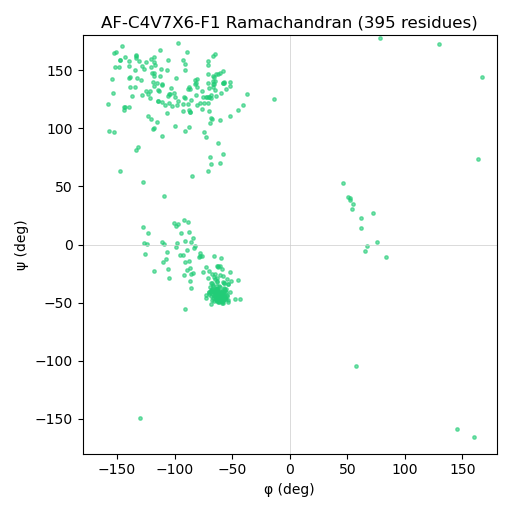ARG A 1 327 ? 21.914 -0.701 -21.178 1.00 97.31 327 ARG A C 1
ATOM 2784 O O . ARG A 1 327 ? 22.595 -0.747 -20.152 1.00 97.31 327 ARG A O 1
ATOM 2791 N N . CYS A 1 328 ? 20.611 -0.465 -21.174 1.00 97.62 328 CYS A N 1
ATOM 2792 C CA . CYS A 1 328 ? 19.889 -0.105 -19.964 1.00 97.62 328 CYS A CA 1
ATOM 2793 C C . CYS A 1 328 ? 19.445 -1.356 -19.203 1.00 97.62 328 CYS A C 1
ATOM 2795 O O . CYS A 1 328 ? 18.611 -2.127 -19.683 1.00 97.62 328 CYS A O 1
ATOM 2797 N N . PHE A 1 329 ? 19.995 -1.558 -18.008 1.00 96.88 329 PHE A N 1
ATOM 2798 C CA . PHE A 1 329 ? 19.571 -2.603 -17.082 1.00 96.88 329 PHE A CA 1
ATOM 2799 C C . PHE A 1 329 ? 18.314 -2.161 -16.322 1.00 96.88 329 PHE A C 1
ATOM 2801 O O . PHE A 1 329 ? 18.339 -1.166 -15.607 1.00 96.88 329 PHE A O 1
ATOM 2808 N N . VAL A 1 330 ? 17.215 -2.909 -16.449 1.00 94.88 330 VAL A N 1
ATOM 2809 C CA . VAL A 1 330 ? 15.907 -2.532 -15.867 1.00 94.88 330 VAL A CA 1
ATOM 2810 C C . VAL A 1 330 ? 15.533 -3.389 -14.652 1.00 94.88 330 VAL A C 1
ATOM 2812 O O . VAL A 1 330 ? 14.618 -3.067 -13.898 1.00 94.88 330 VAL A O 1
ATOM 2815 N N . GLY A 1 331 ? 16.245 -4.490 -14.421 1.00 93.06 331 GLY A N 1
ATOM 2816 C CA . GLY A 1 331 ? 15.997 -5.379 -13.292 1.00 93.06 331 GLY A CA 1
ATOM 2817 C C . GLY A 1 331 ? 16.248 -6.836 -13.644 1.00 93.06 331 GLY A C 1
ATOM 2818 O O . GLY A 1 331 ? 16.947 -7.146 -14.603 1.00 93.06 331 GLY A O 1
ATOM 2819 N N . PHE A 1 332 ? 15.650 -7.742 -12.877 1.00 91.06 332 PHE A N 1
ATOM 2820 C CA . PHE A 1 332 ? 15.792 -9.181 -13.073 1.00 91.06 332 PHE A CA 1
ATOM 2821 C C . PHE A 1 332 ? 14.442 -9.830 -13.382 1.00 91.06 332 PHE A C 1
ATOM 2823 O O . PHE A 1 332 ? 13.429 -9.506 -12.765 1.00 91.06 332 PHE A O 1
ATOM 2830 N N . ASN A 1 333 ? 14.437 -10.787 -14.307 1.00 90.50 333 ASN A N 1
ATOM 2831 C CA . ASN A 1 333 ? 13.376 -11.777 -14.431 1.00 90.50 333 ASN A CA 1
ATOM 2832 C C . ASN A 1 333 ? 13.867 -13.059 -13.757 1.00 90.50 333 ASN A C 1
ATOM 2834 O O . ASN A 1 333 ? 14.689 -13.786 -14.322 1.00 90.50 333 ASN A O 1
ATOM 2838 N N . LYS A 1 334 ? 13.387 -13.319 -12.537 1.00 88.50 334 LYS A N 1
ATOM 2839 C CA . LYS A 1 334 ? 13.951 -14.335 -11.636 1.00 88.50 334 LYS A CA 1
ATOM 2840 C C . LYS A 1 334 ? 15.431 -14.037 -11.366 1.00 88.50 334 LYS A C 1
ATOM 2842 O O . LYS A 1 334 ? 15.727 -13.109 -10.629 1.00 88.50 334 LYS A O 1
ATOM 2847 N N . GLN A 1 335 ? 16.342 -14.785 -11.982 1.00 90.00 335 GLN A N 1
ATOM 2848 C CA . GLN A 1 335 ? 17.792 -14.610 -11.850 1.00 90.00 335 GLN A CA 1
ATOM 2849 C C . GLN A 1 335 ? 18.435 -13.998 -13.105 1.00 90.00 335 GLN A C 1
ATOM 2851 O O . GLN A 1 335 ? 19.613 -13.662 -13.088 1.00 90.00 335 GLN A O 1
ATOM 2856 N N . ASN A 1 336 ? 17.675 -13.824 -14.191 1.00 91.06 336 ASN A N 1
ATOM 2857 C CA . ASN A 1 336 ? 18.218 -13.334 -15.455 1.00 91.06 336 ASN A CA 1
ATOM 2858 C C . ASN A 1 336 ? 18.106 -11.806 -15.534 1.00 91.06 336 ASN A C 1
ATOM 2860 O O . ASN A 1 336 ? 16.997 -11.286 -15.370 1.00 91.06 336 ASN A O 1
ATOM 2864 N N . PRO A 1 337 ? 19.202 -11.074 -15.802 1.00 94.38 337 PRO A N 1
ATOM 2865 C CA . PRO A 1 337 ? 19.147 -9.629 -15.972 1.00 94.38 337 PRO A CA 1
ATOM 2866 C C . PRO A 1 337 ? 18.335 -9.264 -17.219 1.00 94.38 337 PRO A C 1
ATOM 2868 O O . PRO A 1 337 ? 18.445 -9.896 -18.271 1.00 94.38 337 PRO A O 1
ATOM 2871 N N . ILE A 1 338 ? 17.506 -8.234 -17.090 1.00 94.81 338 ILE A N 1
ATOM 2872 C CA . ILE A 1 338 ? 16.690 -7.681 -18.164 1.00 94.81 338 ILE A CA 1
ATOM 2873 C C . ILE A 1 338 ? 17.360 -6.402 -18.649 1.00 94.81 338 ILE A C 1
ATOM 2875 O O . ILE A 1 338 ? 17.471 -5.428 -17.901 1.00 94.81 338 ILE A O 1
ATOM 2879 N N . TYR A 1 339 ? 17.727 -6.395 -19.926 1.00 95.25 339 TYR A N 1
ATOM 2880 C CA . TYR A 1 339 ? 18.181 -5.202 -20.628 1.00 95.25 339 TYR A CA 1
ATOM 2881 C C . TYR A 1 339 ? 17.082 -4.734 -21.571 1.00 95.25 339 TYR A C 1
ATOM 2883 O O . TYR A 1 339 ? 16.547 -5.537 -22.338 1.00 95.25 339 TYR A O 1
ATOM 2891 N N . LYS A 1 340 ? 16.712 -3.458 -21.490 1.00 94.94 340 LYS A N 1
ATOM 2892 C CA . LYS A 1 340 ? 15.694 -2.863 -22.358 1.00 94.94 340 LYS A CA 1
ATOM 2893 C C . LYS A 1 340 ? 16.084 -1.448 -22.701 1.00 94.94 340 LYS A C 1
ATOM 2895 O O . LYS A 1 340 ? 16.101 -0.597 -21.815 1.00 94.94 340 LYS A O 1
ATOM 2900 N N . GLY A 1 341 ? 16.272 -1.198 -23.984 1.00 95.94 341 GLY A N 1
ATOM 2901 C CA . GLY A 1 341 ? 16.638 0.115 -24.462 1.00 95.94 341 GLY A CA 1
ATOM 2902 C C . GLY A 1 341 ? 18.112 0.444 -24.271 1.00 95.94 341 GLY A C 1
ATOM 2903 O O . GLY A 1 341 ? 18.886 -0.322 -23.680 1.00 95.94 341 GLY A O 1
ATOM 2904 N N . VAL A 1 342 ? 18.473 1.624 -24.755 1.00 97.62 342 VAL A N 1
ATOM 2905 C CA . VAL A 1 342 ? 19.818 2.180 -24.670 1.00 97.62 342 VAL A CA 1
ATOM 2906 C C . VAL A 1 342 ? 19.792 3.642 -24.231 1.00 97.62 342 VAL A C 1
ATOM 2908 O O . VAL A 1 342 ? 18.861 4.386 -24.546 1.00 97.62 342 VAL A O 1
ATOM 2911 N N . PHE A 1 343 ? 20.845 4.070 -23.539 1.00 98.06 343 PHE A N 1
ATOM 2912 C CA . PHE A 1 343 ? 21.196 5.481 -23.439 1.00 98.06 343 PHE A CA 1
ATOM 2913 C C . PHE A 1 343 ? 22.108 5.855 -24.598 1.00 98.06 343 PHE A C 1
ATOM 2915 O O . PHE A 1 343 ? 23.065 5.137 -24.886 1.00 98.06 343 PHE A O 1
ATOM 2922 N N . ILE A 1 344 ? 21.813 6.984 -25.233 1.00 97.50 344 ILE A N 1
ATOM 2923 C CA . ILE A 1 344 ? 22.681 7.633 -26.218 1.00 97.50 344 ILE A CA 1
ATOM 2924 C C . ILE A 1 344 ? 22.760 9.125 -25.918 1.00 97.50 344 ILE A C 1
ATOM 2926 O O . ILE A 1 344 ? 21.861 9.682 -25.281 1.00 97.50 344 ILE A O 1
ATOM 2930 N N . TYR A 1 345 ? 23.783 9.801 -26.432 1.00 97.94 345 TYR A N 1
ATOM 2931 C CA . TYR A 1 345 ? 23.839 11.256 -26.358 1.00 97.94 345 TYR A CA 1
ATOM 2932 C C . TYR A 1 345 ? 22.737 11.910 -27.196 1.00 97.94 345 TYR A C 1
ATOM 2934 O O . TYR A 1 345 ? 22.426 11.481 -28.308 1.00 97.94 345 TYR A O 1
ATOM 2942 N N . LYS A 1 346 ? 22.213 13.038 -26.705 1.00 97.00 346 LYS A N 1
ATOM 2943 C CA . LYS A 1 346 ? 21.212 13.861 -27.408 1.00 97.00 346 LYS A CA 1
ATOM 2944 C C . LYS A 1 346 ? 21.647 14.269 -28.820 1.00 97.00 346 LYS A C 1
ATOM 2946 O O . LYS A 1 346 ? 20.808 14.345 -29.709 1.00 97.00 346 LYS A O 1
ATOM 2951 N N . LYS A 1 347 ? 22.947 14.502 -29.035 1.00 95.94 347 LYS A N 1
ATOM 2952 C CA . LYS A 1 347 ? 23.514 14.875 -30.345 1.00 95.94 347 LYS A CA 1
ATOM 2953 C C . LYS A 1 347 ? 23.344 13.782 -31.411 1.00 95.94 347 LYS A C 1
ATOM 2955 O O . LYS A 1 347 ? 23.179 14.099 -32.582 1.00 95.94 347 LYS A O 1
ATOM 2960 N N . ASP A 1 348 ? 23.339 12.516 -30.995 1.00 95.81 348 ASP A N 1
ATOM 2961 C CA . ASP A 1 348 ? 23.269 11.359 -31.893 1.00 95.81 348 ASP A CA 1
ATOM 2962 C C . ASP A 1 348 ? 21.821 10.890 -32.119 1.00 95.81 348 ASP A C 1
ATOM 2964 O O . ASP A 1 348 ? 21.557 10.077 -33.007 1.00 95.81 348 ASP A O 1
ATOM 2968 N N . LEU A 1 349 ? 20.865 11.439 -31.355 1.00 94.12 349 LEU A N 1
ATOM 2969 C CA . LEU A 1 349 ? 19.451 11.063 -31.385 1.00 94.12 349 LEU A CA 1
ATOM 2970 C C . LEU A 1 349 ? 18.853 11.136 -32.784 1.00 94.12 349 LEU A C 1
ATOM 2972 O O . LEU A 1 349 ? 18.210 10.183 -33.206 1.00 94.12 349 LEU A O 1
ATOM 2976 N N . PHE A 1 350 ? 19.082 12.236 -33.502 1.00 93.50 350 PHE A N 1
ATOM 2977 C CA . PHE A 1 350 ? 18.499 12.440 -34.827 1.00 93.50 350 PHE A CA 1
ATOM 2978 C C . PHE A 1 350 ? 18.940 11.362 -35.827 1.00 93.50 350 PHE A C 1
ATOM 2980 O O . PHE A 1 350 ? 18.128 10.824 -36.579 1.00 93.50 350 PHE A O 1
ATOM 2987 N N . ILE A 1 351 ? 20.230 11.019 -35.819 1.00 94.69 351 ILE A N 1
ATOM 2988 C CA . ILE A 1 351 ? 20.779 10.002 -36.717 1.00 94.69 351 ILE A CA 1
ATOM 2989 C C . ILE A 1 351 ? 20.216 8.638 -36.316 1.00 94.69 351 ILE A C 1
ATOM 2991 O O . ILE A 1 351 ? 19.640 7.936 -37.144 1.00 94.69 351 ILE A O 1
ATOM 2995 N N . VAL A 1 352 ? 20.313 8.281 -35.034 1.00 93.56 352 VAL A N 1
ATOM 2996 C CA . VAL A 1 352 ? 19.852 6.980 -34.537 1.00 93.56 352 VAL A CA 1
ATOM 2997 C C . VAL A 1 352 ? 18.352 6.785 -34.784 1.00 93.56 352 VAL A C 1
ATOM 2999 O O . VAL A 1 352 ? 17.958 5.719 -35.251 1.00 93.56 352 VAL A O 1
ATOM 3002 N N . SER A 1 353 ? 17.512 7.800 -34.555 1.00 90.88 353 SER A N 1
ATOM 3003 C CA . SER A 1 353 ? 16.062 7.700 -34.767 1.00 90.88 353 SER A CA 1
ATOM 3004 C C . SER A 1 353 ? 15.694 7.459 -36.228 1.00 90.88 353 SER A C 1
ATOM 3006 O O . SER A 1 353 ? 14.832 6.626 -36.506 1.00 90.88 353 SER A O 1
ATOM 3008 N N . ASN A 1 354 ? 16.363 8.141 -37.164 1.00 91.25 354 ASN A N 1
ATOM 3009 C CA . ASN A 1 354 ? 16.103 7.965 -38.594 1.00 91.25 354 ASN A CA 1
ATOM 3010 C C . ASN A 1 354 ? 16.490 6.554 -39.050 1.00 91.25 354 ASN A C 1
ATOM 3012 O O . ASN A 1 354 ? 15.702 5.879 -39.707 1.00 91.25 354 ASN A O 1
ATOM 3016 N N . PHE A 1 355 ? 17.653 6.061 -38.618 1.00 94.38 355 PHE A N 1
ATOM 3017 C CA . PHE A 1 355 ? 18.079 4.697 -38.931 1.00 94.38 355 PHE A CA 1
ATOM 3018 C C . PHE A 1 355 ? 17.207 3.630 -38.257 1.00 94.38 355 PHE A C 1
ATOM 3020 O O . PHE A 1 355 ? 16.987 2.581 -38.855 1.00 94.38 355 PHE A O 1
ATOM 3027 N N . ILE A 1 356 ? 16.676 3.875 -37.052 1.00 90.50 356 ILE A N 1
ATOM 3028 C CA . ILE A 1 356 ? 15.671 2.998 -36.421 1.00 90.50 356 ILE A CA 1
ATOM 3029 C C . ILE A 1 356 ? 14.435 2.888 -37.296 1.00 90.50 356 ILE A C 1
ATOM 3031 O O . ILE A 1 356 ? 13.982 1.775 -37.564 1.00 90.50 356 ILE A O 1
ATOM 3035 N N . PHE A 1 357 ? 13.917 4.018 -37.766 1.00 88.44 357 PHE A N 1
ATOM 3036 C CA . PHE A 1 357 ? 12.742 4.036 -38.620 1.00 88.44 357 PHE A CA 1
ATOM 3037 C C . PHE A 1 357 ? 12.985 3.288 -39.942 1.00 88.44 357 PHE A C 1
ATOM 3039 O O . PHE A 1 357 ? 12.235 2.374 -40.285 1.00 88.44 357 PHE A O 1
ATOM 3046 N N . GLU A 1 358 ? 14.083 3.592 -40.638 1.00 91.06 358 GLU A N 1
ATOM 3047 C CA . GLU A 1 358 ? 14.432 2.930 -41.900 1.00 91.06 358 GLU A CA 1
ATOM 3048 C C . GLU A 1 358 ? 14.694 1.429 -41.731 1.00 91.06 358 GLU A C 1
ATOM 3050 O O . GLU A 1 358 ? 14.263 0.616 -42.552 1.00 91.06 358 GLU A O 1
ATOM 3055 N N . TYR A 1 359 ? 15.388 1.039 -40.659 1.00 91.81 359 TYR A N 1
ATOM 3056 C CA . TYR A 1 359 ? 15.695 -0.362 -40.391 1.00 91.81 359 TYR A CA 1
ATOM 3057 C C . TYR A 1 359 ? 14.437 -1.155 -40.043 1.00 91.81 359 TYR A C 1
ATOM 3059 O O . TYR A 1 359 ? 14.272 -2.280 -40.511 1.00 91.81 359 TYR A O 1
ATOM 3067 N N . PHE A 1 360 ? 13.527 -0.566 -39.269 1.00 87.06 360 PHE A N 1
ATOM 3068 C CA . PHE A 1 360 ? 12.232 -1.165 -38.969 1.00 87.06 360 PHE A CA 1
ATOM 3069 C C . PHE A 1 360 ? 11.420 -1.418 -40.249 1.00 87.06 360 PHE A C 1
ATOM 3071 O O . PHE A 1 360 ? 10.914 -2.524 -40.456 1.00 87.06 360 PHE A O 1
ATOM 3078 N N . ASP A 1 361 ? 11.363 -0.438 -41.153 1.00 88.69 361 ASP A N 1
ATOM 3079 C CA . ASP A 1 361 ? 10.703 -0.589 -42.454 1.00 88.69 361 ASP A CA 1
ATOM 3080 C C . ASP A 1 361 ? 11.381 -1.644 -43.337 1.00 88.69 361 ASP A C 1
ATOM 3082 O O . ASP A 1 361 ? 10.710 -2.416 -44.032 1.00 88.69 361 ASP A O 1
ATOM 3086 N N . PHE A 1 362 ? 12.712 -1.712 -43.303 1.00 91.94 362 PHE A N 1
ATOM 3087 C CA . PHE A 1 362 ? 13.481 -2.733 -44.006 1.00 91.94 362 PHE A CA 1
ATOM 3088 C C . PHE A 1 362 ? 13.171 -4.145 -43.490 1.00 91.94 362 PHE A C 1
ATOM 3090 O O . PHE A 1 362 ? 12.874 -5.030 -44.296 1.00 91.94 362 PHE A O 1
ATOM 3097 N N . VAL A 1 363 ? 13.174 -4.356 -42.169 1.00 90.38 363 VAL A N 1
ATOM 3098 C CA . VAL A 1 363 ? 12.856 -5.658 -41.557 1.00 90.38 363 VAL A CA 1
ATOM 3099 C C . VAL A 1 363 ? 11.428 -6.080 -41.900 1.00 90.38 363 VAL A C 1
ATOM 3101 O O . VAL A 1 363 ? 11.222 -7.200 -42.361 1.00 90.38 363 VAL A O 1
ATOM 3104 N N . LYS A 1 364 ? 10.452 -5.167 -41.819 1.00 89.12 364 LYS A N 1
ATOM 3105 C CA . LYS A 1 364 ? 9.070 -5.453 -42.241 1.00 89.12 364 LYS A CA 1
ATOM 3106 C C . LYS A 1 364 ? 8.966 -5.896 -43.698 1.00 89.12 364 LYS A C 1
ATOM 3108 O O . LYS A 1 364 ? 8.232 -6.832 -44.016 1.00 89.12 364 LYS A O 1
ATOM 3113 N N . LYS A 1 365 ? 9.687 -5.236 -44.610 1.00 92.44 365 LYS A N 1
ATOM 3114 C CA . LYS A 1 365 ? 9.713 -5.627 -46.030 1.00 92.44 365 LYS A CA 1
ATOM 3115 C C . LYS A 1 365 ? 10.328 -7.015 -46.221 1.00 92.44 365 LYS A C 1
ATOM 3117 O O . LYS A 1 365 ? 9.827 -7.777 -47.049 1.00 92.44 365 LYS A O 1
ATOM 3122 N N . LEU A 1 366 ? 11.371 -7.355 -45.459 1.00 92.62 366 LEU A N 1
ATOM 3123 C CA . LEU A 1 366 ? 11.962 -8.694 -45.473 1.00 92.62 366 LEU A CA 1
ATOM 3124 C C . LEU A 1 366 ? 10.979 -9.758 -44.978 1.00 92.62 366 LEU A C 1
ATOM 3126 O O . LEU A 1 366 ? 10.783 -10.748 -45.676 1.00 92.62 366 LEU A O 1
ATOM 3130 N N . GLU A 1 367 ? 10.293 -9.530 -43.858 1.00 90.62 367 GLU A N 1
ATOM 3131 C CA . GLU A 1 367 ? 9.290 -10.466 -43.328 1.00 90.62 367 GLU A CA 1
ATOM 3132 C C . GLU A 1 367 ? 8.155 -10.729 -44.331 1.00 90.62 367 GLU A C 1
ATOM 3134 O O . GLU A 1 367 ? 7.737 -11.871 -44.538 1.00 90.62 367 GLU A O 1
ATOM 3139 N N . ILE A 1 368 ? 7.667 -9.679 -45.006 1.00 90.56 368 ILE A N 1
ATOM 3140 C CA . ILE A 1 368 ? 6.651 -9.812 -46.061 1.00 90.56 368 ILE A CA 1
ATOM 3141 C C . ILE A 1 368 ? 7.187 -10.661 -47.216 1.00 90.56 368 ILE A C 1
ATOM 3143 O O . ILE A 1 368 ? 6.485 -11.551 -47.702 1.00 90.56 368 ILE A O 1
ATOM 3147 N N . LYS A 1 369 ? 8.427 -10.412 -47.650 1.00 93.81 369 LYS A N 1
ATOM 3148 C CA . LYS A 1 369 ? 9.062 -11.172 -48.729 1.00 93.81 369 LYS A CA 1
ATOM 3149 C C . LYS A 1 369 ? 9.215 -12.647 -48.356 1.00 93.81 369 LYS A C 1
ATOM 3151 O O . LYS A 1 369 ? 8.792 -13.500 -49.132 1.00 93.81 369 LYS A O 1
ATOM 3156 N N . GLU A 1 370 ? 9.729 -12.953 -47.166 1.00 93.06 370 GLU A N 1
ATOM 3157 C CA . GLU A 1 370 ? 9.867 -14.328 -46.667 1.00 93.06 370 GLU A CA 1
ATOM 3158 C C . GLU A 1 370 ? 8.511 -15.040 -46.588 1.00 93.06 370 GLU A C 1
ATOM 3160 O O . GLU A 1 370 ? 8.373 -16.198 -46.996 1.00 93.06 370 GLU A O 1
ATOM 3165 N N . ARG A 1 371 ? 7.469 -14.332 -46.139 1.00 91.19 371 ARG A N 1
ATOM 3166 C CA . ARG A 1 371 ? 6.103 -14.862 -46.102 1.00 91.19 371 ARG A CA 1
ATOM 3167 C C . ARG A 1 371 ? 5.574 -15.178 -47.501 1.00 91.19 371 ARG A C 1
ATOM 3169 O O . ARG A 1 371 ? 4.976 -16.238 -47.691 1.00 91.19 371 ARG A O 1
ATOM 3176 N N . ILE A 1 372 ? 5.795 -14.297 -48.478 1.00 90.75 372 ILE A N 1
ATOM 3177 C CA . ILE A 1 372 ? 5.414 -14.530 -49.879 1.00 90.75 372 ILE A CA 1
ATOM 3178 C C . ILE A 1 372 ? 6.181 -15.727 -50.446 1.00 90.75 372 ILE A C 1
ATOM 3180 O O . ILE A 1 372 ? 5.566 -16.615 -51.034 1.00 90.75 372 ILE A O 1
ATOM 3184 N N . GLU A 1 373 ? 7.493 -15.809 -50.225 1.00 92.75 373 GLU A N 1
ATOM 3185 C CA . GLU A 1 373 ? 8.311 -16.943 -50.668 1.00 92.75 373 GLU A CA 1
ATOM 3186 C C . GLU A 1 373 ? 7.812 -18.267 -50.079 1.00 92.75 373 GLU A C 1
ATOM 3188 O O . GLU A 1 373 ? 7.737 -19.278 -50.783 1.00 92.75 373 GLU A O 1
ATOM 3193 N N . GLN A 1 374 ? 7.401 -18.271 -48.810 1.00 90.75 374 GLN A N 1
ATOM 3194 C CA . GLN A 1 374 ? 6.832 -19.453 -48.172 1.00 90.75 374 GLN A CA 1
ATOM 3195 C C . GLN A 1 374 ? 5.467 -19.838 -48.763 1.00 90.75 374 GLN A C 1
ATOM 3197 O O . GLN A 1 374 ? 5.198 -21.024 -48.975 1.00 90.75 374 GLN A O 1
ATOM 3202 N N . ILE A 1 375 ? 4.617 -18.855 -49.076 1.00 90.56 375 ILE A N 1
ATOM 3203 C CA . ILE A 1 375 ? 3.338 -19.075 -49.767 1.00 90.56 375 ILE A CA 1
ATOM 3204 C C . ILE A 1 375 ? 3.588 -19.694 -51.146 1.00 90.56 375 ILE A C 1
ATOM 3206 O O . ILE A 1 375 ? 2.984 -20.718 -51.465 1.00 90.56 375 ILE A O 1
ATOM 3210 N N . VAL A 1 376 ? 4.515 -19.141 -51.933 1.00 92.31 376 VAL A N 1
ATOM 3211 C CA . VAL A 1 376 ? 4.878 -19.668 -53.259 1.00 92.31 376 VAL A CA 1
ATOM 3212 C C . VAL A 1 376 ? 5.394 -21.105 -53.152 1.00 92.31 376 VAL A C 1
ATOM 3214 O O . VAL A 1 376 ? 4.880 -21.988 -53.840 1.00 92.31 376 VAL A O 1
ATOM 3217 N N . LYS A 1 377 ? 6.317 -21.391 -52.221 1.00 92.56 377 LYS A N 1
ATOM 3218 C CA . LYS A 1 377 ? 6.812 -22.758 -51.958 1.00 92.56 377 LYS A CA 1
ATOM 3219 C C . LYS A 1 377 ? 5.680 -23.734 -51.618 1.00 92.56 377 LYS A C 1
ATOM 3221 O O . LYS A 1 377 ? 5.701 -24.889 -52.050 1.00 92.56 377 LYS A O 1
ATOM 3226 N N . ASN A 1 378 ? 4.680 -23.294 -50.855 1.00 91.06 378 ASN A N 1
ATOM 3227 C CA . ASN A 1 378 ? 3.518 -24.117 -50.516 1.00 91.06 378 ASN A CA 1
ATOM 3228 C C . ASN A 1 378 ? 2.606 -24.360 -51.731 1.00 91.06 378 ASN A C 1
ATOM 3230 O O . ASN A 1 378 ? 2.174 -25.496 -51.946 1.00 91.06 378 ASN A O 1
ATOM 3234 N N . TRP A 1 379 ? 2.376 -23.345 -52.567 1.00 91.19 379 TRP A N 1
ATOM 3235 C CA . TRP A 1 379 ? 1.631 -23.482 -53.824 1.00 91.19 379 TRP A CA 1
ATOM 3236 C C . TRP A 1 379 ? 2.315 -24.424 -54.814 1.00 91.19 379 TRP A C 1
ATOM 3238 O O . TRP A 1 379 ? 1.650 -25.246 -55.448 1.00 91.19 379 TRP A O 1
ATOM 3248 N N . GLU A 1 380 ? 3.641 -24.377 -54.924 1.00 92.94 380 GLU A N 1
ATOM 3249 C CA . GLU A 1 380 ? 4.396 -25.313 -55.760 1.00 92.94 380 GLU A CA 1
ATOM 3250 C C . GLU A 1 380 ? 4.232 -26.762 -55.289 1.00 92.94 380 GLU A C 1
ATOM 3252 O O . GLU A 1 380 ? 4.016 -27.662 -56.109 1.00 92.94 380 GLU A O 1
ATOM 3257 N N . LYS A 1 381 ? 4.300 -27.002 -53.971 1.00 89.75 381 LYS A N 1
ATOM 3258 C CA . LYS A 1 381 ? 4.051 -28.327 -53.378 1.00 89.75 381 LYS A CA 1
ATOM 3259 C C . LYS A 1 381 ? 2.636 -28.812 -53.688 1.00 89.75 381 LYS A C 1
ATOM 3261 O O . LYS A 1 381 ? 2.478 -29.942 -54.153 1.00 89.75 381 LYS A O 1
ATOM 3266 N N . LEU A 1 382 ? 1.628 -27.958 -53.501 1.00 89.75 382 LEU A N 1
ATOM 3267 C CA . LEU A 1 382 ? 0.233 -28.271 -53.816 1.00 89.75 382 LEU A CA 1
ATOM 3268 C C . LEU A 1 382 ? 0.066 -28.615 -55.302 1.00 89.75 382 LEU A C 1
ATOM 3270 O O . LEU A 1 382 ? -0.497 -29.650 -55.646 1.00 89.75 382 LEU A O 1
ATOM 3274 N N . THR A 1 383 ? 0.643 -27.809 -56.191 1.00 92.25 383 THR A N 1
ATOM 3275 C CA . THR A 1 383 ? 0.573 -28.021 -57.643 1.00 92.25 383 THR A CA 1
ATOM 3276 C C . THR A 1 383 ? 1.226 -29.344 -58.050 1.00 92.25 383 THR A C 1
ATOM 3278 O O . THR A 1 383 ? 0.683 -30.079 -58.880 1.00 92.25 383 THR A O 1
ATOM 3281 N N . LYS A 1 384 ? 2.373 -29.698 -57.450 1.00 91.25 384 LYS A N 1
ATOM 3282 C CA . LYS A 1 384 ? 3.028 -31.003 -57.649 1.00 91.25 384 LYS A CA 1
ATOM 3283 C C . LYS A 1 384 ? 2.128 -32.159 -57.193 1.00 91.25 384 LYS A C 1
ATOM 3285 O O . LYS A 1 384 ? 2.009 -33.147 -57.922 1.00 91.25 384 LYS A O 1
ATOM 3290 N N . LEU A 1 385 ? 1.456 -32.027 -56.047 1.00 87.88 385 LEU A N 1
ATOM 3291 C CA . LEU A 1 385 ? 0.498 -33.020 -55.545 1.00 87.88 385 LEU A CA 1
ATOM 3292 C C . LEU A 1 385 ? -0.718 -33.162 -56.467 1.00 87.88 385 LEU A C 1
ATOM 3294 O O . LEU A 1 385 ? -1.043 -34.281 -56.862 1.00 87.88 385 LEU A O 1
ATOM 3298 N N . CYS A 1 386 ? -1.334 -32.058 -56.895 1.00 88.12 386 CYS A N 1
ATOM 3299 C CA . CYS A 1 386 ? -2.461 -32.075 -57.830 1.00 88.12 386 CYS A CA 1
ATOM 3300 C C . CYS A 1 386 ? -2.082 -32.724 -59.168 1.00 88.12 386 CYS A C 1
ATOM 3302 O O . CYS A 1 386 ? -2.828 -33.558 -59.681 1.00 88.12 386 CYS A O 1
ATOM 3304 N N . LYS A 1 387 ? -0.898 -32.414 -59.721 1.00 90.31 387 LYS A N 1
ATOM 3305 C CA . LYS A 1 387 ? -0.383 -33.069 -60.938 1.00 90.31 387 LYS A CA 1
ATOM 3306 C C . LYS A 1 387 ? -0.203 -34.576 -60.739 1.00 90.31 387 LYS A C 1
ATOM 3308 O O . LYS A 1 387 ? -0.558 -35.348 -61.630 1.00 90.31 387 LYS A O 1
ATOM 3313 N N . ARG A 1 388 ? 0.321 -35.010 -59.586 1.00 86.50 388 ARG A N 1
ATOM 3314 C CA . ARG A 1 388 ? 0.460 -36.436 -59.243 1.00 86.50 388 ARG A CA 1
ATOM 3315 C C . ARG A 1 388 ? -0.905 -37.116 -59.132 1.00 86.50 388 ARG A C 1
ATOM 3317 O O . ARG A 1 388 ? -1.082 -38.183 -59.706 1.00 86.50 388 ARG A O 1
ATOM 3324 N N . TYR A 1 389 ? -1.865 -36.485 -58.462 1.00 86.19 389 TYR A N 1
ATOM 3325 C CA . TYR A 1 389 ? -3.221 -37.009 -58.315 1.00 86.19 389 TYR A CA 1
ATOM 3326 C C . TYR A 1 389 ? -3.943 -37.112 -59.662 1.00 86.19 389 TYR A C 1
ATOM 3328 O O . TYR A 1 389 ? -4.516 -38.150 -59.970 1.00 86.19 389 TYR A O 1
ATOM 3336 N N . LYS A 1 390 ? -3.828 -36.090 -60.524 1.00 85.88 390 LYS A N 1
ATOM 3337 C CA . LYS A 1 390 ? -4.358 -36.131 -61.895 1.00 85.88 390 LYS A CA 1
ATOM 3338 C C . LYS A 1 390 ? -3.762 -37.296 -62.691 1.00 85.88 390 LYS A C 1
ATOM 3340 O O . LYS A 1 390 ? -4.520 -38.030 -63.311 1.00 85.88 390 LYS A O 1
ATOM 3345 N N . LYS A 1 391 ? -2.437 -37.505 -62.625 1.00 85.94 391 LYS A N 1
ATOM 3346 C CA . LYS A 1 391 ? -1.761 -38.652 -63.266 1.00 85.94 391 LYS A CA 1
ATOM 3347 C C . LYS A 1 391 ? -2.247 -40.004 -62.734 1.00 85.94 391 LYS A C 1
ATOM 3349 O O . LYS A 1 391 ? -2.369 -40.947 -63.509 1.00 85.94 391 LYS A O 1
ATOM 3354 N N . LEU A 1 392 ? -2.485 -40.115 -61.426 1.00 82.12 392 LEU A N 1
ATOM 3355 C CA . LEU A 1 392 ? -3.025 -41.333 -60.816 1.00 82.12 392 LEU A CA 1
ATOM 3356 C C . LEU A 1 392 ? -4.463 -41.588 -61.272 1.00 82.12 392 LEU A C 1
ATOM 3358 O O . LEU A 1 392 ? -4.762 -42.694 -61.700 1.00 82.12 392 LEU A O 1
ATOM 3362 N N . ARG A 1 393 ? -5.315 -40.557 -61.272 1.00 80.19 393 ARG A N 1
ATOM 3363 C CA . ARG A 1 393 ? -6.697 -40.651 -61.755 1.00 80.19 393 ARG A CA 1
ATOM 3364 C C . ARG A 1 393 ? -6.755 -41.112 -63.211 1.00 80.19 393 ARG A C 1
ATOM 3366 O O . ARG A 1 393 ? -7.415 -42.094 -63.494 1.00 80.19 393 ARG A O 1
ATOM 3373 N N . THR A 1 394 ? -5.968 -40.508 -64.104 1.00 81.31 394 THR A N 1
ATOM 3374 C CA . THR A 1 394 ? -5.906 -40.935 -65.517 1.00 81.31 394 THR A CA 1
ATOM 3375 C C . THR A 1 394 ? -5.399 -42.366 -65.721 1.00 81.31 394 THR A C 1
ATOM 3377 O O . THR A 1 394 ? -5.597 -42.923 -66.791 1.00 81.31 394 THR A O 1
ATOM 3380 N N . ARG A 1 395 ? -4.702 -42.958 -64.739 1.00 77.94 395 ARG A N 1
ATOM 3381 C CA . ARG A 1 395 ? -4.250 -44.360 -64.793 1.00 77.94 395 ARG A CA 1
ATOM 3382 C C . ARG A 1 395 ? -5.272 -45.346 -64.231 1.00 77.94 395 ARG A C 1
ATOM 3384 O O . ARG A 1 395 ? -5.168 -46.526 -64.533 1.00 77.94 395 ARG A O 1
ATOM 3391 N N . LEU A 1 396 ? -6.191 -44.882 -63.389 1.00 71.88 396 LEU A N 1
ATOM 3392 C CA . LEU A 1 396 ? -7.192 -45.717 -62.724 1.00 71.88 396 LEU A CA 1
ATOM 3393 C C . LEU A 1 396 ? -8.539 -45.754 -63.469 1.00 71.88 396 LEU A C 1
ATOM 3395 O O . LEU A 1 396 ? -9.370 -46.583 -63.115 1.00 71.88 396 LEU A O 1
ATOM 3399 N N . GLY A 1 397 ? -8.723 -44.915 -64.498 1.00 50.31 397 GLY A N 1
ATOM 3400 C CA . GLY A 1 397 ? -9.995 -44.718 -65.207 1.00 50.31 397 GLY A CA 1
ATOM 3401 C C . GLY A 1 397 ? -10.634 -43.402 -64.805 1.00 50.31 397 GLY A C 1
ATOM 3402 O O . GLY A 1 397 ? -11.252 -43.359 -63.719 1.00 50.31 397 GLY A O 1
#

InterPro domains:
  IPR004583 DNA repair protein Rad4 [PTHR12135] (158-395)
  IPR018326 Rad4 beta-hairpin domain 1 [PF10403] (191-239)
  IPR018326 Rad4 beta-hairpin domain 1 [SM01030] (189-240)
  IPR018328 Rad4 beta-hairpin domain 3 [PF10405] (296-348)
  IPR018328 Rad4 beta-hairpin domain 3 [SM01032] (300-356)
  IPR042488 Rad4, beta-hairpin domain 3 superfamily [G3DSA:3.30.70.2460] (294-359)

Secondary structure (DSSP, 8-state):
-----------SS-------HHHHHHHHHHHHHHHHHHHHHHHHHHS---PPP---S--TTHHHHHHHHHHHSSSSSSSS----HHHHHHHHHHHHHHTT--EEEEEEESSSEEEEEEEEETTEEE-----EESEEEEEETT--EEE-HHHHEEE-TTHHHHHHHHHHHHHHHPPP----TTHHHHHHHHTSPPSSHHHHHH-SSEEEGGG--TTEEES-SS---EEETTEEEEEGGGEEEPEEHHHHHHTTEEEPEETTEEPPPSEEETTEEEE-GGGEEE----S--SSSEEE-SSGGGS-TTEEEE--SSHHHHHHHHT--EEEEEEEEETTEEEEEEEEEEGGGHHHHHHHHHHHHHHHHHHHHHHHHHHHHHHHHHHHHHHHHHHHHH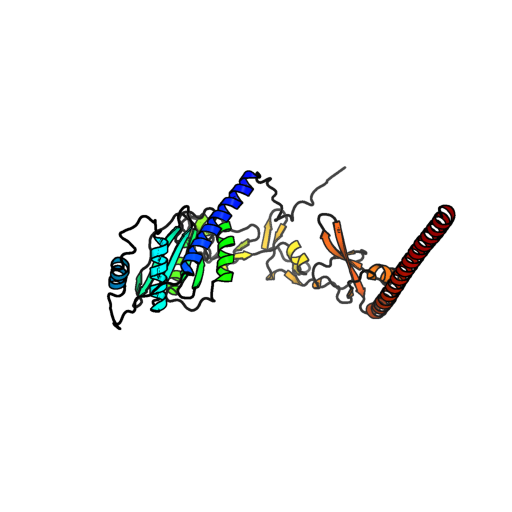HHH-

Radius of gyration: 34.23 Å; Cα contacts (8 Å, |Δi|>4): 475; chains: 1; bounding box: 87×64×98 Å

Foldseek 3Di:
DDDPDDPPDDPPPPPPPVCPVVNVVVLVVVLVLLLVVVVVLVVLLPDDDDADDDPDDDDPCPVVVVVVVLVVPPPPDDDPDDPDPVSVVSNVQVNCLVVVWWKKKKWFDDPDIDIDMWTADPLDIPDDDAADAGWMWMQTSQRAIGTPCLQRYPHYPCVVSNCVSVVVVCVVGHDPDDDGSCPVVVVVSLLDDDQDQVSQLVRQFKHFPVNDDLQKDFPDPPPFSDDHPNTTIHTPVRIAGWDFQVVQVLAQKHFDDDPNDGDQAPDADPNTGTHGPVRIDGAAAQDDDPDLAFEDNYPSSQHPQKDWDFDPCLVVLCVVVVFRKHFYFHQDDVNHTDTTTIIGGPVCCVVSVVVRVVVVVVVVVVVVVVVVVVVVVVVVVVVVVVVVVVVVVVVVD

Solvent-accessible surface area (backbone atoms only — not comparable to full-atom values): 23397 Å² total; per-residue (Å²): 133,89,79,93,77,79,92,83,81,86,62,94,84,62,80,69,62,80,59,48,70,64,55,54,49,51,52,49,50,54,47,48,54,53,45,52,54,49,51,52,54,52,52,63,69,68,51,88,73,93,72,82,85,79,92,66,97,78,56,99,49,49,71,58,53,51,56,46,53,64,63,68,47,87,83,76,82,84,72,102,66,90,76,52,72,32,60,59,50,49,55,52,50,51,52,33,43,78,70,70,40,55,38,33,42,35,39,33,53,48,101,58,70,43,54,54,68,34,42,48,55,96,92,43,67,53,71,80,84,75,72,41,72,20,37,27,33,37,39,34,74,72,38,33,59,47,84,42,28,60,76,37,30,77,38,61,76,66,42,70,55,48,51,58,53,49,49,58,52,34,75,75,61,40,44,84,85,66,96,53,94,58,51,67,58,52,51,56,58,60,69,54,79,65,93,43,72,74,35,31,79,60,36,89,50,42,33,45,74,92,70,52,53,93,53,41,47,68,78,63,84,81,64,62,77,49,68,56,97,85,43,60,27,33,51,46,88,44,51,44,77,35,43,40,59,71,56,36,44,48,68,20,24,40,64,35,68,57,96,88,36,67,53,80,56,80,41,76,55,93,88,45,45,21,35,46,80,89,48,43,40,73,40,80,36,76,59,82,68,93,54,60,59,40,66,42,63,30,79,39,50,52,21,73,59,40,43,81,46,80,53,100,54,47,71,63,48,34,62,74,70,69,50,74,61,25,43,16,35,57,49,61,61,88,90,44,77,37,73,62,30,33,37,32,42,57,87,52,43,67,60,54,52,53,52,50,54,53,48,52,54,50,51,52,52,50,53,52,49,54,52,50,53,50,50,52,56,50,51,52,53,50,51,53,49,51,54,50,50,51,56,50,45,72,72,74,109

Mean predicted aligned error: 12.88 Å